Protein AF-A0A522V9U4-F1 (afdb_monomer_lite)

Structure (mmCIF, N/CA/C/O backbone):
data_AF-A0A522V9U4-F1
#
_entry.id   AF-A0A522V9U4-F1
#
loop_
_atom_site.group_PDB
_atom_site.id
_atom_site.type_symbol
_atom_site.label_atom_id
_atom_site.label_alt_id
_atom_site.label_comp_id
_atom_site.label_asym_id
_atom_site.label_entity_id
_atom_site.label_seq_id
_atom_site.pdbx_PDB_ins_code
_atom_site.Cartn_x
_atom_site.Cartn_y
_atom_site.Cartn_z
_atom_site.occupancy
_atom_site.B_iso_or_equiv
_atom_site.auth_seq_id
_atom_site.auth_comp_id
_atom_site.auth_asym_id
_atom_site.auth_atom_id
_atom_site.pdbx_PDB_model_num
ATOM 1 N N . GLY A 1 1 ? -38.206 -31.587 -17.370 1.00 52.16 1 GLY A N 1
ATOM 2 C CA . GLY A 1 1 ? -38.541 -32.525 -16.276 1.00 52.16 1 GLY A CA 1
ATOM 3 C C . GLY A 1 1 ? -38.833 -31.738 -15.015 1.00 52.16 1 GLY A C 1
ATOM 4 O O . GLY A 1 1 ? -38.545 -30.547 -15.002 1.00 52.16 1 GLY A O 1
ATOM 5 N N . LYS A 1 2 ? -39.409 -32.359 -13.978 1.00 51.84 2 LYS A N 1
ATOM 6 C CA . LYS A 1 2 ? -39.538 -31.709 -12.662 1.00 51.84 2 LYS A CA 1
ATOM 7 C C . LYS A 1 2 ? -38.128 -31.451 -12.121 1.00 51.84 2 LYS A C 1
ATOM 9 O O . LYS A 1 2 ? -37.352 -32.393 -12.017 1.00 51.84 2 LYS A O 1
ATOM 14 N N . ALA A 1 3 ? -37.789 -30.189 -11.881 1.00 71.62 3 ALA A N 1
ATOM 15 C CA . ALA A 1 3 ? -36.514 -29.823 -11.280 1.00 71.62 3 ALA A CA 1
ATOM 16 C C . ALA A 1 3 ? -36.549 -30.155 -9.782 1.00 71.62 3 ALA A C 1
ATOM 18 O O . ALA A 1 3 ? -37.557 -29.901 -9.125 1.00 71.62 3 ALA A O 1
ATOM 19 N N . GLU A 1 4 ? -35.458 -30.704 -9.250 1.00 78.12 4 GLU A N 1
ATOM 20 C CA . GLU A 1 4 ? -35.316 -31.017 -7.818 1.00 78.12 4 GLU A CA 1
ATOM 21 C C . GLU A 1 4 ? -35.077 -29.761 -6.952 1.00 78.12 4 GLU A C 1
ATOM 23 O O . GLU A 1 4 ? -35.053 -29.849 -5.728 1.00 78.12 4 GLU A O 1
ATOM 28 N N . GLY A 1 5 ? -34.948 -28.576 -7.564 1.00 85.06 5 GLY A N 1
ATOM 29 C CA . GLY A 1 5 ? -34.760 -27.305 -6.865 1.00 85.06 5 GLY A CA 1
ATOM 30 C C . GLY A 1 5 ? -34.794 -26.082 -7.787 1.00 85.06 5 GLY A C 1
ATOM 31 O O . GLY A 1 5 ? -35.114 -26.182 -8.974 1.00 85.06 5 GLY A O 1
ATOM 32 N N . THR A 1 6 ? -34.454 -24.919 -7.228 1.00 90.00 6 THR A N 1
ATOM 33 C CA . THR A 1 6 ? -34.360 -23.630 -7.934 1.00 90.00 6 THR A CA 1
ATOM 34 C C . THR A 1 6 ? -32.928 -23.106 -7.910 1.00 90.00 6 THR A C 1
ATOM 36 O O . THR A 1 6 ? -32.269 -23.174 -6.875 1.00 90.00 6 THR A O 1
ATOM 39 N N . GLY A 1 7 ? -32.456 -22.525 -9.010 1.00 90.44 7 GLY A N 1
ATOM 40 C CA . GLY A 1 7 ? -31.134 -21.907 -9.083 1.00 90.44 7 GLY A CA 1
ATOM 41 C C . GLY A 1 7 ? -30.825 -21.380 -10.481 1.00 90.44 7 GLY A C 1
ATOM 42 O O . GLY A 1 7 ? -31.565 -21.649 -11.427 1.00 90.44 7 GLY A O 1
ATOM 43 N N . THR A 1 8 ? -29.718 -20.648 -10.601 1.00 92.88 8 THR A N 1
ATOM 44 C CA . THR A 1 8 ? -29.246 -20.077 -11.868 1.00 92.88 8 THR A CA 1
ATOM 45 C C . THR A 1 8 ? -27.776 -20.415 -12.056 1.00 92.88 8 THR A C 1
ATOM 47 O O . THR A 1 8 ? -26.964 -20.181 -11.163 1.00 92.88 8 THR A O 1
ATOM 50 N N . THR A 1 9 ? -27.422 -20.923 -13.233 1.00 92.44 9 THR A N 1
ATOM 51 C CA . THR A 1 9 ? -26.030 -21.157 -13.627 1.00 92.44 9 THR A CA 1
ATOM 52 C C . THR A 1 9 ? -25.664 -20.194 -14.743 1.00 92.44 9 THR A C 1
ATOM 54 O O . THR A 1 9 ? -26.379 -20.093 -15.738 1.00 92.44 9 THR A O 1
ATOM 57 N N . VAL A 1 10 ? -24.543 -19.493 -14.578 1.00 94.88 10 VAL A N 1
ATOM 58 C CA . VAL A 1 10 ? -23.991 -18.592 -15.591 1.00 94.88 10 VAL A CA 1
ATOM 59 C C . VAL A 1 10 ? -22.603 -19.089 -15.966 1.00 94.88 10 VAL A C 1
ATOM 61 O O . VAL A 1 10 ? -21.759 -19.312 -15.102 1.00 94.88 10 VAL A O 1
ATOM 64 N N . THR A 1 11 ? -22.362 -19.253 -17.262 1.00 94.56 11 THR A N 1
ATOM 65 C CA . THR A 1 11 ? -21.055 -19.626 -17.808 1.00 94.56 11 THR A CA 1
ATOM 66 C C . THR A 1 11 ? -20.703 -18.645 -18.909 1.00 94.56 11 THR A C 1
ATOM 68 O O . THR A 1 11 ? -21.513 -18.389 -19.797 1.00 94.56 11 THR A O 1
ATOM 71 N N . PHE A 1 12 ? -19.494 -18.093 -18.858 1.00 95.19 12 PHE A N 1
ATOM 72 C CA . PHE A 1 12 ? -19.000 -17.172 -19.873 1.00 95.19 12 PHE A CA 1
ATOM 73 C C . PHE A 1 12 ? -17.520 -17.425 -20.152 1.00 95.19 12 PHE A C 1
ATOM 75 O O . PHE A 1 12 ? -16.806 -18.013 -19.341 1.00 95.19 12 PHE A O 1
ATOM 82 N N . LYS A 1 13 ? -17.063 -16.969 -21.318 1.00 93.19 13 LYS A N 1
ATOM 83 C CA . LYS A 1 13 ? -15.655 -16.979 -21.707 1.00 93.19 13 LYS A CA 1
ATOM 84 C C . LYS A 1 13 ? -15.263 -15.555 -22.105 1.00 93.19 13 LYS A C 1
ATOM 86 O O . LYS A 1 13 ? -15.919 -15.013 -22.993 1.00 93.19 13 LYS A O 1
ATOM 91 N N . PRO A 1 14 ? -14.240 -14.951 -21.475 1.00 93.75 14 PRO A N 1
ATOM 92 C CA . PRO A 1 14 ? -13.815 -13.603 -21.829 1.00 93.75 14 PRO A CA 1
ATOM 93 C C . PRO A 1 14 ? -13.292 -13.559 -23.271 1.00 93.75 14 PRO A C 1
ATOM 95 O O . PRO A 1 14 ? -12.630 -14.493 -23.740 1.00 93.75 14 PRO A O 1
ATOM 98 N N . ASP A 1 15 ? -13.618 -12.475 -23.973 1.00 91.69 15 ASP A N 1
ATOM 99 C CA . ASP A 1 15 ? -13.228 -12.263 -25.364 1.00 91.69 15 ASP A CA 1
ATOM 100 C C . ASP A 1 15 ? -11.762 -11.813 -25.457 1.00 91.69 15 ASP A C 1
ATOM 102 O O . ASP A 1 15 ? -11.373 -10.790 -24.896 1.00 91.69 15 ASP A O 1
ATOM 106 N N . LYS A 1 16 ? -10.951 -12.568 -26.203 1.00 91.19 16 LYS A N 1
ATOM 107 C CA . LYS A 1 16 ? -9.522 -12.290 -26.425 1.00 91.19 16 LYS A CA 1
ATOM 108 C C . LYS A 1 16 ? -9.264 -11.080 -27.324 1.00 91.19 16 LYS A C 1
ATOM 110 O O . LYS A 1 16 ? -8.119 -10.670 -27.456 1.00 91.19 16 LYS A O 1
ATOM 115 N N . THR A 1 17 ? -10.290 -10.565 -27.996 1.00 87.00 17 THR A N 1
ATOM 116 C CA . THR A 1 17 ? -10.182 -9.339 -28.796 1.00 87.00 17 THR A CA 1
ATOM 117 C C . THR A 1 17 ? -10.324 -8.081 -27.943 1.00 87.00 17 THR A C 1
ATOM 119 O O . THR A 1 17 ? -9.826 -7.031 -28.332 1.00 87.00 17 THR A O 1
ATOM 122 N N . ILE A 1 18 ? -10.973 -8.199 -26.778 1.00 89.56 18 ILE A N 1
ATOM 123 C CA . ILE A 1 18 ? -11.213 -7.097 -25.841 1.00 89.56 18 ILE A CA 1
ATOM 124 C C . ILE A 1 18 ? -10.191 -7.129 -24.701 1.00 89.56 18 ILE A C 1
ATOM 126 O O . ILE A 1 18 ? -9.671 -6.088 -24.314 1.00 89.56 18 ILE A O 1
ATOM 130 N N . PHE A 1 19 ? -9.903 -8.315 -24.155 1.00 87.44 19 PHE A N 1
ATOM 131 C CA . PHE A 1 19 ? -9.005 -8.482 -23.014 1.00 87.44 19 PHE A CA 1
ATOM 132 C C . PHE A 1 19 ? -7.634 -9.004 -23.445 1.00 87.44 19 PHE A C 1
ATOM 134 O O . PHE A 1 19 ? -7.543 -10.046 -24.097 1.00 87.44 19 PHE A O 1
ATOM 141 N N . GLU A 1 20 ? -6.570 -8.340 -22.990 1.00 83.44 20 GLU A N 1
ATOM 142 C CA . GLU A 1 20 ? -5.182 -8.783 -23.188 1.00 83.44 20 GLU A CA 1
ATOM 143 C C . GLU A 1 20 ? -4.918 -10.135 -22.510 1.00 83.44 20 GLU A C 1
ATOM 145 O O . GLU A 1 20 ? -4.327 -11.041 -23.097 1.00 83.44 20 GLU A O 1
ATOM 150 N N . THR A 1 21 ? -5.423 -10.303 -21.284 1.00 84.19 21 THR A N 1
ATOM 151 C CA . THR A 1 21 ? -5.315 -11.547 -20.515 1.00 84.19 21 THR A CA 1
ATOM 152 C C . THR A 1 21 ? -6.693 -12.157 -20.290 1.00 84.19 21 THR A C 1
ATOM 154 O O . THR A 1 21 ? -7.627 -11.499 -19.846 1.00 84.19 21 THR A O 1
ATOM 157 N N . THR A 1 22 ? -6.815 -13.453 -20.583 1.00 87.62 22 THR A N 1
ATOM 158 C CA . THR A 1 22 ? -8.049 -14.242 -20.378 1.00 87.62 22 THR A CA 1
ATOM 159 C C . THR A 1 22 ? -7.879 -15.358 -19.348 1.00 87.62 22 THR A C 1
ATOM 161 O O . THR A 1 22 ? -8.775 -16.182 -19.170 1.00 87.62 22 THR A O 1
ATOM 164 N N . GLN A 1 23 ? -6.720 -15.403 -18.689 1.00 86.12 23 GLN A N 1
ATOM 165 C CA . GLN A 1 23 ? -6.464 -16.289 -17.562 1.00 86.12 23 GLN A CA 1
ATOM 166 C C . GLN A 1 23 ? -6.928 -15.594 -16.285 1.00 86.12 23 GLN A C 1
ATOM 168 O O . GLN A 1 23 ? -6.536 -14.462 -16.018 1.00 86.12 23 GLN A O 1
ATOM 173 N N . PHE A 1 24 ? -7.787 -16.265 -15.525 1.00 88.81 24 PHE A N 1
ATOM 174 C CA . PHE A 1 24 ? -8.228 -15.776 -14.227 1.00 88.81 24 PHE A CA 1
ATOM 175 C C . PHE A 1 24 ? -7.196 -16.131 -13.160 1.00 88.81 24 PHE A C 1
ATOM 177 O O . PHE A 1 24 ? -6.697 -17.256 -13.135 1.00 88.81 24 PHE A O 1
ATOM 184 N N . ASP A 1 25 ? -6.922 -15.189 -12.263 1.00 87.94 25 ASP A N 1
ATOM 185 C CA . ASP A 1 25 ? -6.132 -15.444 -11.064 1.00 87.94 25 ASP A CA 1
ATOM 186 C C . ASP A 1 25 ? -7.036 -16.050 -9.981 1.00 87.94 25 ASP A C 1
ATOM 188 O O . ASP A 1 25 ? -7.951 -15.398 -9.464 1.00 87.94 25 ASP A O 1
ATOM 192 N N . ILE A 1 26 ? -6.806 -17.328 -9.670 1.00 88.12 26 ILE A N 1
ATOM 193 C CA . ILE A 1 26 ? -7.629 -18.075 -8.718 1.00 88.12 26 ILE A CA 1
ATOM 194 C C . ILE A 1 26 ? -7.476 -17.553 -7.290 1.00 88.12 26 ILE A C 1
ATOM 196 O O . ILE A 1 26 ? -8.440 -17.606 -6.530 1.00 88.12 26 ILE A O 1
ATOM 200 N N . ASP A 1 27 ? -6.311 -17.017 -6.925 1.00 86.69 27 ASP A N 1
ATOM 201 C CA . ASP A 1 27 ? -6.035 -16.560 -5.566 1.00 86.69 27 ASP A CA 1
ATOM 202 C C . ASP A 1 27 ? -6.736 -15.220 -5.302 1.00 86.69 27 ASP A C 1
ATOM 204 O O . ASP A 1 27 ? -7.324 -15.026 -4.233 1.00 86.69 27 ASP A O 1
ATOM 208 N N . VAL A 1 28 ? -6.790 -14.337 -6.307 1.00 88.44 28 VAL A N 1
ATOM 209 C CA . VAL A 1 28 ? -7.592 -13.100 -6.256 1.00 88.44 28 VAL A CA 1
ATOM 210 C C . VAL A 1 28 ? -9.084 -13.420 -6.118 1.00 88.44 28 VAL A C 1
ATOM 212 O O . VAL A 1 28 ? -9.774 -12.849 -5.265 1.00 88.44 28 VAL A O 1
ATOM 215 N N . LEU A 1 29 ? -9.593 -14.363 -6.919 1.00 91.56 29 LEU A N 1
ATOM 216 C CA . LEU A 1 29 ? -10.993 -14.792 -6.846 1.00 91.56 29 LEU A CA 1
ATOM 217 C C . LEU A 1 29 ? -11.314 -15.459 -5.505 1.00 91.56 29 LEU A C 1
ATOM 219 O O . LEU A 1 29 ? -12.321 -15.122 -4.880 1.00 91.56 29 LEU A O 1
ATOM 223 N N . ALA A 1 30 ? -10.456 -16.367 -5.038 1.00 91.19 30 ALA A N 1
ATOM 224 C CA . ALA A 1 30 ? -10.604 -17.047 -3.757 1.00 91.19 30 ALA A CA 1
ATOM 225 C C . ALA A 1 30 ? -10.623 -16.046 -2.597 1.00 91.19 30 ALA A C 1
ATOM 227 O O . ALA A 1 30 ? -11.481 -16.152 -1.722 1.00 91.19 30 ALA A O 1
ATOM 228 N N . GLY A 1 31 ? -9.746 -15.036 -2.621 1.00 89.38 31 GLY A N 1
ATOM 229 C CA . GLY A 1 31 ? -9.753 -13.937 -1.657 1.00 89.38 31 GLY A CA 1
ATOM 230 C C . GLY A 1 31 ? -11.109 -13.233 -1.601 1.00 89.38 31 GLY A C 1
ATOM 231 O O . GLY A 1 31 ? -11.728 -13.169 -0.537 1.00 89.38 31 GLY A O 1
ATOM 232 N N . ARG A 1 32 ? -11.630 -12.788 -2.752 1.00 90.00 32 ARG A N 1
ATOM 233 C CA . ARG A 1 32 ? -12.913 -12.069 -2.813 1.00 90.00 32 ARG A CA 1
ATOM 234 C C . ARG A 1 32 ? -14.113 -12.938 -2.419 1.00 90.00 32 ARG A C 1
ATOM 236 O O . ARG A 1 32 ? -15.018 -12.465 -1.734 1.00 90.00 32 ARG A O 1
ATOM 243 N N . LEU A 1 33 ? -14.139 -14.202 -2.837 1.00 92.31 33 LEU A N 1
ATOM 244 C CA . LEU A 1 33 ? -15.205 -15.143 -2.480 1.00 92.31 33 LEU A CA 1
ATOM 245 C C . LEU A 1 33 ? -15.187 -15.494 -0.988 1.00 92.31 33 LEU A C 1
ATOM 247 O O . LEU A 1 33 ? -16.249 -15.617 -0.377 1.00 92.31 33 LEU A O 1
ATOM 251 N N . ARG A 1 34 ? -13.999 -15.591 -0.383 1.00 92.31 34 ARG A N 1
ATOM 252 C CA . ARG A 1 34 ? -13.837 -15.795 1.059 1.00 92.31 34 ARG A CA 1
ATOM 253 C C . ARG A 1 34 ? -14.384 -14.613 1.859 1.00 92.31 34 ARG A C 1
ATOM 255 O O . ARG A 1 34 ? -15.119 -14.832 2.817 1.00 92.31 34 ARG A O 1
ATOM 262 N N . GLU A 1 35 ? -14.101 -13.375 1.443 1.00 90.50 35 GLU A N 1
ATOM 263 C CA . GLU A 1 35 ? -14.702 -12.171 2.046 1.00 90.50 35 GLU A CA 1
ATOM 264 C C . GLU A 1 35 ? -16.235 -12.216 2.003 1.00 90.50 35 GLU A C 1
ATOM 266 O O . GLU A 1 35 ? -16.898 -11.953 3.005 1.00 90.50 35 GLU A O 1
ATOM 271 N N . LEU A 1 36 ? -16.818 -12.591 0.858 1.00 90.38 36 LEU A N 1
ATOM 272 C CA . LEU A 1 36 ? -18.272 -12.708 0.717 1.00 90.38 36 LEU A CA 1
ATOM 273 C C . LEU A 1 36 ? -18.862 -13.794 1.622 1.00 90.38 36 LEU A C 1
ATOM 275 O O . LEU A 1 36 ? -19.937 -13.585 2.186 1.00 90.38 36 LEU A O 1
ATOM 279 N N . ALA A 1 37 ? -18.167 -14.920 1.794 1.00 93.25 37 ALA A N 1
ATOM 280 C CA . ALA A 1 37 ? -18.581 -15.971 2.720 1.00 93.25 37 ALA A CA 1
ATOM 281 C C . ALA A 1 37 ? -18.546 -15.493 4.184 1.00 93.25 37 ALA A C 1
ATOM 283 O O . ALA A 1 37 ? -19.429 -15.842 4.960 1.00 93.25 37 ALA A O 1
ATOM 284 N N . PHE A 1 38 ? -17.582 -14.648 4.569 1.00 92.75 38 PHE A N 1
ATOM 285 C CA . PHE A 1 38 ? -17.563 -14.037 5.903 1.00 92.75 38 PHE A CA 1
ATOM 286 C C . PHE A 1 38 ? -18.709 -13.040 6.123 1.00 92.75 38 PHE A C 1
ATOM 288 O O . PHE A 1 38 ? -19.298 -12.997 7.201 1.00 92.75 38 PHE A O 1
ATOM 295 N N . LEU A 1 39 ? -19.036 -12.226 5.117 1.00 91.12 39 LEU A N 1
ATOM 296 C CA . LEU A 1 39 ? -20.092 -11.210 5.223 1.00 91.12 39 LEU A CA 1
ATOM 297 C C . LEU A 1 39 ? -21.507 -11.813 5.290 1.00 91.12 39 LEU A C 1
ATOM 299 O O . LEU A 1 39 ? -22.439 -11.150 5.748 1.00 91.12 39 LEU A O 1
ATOM 303 N N . ASN A 1 40 ? -21.675 -13.064 4.849 1.00 90.06 40 ASN A N 1
ATOM 304 C CA . ASN A 1 40 ? -22.960 -13.753 4.782 1.00 90.06 40 ASN A CA 1
ATOM 305 C C . ASN A 1 40 ? -22.904 -15.058 5.590 1.00 90.06 40 ASN A C 1
ATOM 307 O O . ASN A 1 40 ? -22.510 -16.102 5.074 1.00 90.06 40 ASN A O 1
ATOM 311 N N . LYS A 1 41 ? -23.323 -14.994 6.860 1.00 89.19 41 LYS A N 1
ATOM 312 C CA . LYS A 1 41 ? -23.343 -16.146 7.779 1.00 89.19 41 LYS A CA 1
ATOM 313 C C . LYS A 1 41 ? -24.044 -17.355 7.150 1.00 89.19 41 LYS A C 1
ATOM 315 O O . LYS A 1 41 ? -25.156 -17.227 6.642 1.00 89.19 41 LYS A O 1
ATOM 320 N N . GLY A 1 42 ? -23.376 -18.508 7.180 1.00 87.50 42 GLY A N 1
ATOM 321 C CA . GLY A 1 42 ? -23.892 -19.774 6.646 1.00 87.50 42 GLY A CA 1
ATOM 322 C C . GLY A 1 42 ? -23.867 -19.905 5.116 1.00 87.50 42 GLY A C 1
ATOM 323 O O . GLY A 1 42 ? -24.208 -20.966 4.592 1.00 87.50 42 GLY A O 1
ATOM 324 N N . LEU A 1 43 ? -23.438 -18.878 4.367 1.00 92.69 43 LEU A N 1
ATOM 325 C CA . LEU A 1 43 ? -23.276 -18.989 2.917 1.00 92.69 43 LEU A CA 1
ATOM 326 C C . LEU A 1 43 ? -22.079 -19.891 2.598 1.00 92.69 43 LEU A C 1
ATOM 328 O O . LEU A 1 43 ? -20.932 -19.551 2.888 1.00 92.69 43 LEU A O 1
ATOM 332 N N . LYS A 1 44 ? -22.351 -21.025 1.949 1.00 93.88 44 LYS A N 1
ATOM 333 C CA . LYS A 1 44 ? -21.319 -21.907 1.409 1.00 93.88 44 LYS A CA 1
ATOM 334 C C . LYS A 1 44 ? -20.930 -21.459 0.004 1.00 93.88 44 LYS A C 1
ATOM 336 O O . LYS A 1 44 ? -21.748 -21.496 -0.914 1.00 93.88 44 LYS A O 1
ATOM 341 N N . VAL A 1 45 ? -19.669 -21.085 -0.169 1.00 94.31 45 VAL A N 1
ATOM 342 C CA . VAL A 1 45 ? -19.079 -20.725 -1.459 1.00 94.31 45 VAL A CA 1
ATOM 343 C C . VAL A 1 45 ? -17.992 -21.734 -1.798 1.00 94.31 45 VAL A C 1
ATOM 345 O O . VAL A 1 45 ? -17.086 -21.964 -1.003 1.00 94.31 45 VAL A O 1
ATOM 348 N N . THR A 1 46 ? -18.067 -22.334 -2.982 1.00 93.88 46 THR A N 1
ATOM 349 C CA . THR A 1 46 ? -17.051 -23.268 -3.478 1.00 93.88 46 THR A CA 1
ATOM 350 C C . THR A 1 46 ? -16.391 -22.668 -4.707 1.00 93.88 46 THR A C 1
ATOM 352 O O . THR A 1 46 ? -17.079 -22.283 -5.651 1.00 93.88 46 THR A O 1
ATOM 355 N N . ILE A 1 47 ? -15.062 -22.600 -4.694 1.00 93.69 47 ILE A N 1
ATOM 356 C CA . ILE A 1 47 ? -14.256 -22.258 -5.863 1.00 93.69 47 ILE A CA 1
ATOM 357 C C . ILE A 1 47 ? -13.468 -23.495 -6.286 1.00 93.69 47 ILE A C 1
ATOM 359 O O . ILE A 1 47 ? -12.851 -24.168 -5.461 1.00 93.69 47 ILE A O 1
ATOM 363 N N . ARG A 1 48 ? -13.517 -23.808 -7.580 1.00 92.00 48 ARG A N 1
ATOM 364 C CA . ARG A 1 48 ? -12.831 -24.956 -8.168 1.00 92.00 48 ARG A CA 1
ATOM 365 C C . ARG A 1 48 ? -12.042 -24.506 -9.388 1.00 92.00 48 ARG A C 1
ATOM 367 O O . ARG A 1 48 ? -12.598 -23.875 -10.283 1.00 92.00 48 ARG A O 1
ATOM 374 N N . ASP A 1 49 ? -10.763 -24.858 -9.409 1.00 89.38 49 ASP A N 1
ATOM 375 C CA . ASP A 1 49 ? -9.911 -24.786 -10.588 1.00 89.38 49 ASP A CA 1
ATOM 376 C C . ASP A 1 49 ? -9.725 -26.197 -11.153 1.00 89.38 49 ASP A C 1
ATOM 378 O O . ASP A 1 49 ? -8.963 -27.011 -10.621 1.00 89.38 49 ASP A O 1
ATOM 382 N N . ASP A 1 50 ? -10.419 -26.478 -12.255 1.00 85.00 50 ASP A N 1
ATOM 383 C CA . ASP A 1 50 ? -10.355 -27.769 -12.940 1.00 85.00 50 ASP A CA 1
ATOM 384 C C . ASP A 1 50 ? -8.982 -28.030 -13.593 1.00 85.00 50 ASP A C 1
ATOM 386 O O . ASP A 1 50 ? -8.611 -29.185 -13.806 1.00 85.00 50 ASP A O 1
ATOM 390 N N . PHE A 1 51 ? -8.192 -26.988 -13.897 1.00 81.19 51 PHE A N 1
ATOM 391 C CA . PHE A 1 51 ? -6.860 -27.139 -14.494 1.00 81.19 51 PHE A CA 1
ATOM 392 C C . PHE A 1 51 ? -5.801 -27.516 -13.459 1.00 81.19 51 PHE A C 1
ATOM 394 O O . PHE A 1 51 ? -4.904 -28.314 -13.757 1.00 81.19 51 PHE A O 1
ATOM 401 N N . ALA A 1 52 ? -5.887 -26.924 -12.267 1.00 80.25 52 ALA A N 1
ATOM 402 C CA . ALA A 1 52 ? -4.997 -27.216 -11.146 1.00 80.25 52 ALA A CA 1
ATOM 403 C C . ALA A 1 52 ? -5.502 -28.362 -10.254 1.00 80.25 52 ALA A C 1
ATOM 405 O O . ALA A 1 52 ? -4.765 -28.803 -9.376 1.00 80.25 52 ALA A O 1
ATOM 406 N N . GLN A 1 53 ? -6.736 -28.838 -10.471 1.00 83.06 53 GLN A N 1
ATOM 407 C CA . GLN A 1 53 ? -7.442 -29.770 -9.582 1.00 83.06 53 GLN A CA 1
ATOM 408 C C . GLN A 1 53 ? -7.465 -29.286 -8.126 1.00 83.06 53 GLN A C 1
ATOM 410 O O . GLN A 1 53 ? -7.327 -30.065 -7.183 1.00 83.06 53 GLN A O 1
ATOM 415 N N . LYS A 1 54 ? -7.627 -27.973 -7.949 1.00 84.12 54 LYS A N 1
ATOM 416 C CA . LYS A 1 54 ? -7.679 -27.319 -6.643 1.00 84.12 54 LYS A CA 1
ATOM 417 C C . LYS A 1 54 ? -9.123 -26.937 -6.347 1.00 84.12 54 LYS A C 1
ATOM 419 O O . LYS A 1 54 ? -9.780 -26.303 -7.169 1.00 84.12 54 LYS A O 1
ATOM 424 N N . GLU A 1 55 ? -9.610 -27.306 -5.170 1.00 91.56 55 GLU A N 1
ATOM 425 C CA . GLU A 1 55 ? -10.931 -26.918 -4.679 1.00 91.56 55 GLU A CA 1
ATOM 426 C C . GLU A 1 55 ? -10.789 -26.287 -3.296 1.00 91.56 55 GLU A C 1
ATOM 428 O O . GLU A 1 55 ? -10.144 -26.849 -2.411 1.00 91.56 55 GLU A O 1
ATOM 433 N N . GLU A 1 56 ? -11.397 -25.118 -3.113 1.00 92.50 56 GLU A N 1
ATOM 434 C CA . GLU A 1 56 ? -11.527 -24.469 -1.813 1.00 92.50 56 GLU A CA 1
ATOM 435 C C . GLU A 1 56 ? -13.010 -24.241 -1.508 1.00 92.50 56 GLU A C 1
ATOM 437 O O . GLU A 1 56 ? -13.798 -23.820 -2.361 1.00 92.50 56 GLU A O 1
ATOM 442 N N . VAL A 1 57 ? -13.394 -24.526 -0.265 1.00 94.19 57 VAL A N 1
ATOM 443 C CA . VAL A 1 57 ? -14.759 -24.358 0.234 1.00 94.19 57 VAL A CA 1
ATOM 444 C C . VAL A 1 57 ? -14.727 -23.376 1.396 1.00 94.19 57 VAL A C 1
ATOM 446 O O . VAL A 1 57 ? -14.005 -23.580 2.371 1.00 94.19 57 VAL A O 1
ATOM 449 N N . PHE A 1 58 ? -15.531 -22.324 1.300 1.00 94.00 58 PHE A N 1
ATOM 450 C CA . PHE A 1 58 ? -15.676 -21.288 2.313 1.00 94.00 58 PHE A CA 1
ATOM 451 C C . PHE A 1 58 ? -17.086 -21.349 2.895 1.00 94.00 58 PHE A C 1
ATOM 453 O O . PHE A 1 58 ? -18.066 -21.210 2.166 1.00 94.00 58 PHE A O 1
ATOM 460 N N . GLN A 1 59 ? -17.192 -21.557 4.203 1.00 93.94 59 GLN A N 1
ATOM 461 C CA . GLN A 1 59 ? -18.446 -21.474 4.947 1.00 93.94 59 GLN A CA 1
ATOM 462 C C . GLN A 1 59 ? -18.120 -21.042 6.374 1.00 93.94 59 GLN A C 1
ATOM 464 O O . GLN A 1 59 ? -17.330 -21.697 7.054 1.00 93.94 59 GLN A O 1
ATOM 469 N N . TYR A 1 60 ? -18.714 -19.934 6.815 1.00 91.94 60 TYR A N 1
ATOM 470 C CA . TYR A 1 60 ? -18.414 -19.338 8.113 1.00 91.94 60 TYR A CA 1
ATOM 471 C C . TYR A 1 60 ? -19.703 -19.031 8.875 1.00 91.94 60 TYR A C 1
ATOM 473 O O . TYR A 1 60 ? -20.481 -18.159 8.489 1.00 91.94 60 TYR A O 1
ATOM 481 N N . GLU A 1 61 ? -19.913 -19.731 9.988 1.00 89.75 61 GLU A N 1
ATOM 482 C CA . GLU A 1 61 ? -21.071 -19.512 10.869 1.00 89.75 61 GLU A CA 1
ATOM 483 C C . GLU A 1 61 ? -20.883 -18.271 11.761 1.00 89.75 61 GLU A C 1
ATOM 485 O O . GLU A 1 61 ? -21.836 -17.546 12.048 1.00 89.75 61 GLU A O 1
ATOM 490 N N . GLY A 1 62 ? -19.636 -17.956 12.139 1.00 87.94 62 GLY A N 1
ATOM 491 C CA . GLY A 1 62 ? -19.299 -16.765 12.932 1.00 87.94 62 GLY A CA 1
ATOM 492 C C . GLY A 1 62 ? -19.355 -15.443 12.154 1.00 87.94 62 GLY A C 1
ATOM 493 O O . GLY A 1 62 ? -19.268 -14.368 12.749 1.00 87.94 62 GLY A O 1
ATOM 494 N N . GLY A 1 63 ? -19.528 -15.491 10.829 1.00 92.44 63 GLY A N 1
ATOM 495 C CA . GLY A 1 63 ? -19.620 -14.311 9.969 1.00 92.44 63 GLY A CA 1
ATOM 496 C C . GLY A 1 63 ? -18.409 -13.382 10.088 1.00 92.44 63 GLY A C 1
ATOM 497 O O . GLY A 1 63 ? -17.259 -13.823 10.023 1.00 92.44 63 GLY A O 1
ATOM 498 N N . ILE A 1 64 ? -18.661 -12.088 10.310 1.00 93.75 64 ILE A N 1
ATOM 499 C CA . ILE A 1 64 ? -17.603 -11.074 10.414 1.00 93.75 64 ILE A CA 1
ATOM 500 C C . ILE A 1 64 ? -16.691 -11.244 11.643 1.00 93.75 64 ILE A C 1
ATOM 502 O O . ILE A 1 64 ? -15.572 -10.737 11.628 1.00 93.75 64 ILE A O 1
ATOM 506 N N . VAL A 1 65 ? -17.108 -11.992 12.673 1.00 95.56 65 VAL A N 1
ATOM 507 C CA . VAL A 1 65 ? -16.233 -12.348 13.809 1.00 95.56 65 VAL A CA 1
ATOM 508 C C . VAL A 1 65 ? -15.104 -13.255 13.330 1.00 95.56 65 VAL A C 1
ATOM 510 O O . VAL A 1 65 ? -13.932 -12.940 13.528 1.00 95.56 65 VAL A O 1
ATOM 513 N N . SER A 1 66 ? -15.450 -14.312 12.590 1.00 94.12 66 SER A N 1
ATOM 514 C CA . SER A 1 66 ? -14.471 -15.212 11.972 1.00 94.12 66 SER A CA 1
ATOM 515 C C . SER A 1 66 ? -13.574 -14.486 10.968 1.00 94.12 66 SER A C 1
ATOM 517 O O . SER A 1 66 ? -12.435 -14.896 10.751 1.00 94.12 66 SER A O 1
ATOM 519 N N . PHE A 1 67 ? -14.054 -13.389 10.375 1.00 94.75 67 PHE A N 1
ATOM 520 C CA . PHE A 1 67 ? -13.233 -12.557 9.501 1.00 94.75 67 PHE A CA 1
ATOM 521 C C . PHE A 1 67 ? -12.142 -11.814 10.283 1.00 94.75 67 PHE A C 1
ATOM 523 O O . PHE A 1 67 ? -10.976 -11.841 9.890 1.00 94.75 67 PHE A O 1
ATOM 530 N N . VAL A 1 68 ? -12.485 -11.192 11.415 1.00 95.75 68 VAL A N 1
ATOM 531 C CA . VAL A 1 68 ? -11.499 -10.532 12.289 1.00 95.75 68 VAL A CA 1
ATOM 532 C C . VAL A 1 68 ? -10.468 -11.538 12.801 1.00 95.75 68 VAL A C 1
ATOM 534 O O . VAL A 1 68 ? -9.269 -11.275 12.723 1.00 95.75 68 VAL A O 1
ATOM 537 N N . GLU A 1 69 ? -10.914 -12.712 13.248 1.00 93.62 69 GLU A N 1
ATOM 538 C CA . GLU A 1 69 ? -10.036 -13.798 13.702 1.00 93.62 69 GLU A CA 1
ATOM 539 C C . GLU A 1 69 ? -9.095 -14.270 12.587 1.00 93.62 69 GLU A C 1
ATOM 541 O O . GLU A 1 69 ? -7.894 -14.435 12.804 1.00 93.62 69 GLU A O 1
ATOM 546 N N . PHE A 1 70 ? -9.609 -14.416 11.361 1.00 92.75 70 PHE A N 1
ATOM 547 C CA . PHE A 1 70 ? -8.800 -14.752 10.192 1.00 92.75 70 PHE A CA 1
ATOM 548 C C . PHE A 1 70 ? -7.720 -13.693 9.916 1.00 92.75 70 PHE A C 1
ATOM 550 O O . PHE A 1 70 ? -6.560 -14.042 9.691 1.00 92.75 70 PHE A O 1
ATOM 557 N N . LEU A 1 71 ? -8.071 -12.404 9.983 1.00 91.94 71 LEU A N 1
ATOM 558 C CA . LEU A 1 71 ? -7.136 -11.290 9.781 1.00 91.94 71 LEU A CA 1
ATOM 559 C C . LEU A 1 71 ? -6.097 -11.154 10.907 1.00 91.94 71 LEU A C 1
ATOM 561 O O . LEU A 1 71 ? -5.008 -10.615 10.683 1.00 91.94 71 LEU A O 1
ATOM 565 N N . ASN A 1 72 ? -6.415 -11.644 12.105 1.00 93.88 72 ASN A N 1
ATOM 566 C CA . ASN A 1 72 ? -5.524 -11.655 13.264 1.00 93.88 72 ASN A CA 1
ATOM 567 C C . ASN A 1 72 ? -4.764 -12.977 13.450 1.00 93.88 72 ASN A C 1
ATOM 569 O O . ASN A 1 72 ? -3.928 -13.051 14.343 1.00 93.88 72 ASN A O 1
ATOM 573 N N . LYS A 1 73 ? -4.956 -13.990 12.591 1.00 90.25 73 LYS A N 1
ATOM 574 C CA . LYS A 1 73 ? -4.346 -15.329 12.736 1.00 90.25 73 LYS A CA 1
ATOM 575 C C . LYS A 1 73 ? -2.822 -15.319 12.942 1.00 90.25 73 LYS A C 1
ATOM 577 O O . LYS A 1 73 ? -2.293 -16.189 13.623 1.00 90.25 73 LYS A O 1
ATOM 582 N N . ASN A 1 74 ? -2.124 -14.347 12.351 1.00 88.12 74 ASN A N 1
ATOM 583 C CA . ASN A 1 74 ? -0.664 -14.201 12.431 1.00 88.12 74 ASN A CA 1
ATOM 584 C C . ASN A 1 74 ? -0.220 -13.026 13.328 1.00 88.12 74 ASN A C 1
ATOM 586 O O . ASN A 1 74 ? 0.883 -12.507 13.152 1.00 88.12 74 ASN A O 1
ATOM 590 N N . LYS A 1 75 ? -1.085 -12.551 14.231 1.00 89.62 75 LYS A N 1
ATOM 591 C CA . LYS A 1 75 ? -0.837 -11.410 15.124 1.00 89.62 75 LYS A CA 1
ATOM 592 C C . LYS A 1 75 ? -1.114 -11.815 16.571 1.00 89.62 75 LYS A C 1
ATOM 594 O O . LYS A 1 75 ? -1.959 -12.675 16.810 1.00 89.62 75 LYS A O 1
ATOM 599 N N . ASN A 1 76 ? -0.458 -11.173 17.538 1.00 90.94 76 ASN A N 1
ATOM 600 C CA . ASN A 1 76 ? -0.765 -11.429 18.944 1.00 90.94 76 ASN A CA 1
ATOM 601 C C . ASN A 1 76 ? -1.923 -10.528 19.372 1.00 90.94 76 ASN A C 1
ATOM 603 O O . ASN A 1 76 ? -1.811 -9.301 19.351 1.00 90.94 76 ASN A O 1
ATOM 607 N N . VAL A 1 77 ? -3.052 -11.132 19.730 1.00 94.81 77 VAL A N 1
ATOM 608 C CA . VAL A 1 77 ? -4.250 -10.407 20.173 1.00 94.81 77 VAL A CA 1
ATOM 609 C C . VAL A 1 77 ? -4.091 -9.926 21.617 1.00 94.81 77 VAL A C 1
ATOM 611 O O . VAL A 1 77 ? -3.490 -10.607 22.443 1.00 94.81 77 VAL A O 1
ATOM 614 N N . LEU A 1 78 ? -4.638 -8.751 21.939 1.00 92.69 78 LEU A N 1
ATOM 615 C CA . LEU A 1 78 ? -4.551 -8.165 23.290 1.00 92.69 78 LEU A CA 1
ATOM 616 C C . LEU A 1 78 ? -5.659 -8.645 24.233 1.00 92.69 78 LEU A C 1
ATOM 618 O O . LEU A 1 78 ? -5.594 -8.432 25.445 1.00 92.69 78 LEU A O 1
ATOM 622 N N . HIS A 1 79 ? -6.710 -9.228 23.665 1.00 92.06 79 HIS A N 1
ATOM 623 C CA . HIS A 1 79 ? -7.845 -9.789 24.380 1.00 92.06 79 HIS A CA 1
ATOM 624 C C . HIS A 1 79 ? -8.453 -10.928 23.553 1.00 92.06 79 HIS A C 1
ATOM 626 O O . HIS A 1 79 ? -8.556 -10.835 22.328 1.00 92.06 79 HIS A O 1
ATOM 632 N N . GLU A 1 80 ? -8.864 -12.003 24.227 1.00 86.88 80 GLU A N 1
ATOM 633 C CA . GLU A 1 80 ? -9.381 -13.208 23.564 1.00 86.88 80 GLU A CA 1
ATOM 634 C C . GLU A 1 80 ? -10.744 -12.963 22.909 1.00 86.88 80 GLU A C 1
ATOM 636 O O . GLU A 1 80 ? -10.977 -13.362 21.773 1.00 86.88 80 GLU A O 1
ATOM 641 N N . LYS A 1 81 ? -11.643 -12.264 23.610 1.00 89.38 81 LYS A N 1
ATOM 642 C CA . LYS A 1 81 ? -13.014 -12.036 23.146 1.00 89.38 81 LYS A CA 1
ATOM 643 C C . LYS A 1 81 ? -13.053 -10.950 22.073 1.00 89.38 81 LYS A C 1
ATOM 645 O O . LYS A 1 81 ? -12.823 -9.780 22.380 1.00 89.38 81 LYS A O 1
ATOM 650 N N . THR A 1 82 ? -13.385 -11.325 20.841 1.00 93.75 82 THR A N 1
ATOM 651 C CA . THR A 1 82 ? -13.693 -10.383 19.756 1.00 93.75 82 THR A CA 1
ATOM 652 C C . THR A 1 82 ? -14.896 -9.520 20.142 1.00 93.75 82 THR A C 1
ATOM 654 O O . THR A 1 82 ? -15.924 -10.033 20.590 1.00 93.75 82 THR A O 1
ATOM 657 N N . ILE A 1 83 ? -14.774 -8.203 19.974 1.00 96.38 83 ILE A N 1
ATOM 658 C CA . ILE A 1 83 ? -15.875 -7.265 20.197 1.00 96.38 83 ILE A CA 1
ATOM 659 C C . ILE A 1 83 ? -16.838 -7.440 19.035 1.00 96.38 83 ILE A C 1
ATOM 661 O O . ILE A 1 83 ? -16.451 -7.227 17.888 1.00 96.38 83 ILE A O 1
ATOM 665 N N . TYR A 1 84 ? -18.075 -7.822 19.327 1.00 96.94 84 TYR A N 1
ATOM 666 C CA . TYR A 1 84 ? -19.108 -8.012 18.322 1.00 96.94 84 TYR A CA 1
ATOM 667 C C . TYR A 1 84 ? -20.434 -7.455 18.810 1.00 96.94 84 TYR A C 1
ATOM 669 O O . TYR A 1 84 ? -20.861 -7.748 19.925 1.00 96.94 84 TYR A O 1
ATOM 677 N N . PHE A 1 85 ? -21.100 -6.697 17.948 1.00 96.56 85 PHE A N 1
ATOM 678 C CA . PHE A 1 85 ? -22.485 -6.306 18.152 1.00 96.56 85 PHE A CA 1
ATOM 679 C C . PHE A 1 85 ? -23.174 -6.058 16.810 1.00 96.56 85 PHE A C 1
ATOM 681 O O . PHE A 1 85 ? -22.573 -5.590 15.839 1.00 96.56 85 PHE A O 1
ATOM 688 N N . GLN A 1 86 ? -24.469 -6.358 16.780 1.00 96.56 86 GLN A N 1
ATOM 689 C CA . GLN A 1 86 ? -25.362 -6.050 15.675 1.00 96.56 86 GLN A CA 1
ATOM 690 C C . GLN A 1 86 ? -26.523 -5.239 16.237 1.00 96.56 86 GLN A C 1
ATOM 692 O O . GLN A 1 86 ? -27.294 -5.743 17.052 1.00 96.56 86 GLN A O 1
ATOM 697 N N . LYS A 1 87 ? -26.643 -3.984 15.810 1.00 96.38 87 LYS A N 1
ATOM 698 C CA . LYS A 1 87 ? -27.747 -3.109 16.208 1.00 96.38 87 LYS A CA 1
ATOM 699 C C . LYS A 1 87 ? -28.452 -2.564 14.972 1.00 96.38 87 LYS A C 1
ATOM 701 O O . LYS A 1 87 ? -27.891 -2.529 13.875 1.00 96.38 87 LYS A O 1
ATOM 706 N N . GLN A 1 88 ? -29.699 -2.154 15.147 1.00 95.44 88 GLN A N 1
ATOM 707 C CA . GLN A 1 88 ? -30.521 -1.600 14.081 1.00 95.44 88 GLN A CA 1
ATOM 708 C C . GLN A 1 88 ? -31.145 -0.294 14.551 1.00 95.44 88 GLN A C 1
ATOM 710 O O . GLN A 1 88 ? -31.616 -0.195 15.682 1.00 95.44 88 GLN A O 1
ATOM 715 N N . LYS A 1 89 ? -31.175 0.688 13.654 1.00 93.31 89 LYS A N 1
ATOM 716 C CA . LYS A 1 89 ? -31.955 1.911 13.812 1.00 93.31 89 LYS A CA 1
ATOM 717 C C . LYS A 1 89 ? -32.699 2.162 12.511 1.00 93.31 89 LYS A C 1
ATOM 719 O O . LYS A 1 89 ? -32.096 2.148 11.438 1.00 93.31 89 LYS A O 1
ATOM 724 N N . ASP A 1 90 ? -34.008 2.350 12.612 1.00 88.88 90 ASP A N 1
ATOM 725 C CA . ASP A 1 90 ? -34.908 2.452 11.465 1.00 88.88 90 ASP A CA 1
ATOM 726 C C . ASP A 1 90 ? -34.760 1.233 10.529 1.00 88.88 90 ASP A C 1
ATOM 728 O O . ASP A 1 90 ? -34.936 0.087 10.950 1.00 88.88 90 ASP A O 1
ATOM 732 N N . THR A 1 91 ? -34.405 1.456 9.263 1.00 91.56 91 THR A N 1
ATOM 733 C CA . THR A 1 91 ? -34.149 0.387 8.278 1.00 91.56 91 THR A CA 1
ATOM 734 C C . THR A 1 91 ? -32.670 0.018 8.149 1.00 91.56 91 THR A C 1
ATOM 736 O O . THR A 1 91 ? -32.329 -0.904 7.409 1.00 91.56 91 THR A O 1
ATOM 739 N N . THR A 1 92 ? -31.787 0.712 8.870 1.00 94.38 92 THR A N 1
ATOM 740 C CA . THR A 1 92 ? -30.338 0.546 8.763 1.00 94.38 92 THR A CA 1
ATOM 741 C C . THR A 1 92 ? -29.839 -0.413 9.834 1.00 94.38 92 THR A C 1
ATOM 743 O O . THR A 1 92 ? -29.986 -0.167 11.033 1.00 94.38 92 THR A O 1
ATOM 746 N N . VAL A 1 93 ? -29.199 -1.497 9.401 1.00 96.25 93 VAL A N 1
ATOM 747 C CA . VAL A 1 93 ? -28.538 -2.461 10.289 1.00 96.25 93 VAL A CA 1
ATOM 748 C C . VAL A 1 93 ? -27.038 -2.200 10.265 1.00 96.25 93 VAL A C 1
ATOM 750 O O . VAL A 1 93 ? -26.437 -2.123 9.193 1.00 96.25 93 VAL A O 1
ATOM 753 N N . VAL A 1 94 ? -26.433 -2.092 11.445 1.00 96.88 94 VAL A N 1
ATOM 754 C CA . VAL A 1 94 ? -24.991 -1.919 11.629 1.00 96.88 94 VAL A CA 1
ATOM 755 C C . VAL A 1 94 ? -24.459 -3.135 12.374 1.00 96.88 94 VAL A C 1
ATOM 757 O O . VAL A 1 94 ? -24.865 -3.418 13.501 1.00 96.88 94 VAL A O 1
ATOM 760 N N . GLU A 1 95 ? -23.560 -3.865 11.728 1.00 97.00 95 GLU A N 1
ATOM 761 C CA . GLU A 1 95 ? -22.904 -5.050 12.267 1.00 97.00 95 GLU A CA 1
ATOM 762 C C . GLU A 1 95 ? -21.395 -4.788 12.344 1.00 97.00 95 GLU A C 1
ATOM 764 O O . GLU A 1 95 ? -20.756 -4.509 11.327 1.00 97.00 95 GLU A O 1
ATOM 769 N N . ILE A 1 96 ? -20.831 -4.844 13.552 1.00 97.62 96 ILE A N 1
ATOM 770 C CA . ILE A 1 96 ? -19.417 -4.554 13.814 1.00 97.62 96 ILE A CA 1
ATOM 771 C C . ILE A 1 96 ? -18.758 -5.768 14.450 1.00 97.62 96 ILE A C 1
ATOM 773 O O . ILE A 1 96 ? -19.289 -6.339 15.402 1.00 97.62 96 ILE A O 1
ATOM 777 N N . ALA A 1 97 ? -17.569 -6.109 13.963 1.00 97.81 97 ALA A N 1
ATOM 778 C CA . ALA A 1 97 ? -16.637 -6.987 14.655 1.00 97.81 97 ALA A CA 1
ATOM 779 C C . ALA A 1 97 ? -15.272 -6.309 14.729 1.00 97.81 97 ALA A C 1
ATOM 781 O O . ALA A 1 97 ? -14.798 -5.783 13.722 1.00 97.81 97 ALA A O 1
ATOM 782 N N . MET A 1 98 ? -14.622 -6.324 15.890 1.00 97.44 98 MET A N 1
ATOM 783 C CA . MET A 1 98 ? -13.277 -5.775 16.024 1.00 97.44 98 MET A CA 1
ATOM 784 C C . MET A 1 98 ? -12.465 -6.405 17.153 1.00 97.44 98 MET A C 1
ATOM 786 O O . MET A 1 98 ? -13.004 -6.897 18.144 1.00 97.44 98 MET A O 1
ATOM 790 N N . GLN A 1 99 ? -11.146 -6.380 16.998 1.00 97.25 99 GLN A N 1
ATOM 791 C CA . GLN A 1 99 ? -10.203 -6.905 17.976 1.00 97.25 99 GLN A CA 1
ATOM 792 C C . GLN A 1 99 ? -8.858 -6.189 17.857 1.00 97.25 99 GLN A C 1
ATOM 794 O O . GLN A 1 99 ? -8.368 -5.936 16.751 1.00 97.25 99 GLN A O 1
ATOM 799 N N . TYR A 1 100 ? -8.256 -5.892 19.006 1.00 96.69 100 TYR A N 1
ATOM 800 C CA . TYR A 1 100 ? -6.939 -5.275 19.086 1.00 96.69 100 TYR A CA 1
ATOM 801 C C . TYR A 1 100 ? -5.822 -6.316 19.115 1.00 96.69 100 TYR A C 1
ATOM 803 O O . TYR A 1 100 ? -5.946 -7.382 19.723 1.00 96.69 100 TYR A O 1
ATOM 811 N N . ASN A 1 101 ? -4.704 -5.972 18.489 1.00 94.62 101 ASN A N 1
ATOM 812 C CA . ASN A 1 101 ? -3.475 -6.755 18.483 1.00 94.62 101 ASN A CA 1
ATOM 813 C C . ASN A 1 101 ? -2.259 -5.879 18.834 1.00 94.62 101 ASN A C 1
ATOM 815 O O . ASN A 1 101 ? -2.359 -4.661 18.981 1.00 94.62 101 ASN A O 1
ATOM 819 N N . ASP A 1 102 ? -1.100 -6.508 18.984 1.00 90.06 102 ASP A N 1
ATOM 820 C CA . ASP A 1 102 ? 0.166 -5.863 19.338 1.00 90.06 102 ASP A CA 1
ATOM 821 C C . ASP A 1 102 ? 0.817 -5.056 18.199 1.00 90.06 102 ASP A C 1
ATOM 823 O O . ASP A 1 102 ? 1.805 -4.353 18.428 1.00 90.06 102 ASP A O 1
ATOM 827 N N . SER A 1 103 ? 0.262 -5.102 16.985 1.00 89.38 103 SER A N 1
ATOM 828 C CA . SER A 1 103 ? 0.794 -4.365 15.838 1.00 89.38 103 SER A CA 1
ATOM 829 C C . SER A 1 103 ? 0.536 -2.859 15.935 1.00 89.38 103 SER A C 1
ATOM 831 O O . SER A 1 103 ? -0.208 -2.373 16.787 1.00 89.38 103 SER A O 1
ATOM 833 N N . TYR A 1 104 ? 1.161 -2.104 15.036 1.00 84.12 104 TYR A N 1
ATOM 834 C CA . TYR A 1 104 ? 1.093 -0.637 15.003 1.00 84.12 104 TYR A CA 1
ATOM 835 C C . TYR A 1 104 ? 0.172 -0.103 13.913 1.00 84.12 104 TYR A C 1
ATOM 837 O O . TYR A 1 104 ? 0.087 1.101 13.707 1.00 84.12 104 TYR A O 1
ATOM 845 N N . VAL A 1 105 ? -0.471 -1.000 13.168 1.00 83.44 105 VAL A N 1
ATOM 846 C CA . VAL A 1 105 ? -1.207 -0.650 11.957 1.00 83.44 105 VAL A CA 1
ATOM 847 C C . VAL A 1 105 ? -2.685 -0.934 12.167 1.00 83.44 105 VAL A C 1
ATOM 849 O O . VAL A 1 105 ? -3.061 -2.044 12.556 1.00 83.44 105 VAL A O 1
ATOM 852 N N . GLU A 1 106 ? -3.524 0.060 11.878 1.00 89.69 106 GLU A N 1
ATOM 853 C CA . GLU A 1 106 ? -4.969 -0.139 11.818 1.00 89.69 106 GLU A CA 1
ATOM 854 C C . GLU A 1 106 ? -5.350 -0.928 10.555 1.00 89.69 106 GLU A C 1
ATOM 856 O O . GLU A 1 106 ? -4.809 -0.725 9.468 1.00 89.69 106 GLU A O 1
ATOM 861 N N . ASN A 1 107 ? -6.275 -1.873 10.692 1.00 92.00 107 ASN A N 1
ATOM 862 C CA . ASN A 1 107 ? -6.818 -2.665 9.594 1.00 92.00 107 ASN A CA 1
ATOM 863 C C . ASN A 1 107 ? -8.345 -2.616 9.672 1.00 92.00 107 ASN A C 1
ATOM 865 O O . ASN A 1 107 ? -8.978 -3.505 10.242 1.00 92.00 107 ASN A O 1
ATOM 869 N N . ILE A 1 108 ? -8.926 -1.546 9.131 1.00 94.88 108 ILE A N 1
ATOM 870 C CA . ILE A 1 108 ? -10.370 -1.308 9.152 1.00 94.88 108 ILE A CA 1
ATOM 871 C C . ILE A 1 108 ? -10.931 -1.535 7.751 1.00 94.88 108 ILE A C 1
ATOM 873 O O . ILE A 1 108 ? -10.541 -0.858 6.802 1.00 94.88 108 ILE A O 1
ATOM 877 N N . TYR A 1 109 ? -11.867 -2.471 7.632 1.00 94.56 109 TYR A N 1
ATOM 878 C CA . TYR A 1 109 ? -12.564 -2.771 6.387 1.00 94.56 109 TYR A CA 1
ATOM 879 C C . TYR A 1 109 ? -14.025 -2.365 6.523 1.00 94.56 109 TYR A C 1
ATOM 881 O O . TYR A 1 109 ? -14.723 -2.819 7.430 1.00 94.56 109 TYR A O 1
ATOM 889 N N . ALA A 1 110 ? -14.481 -1.503 5.620 1.00 94.88 110 ALA A N 1
ATOM 890 C CA . ALA A 1 110 ? -15.835 -0.980 5.627 1.00 94.88 110 ALA A CA 1
ATOM 891 C C . ALA A 1 110 ? -16.625 -1.525 4.435 1.00 94.88 110 ALA A C 1
ATOM 893 O O . ALA A 1 110 ? -16.149 -1.529 3.301 1.00 94.88 110 ALA A O 1
ATOM 894 N N . PHE A 1 111 ? -17.845 -1.974 4.706 1.00 95.38 111 PHE A N 1
ATOM 895 C CA . PHE A 1 111 ? -18.739 -2.573 3.732 1.00 95.38 111 PHE A CA 1
ATOM 896 C C . PHE A 1 111 ? -20.122 -1.946 3.821 1.00 95.38 111 PHE A C 1
ATOM 898 O O . PHE A 1 111 ? -20.659 -1.762 4.912 1.00 95.38 111 PHE A O 1
ATOM 905 N N . ALA A 1 112 ? -20.710 -1.675 2.661 1.00 94.62 112 ALA A N 1
ATOM 906 C CA . ALA A 1 112 ? -22.097 -1.263 2.515 1.00 94.62 112 ALA A CA 1
ATOM 907 C C . ALA A 1 112 ? -22.802 -2.250 1.579 1.00 94.62 112 ALA A C 1
ATOM 909 O O . ALA A 1 112 ? -22.431 -2.362 0.412 1.00 94.62 112 ALA A O 1
ATOM 910 N N . ASN A 1 113 ? -23.791 -2.998 2.080 1.00 92.81 113 ASN A N 1
ATOM 911 C CA . ASN A 1 113 ? -24.506 -4.030 1.315 1.00 92.81 113 ASN A CA 1
ATOM 912 C C . ASN A 1 113 ? -23.557 -5.017 0.591 1.00 92.81 113 ASN A C 1
ATOM 914 O O . ASN A 1 113 ? -23.699 -5.263 -0.606 1.00 92.81 113 ASN A O 1
ATOM 918 N N . ASN A 1 114 ? -22.566 -5.566 1.307 1.00 89.75 114 ASN A N 1
ATOM 919 C CA . ASN A 1 114 ? -21.517 -6.472 0.796 1.00 89.75 114 ASN A CA 1
ATOM 920 C C . ASN A 1 114 ? -20.513 -5.857 -0.212 1.00 89.75 114 ASN A C 1
ATOM 922 O O . ASN A 1 114 ? -19.615 -6.550 -0.710 1.00 89.75 114 ASN A O 1
ATOM 926 N N . ILE A 1 115 ? -20.611 -4.556 -0.500 1.00 90.69 115 ILE A N 1
ATOM 927 C CA . ILE A 1 115 ? -19.653 -3.823 -1.337 1.00 90.69 115 ILE A CA 1
ATOM 928 C C . ILE A 1 115 ? -18.566 -3.237 -0.440 1.00 90.69 115 ILE A C 1
ATOM 930 O O . ILE A 1 115 ? -18.879 -2.567 0.540 1.00 90.69 115 ILE A O 1
ATOM 934 N N . ASN A 1 116 ? -17.297 -3.494 -0.770 1.00 90.88 116 ASN A N 1
ATOM 935 C CA . ASN A 1 116 ? -16.158 -2.931 -0.048 1.00 90.88 116 ASN A CA 1
ATOM 936 C C . ASN A 1 116 ? -15.999 -1.450 -0.409 1.00 90.88 116 ASN A C 1
ATOM 938 O O . ASN A 1 116 ? -15.645 -1.117 -1.542 1.00 90.88 116 ASN A O 1
ATOM 942 N N . THR A 1 117 ? -16.246 -0.577 0.562 1.00 91.81 117 THR A N 1
ATOM 943 C CA . THR A 1 117 ? -16.089 0.868 0.416 1.00 91.81 117 THR A CA 1
ATOM 944 C C . THR A 1 117 ? -14.676 1.270 0.827 1.00 91.81 117 THR A C 1
ATOM 946 O O . THR A 1 117 ? -14.451 1.761 1.936 1.00 91.81 117 THR A O 1
ATOM 949 N N . HIS A 1 118 ? -13.702 0.989 -0.034 1.00 85.00 118 HIS A N 1
ATOM 950 C CA . HIS A 1 118 ? -12.283 1.150 0.284 1.00 85.00 118 HIS A CA 1
ATOM 951 C C . HIS A 1 118 ? -11.821 2.612 0.374 1.00 85.00 118 HIS A C 1
ATOM 953 O O . HIS A 1 118 ? -10.867 2.885 1.097 1.00 85.00 118 HIS A O 1
ATOM 959 N N . GLU A 1 119 ? -12.523 3.541 -0.280 1.00 84.06 119 GLU A N 1
ATOM 960 C CA . GLU A 1 119 ? -12.354 4.993 -0.095 1.00 84.06 119 GLU A CA 1
ATOM 961 C C . GLU A 1 119 ? -13.088 5.509 1.164 1.00 84.06 119 GLU A C 1
ATOM 963 O O . GLU A 1 119 ? -13.088 6.702 1.475 1.00 84.06 119 GLU A O 1
ATOM 968 N N . GLY A 1 120 ? -13.735 4.612 1.915 1.00 88.69 120 GLY A N 1
ATOM 969 C CA . GLY A 1 120 ? -14.447 4.924 3.147 1.00 88.69 120 GLY A CA 1
ATOM 970 C C . GLY A 1 120 ? -15.869 5.422 2.905 1.00 88.69 120 GLY A C 1
ATOM 971 O O . GLY A 1 120 ? -16.640 4.841 2.144 1.00 88.69 120 GLY A O 1
ATOM 972 N N . GLY A 1 121 ? -16.264 6.471 3.620 1.00 92.44 121 GLY A N 1
ATOM 973 C CA . GLY A 1 121 ? -17.616 7.023 3.556 1.00 92.44 121 GLY A CA 1
ATOM 974 C C . GLY A 1 121 ? -18.176 7.388 4.922 1.00 92.44 121 GLY A C 1
ATOM 975 O O . GLY A 1 121 ? -17.491 7.331 5.947 1.00 92.44 121 GLY A O 1
ATOM 976 N N . THR A 1 122 ? -19.445 7.781 4.932 1.00 95.50 122 THR A N 1
ATOM 977 C CA . THR A 1 122 ? -20.128 8.317 6.116 1.00 95.50 122 THR A CA 1
ATOM 978 C C . THR A 1 122 ? -20.209 7.327 7.280 1.00 95.50 122 THR A C 1
ATOM 980 O O . THR A 1 122 ? -20.031 7.726 8.432 1.00 95.50 122 THR A O 1
ATOM 983 N N . HIS A 1 123 ? -20.383 6.035 7.002 1.00 95.75 123 HIS A N 1
ATOM 984 C CA . HIS A 1 123 ? -20.335 4.944 7.983 1.00 95.75 123 HIS A CA 1
ATOM 985 C C . HIS A 1 123 ? -18.962 4.803 8.646 1.00 95.75 123 HIS A C 1
ATOM 987 O O . HIS A 1 123 ? -18.886 4.704 9.869 1.00 95.75 123 HIS A O 1
ATOM 993 N N . LEU A 1 124 ? -17.872 4.847 7.872 1.00 95.69 124 LEU A N 1
ATOM 994 C CA . LEU A 1 124 ? -16.513 4.774 8.417 1.00 95.69 124 LEU A CA 1
ATOM 995 C C . LEU A 1 124 ? -16.197 5.997 9.292 1.00 95.69 124 LEU A C 1
ATOM 997 O O . LEU A 1 124 ? -15.621 5.852 10.369 1.00 95.69 124 LEU A O 1
ATOM 1001 N N . ILE A 1 125 ? -16.610 7.192 8.859 1.00 95.25 125 ILE A N 1
ATOM 1002 C CA . ILE A 1 125 ? -16.443 8.432 9.631 1.00 95.25 125 ILE A CA 1
ATOM 1003 C C . ILE A 1 125 ? -17.206 8.343 10.961 1.00 95.25 125 ILE A C 1
ATOM 1005 O O . ILE A 1 125 ? -16.642 8.663 12.007 1.00 95.25 125 ILE A O 1
ATOM 1009 N N . GLY A 1 126 ? -18.463 7.882 10.932 1.00 96.25 126 GLY A N 1
ATOM 1010 C CA . GLY A 1 126 ? -19.279 7.688 12.135 1.00 96.25 126 GLY A CA 1
ATOM 1011 C C . GLY A 1 126 ? -18.654 6.688 13.110 1.00 96.25 126 GLY A C 1
ATOM 1012 O O . GLY A 1 126 ? -18.578 6.955 14.308 1.00 96.25 126 GLY A O 1
ATOM 1013 N N . PHE A 1 127 ? -18.116 5.577 12.598 1.00 97.75 127 PHE A N 1
ATOM 1014 C CA . PHE A 1 127 ? -17.383 4.597 13.401 1.00 97.75 127 PHE A CA 1
ATOM 1015 C C . PHE A 1 127 ? -16.123 5.196 14.048 1.00 97.75 127 PHE A C 1
ATOM 1017 O O . PHE A 1 127 ? -15.950 5.080 15.261 1.00 97.75 127 PHE A O 1
ATOM 1024 N N . LYS A 1 128 ? -15.260 5.874 13.268 1.00 96.50 128 LYS A N 1
ATOM 1025 C CA . LYS A 1 128 ? -14.022 6.498 13.779 1.00 96.50 128 LYS A CA 1
ATOM 1026 C C . LYS A 1 128 ? -14.336 7.539 14.872 1.00 96.50 128 LYS A C 1
ATOM 1028 O O . LYS A 1 128 ? -13.636 7.588 15.889 1.00 96.50 128 LYS A O 1
ATOM 1033 N N . ALA A 1 129 ? -15.399 8.329 14.698 1.00 96.19 129 ALA A N 1
ATOM 1034 C CA . ALA A 1 129 ? -15.856 9.308 15.687 1.00 96.19 129 ALA A CA 1
ATOM 1035 C C . ALA A 1 129 ? -16.348 8.642 16.984 1.00 96.19 129 ALA A C 1
ATOM 1037 O O . ALA A 1 129 ? -15.870 8.984 18.068 1.00 96.19 129 ALA A O 1
ATOM 1038 N N . ALA A 1 130 ? -17.233 7.644 16.874 1.00 97.44 130 ALA A N 1
ATOM 1039 C CA . ALA A 1 130 ? -17.765 6.914 18.024 1.00 97.44 130 ALA A CA 1
ATOM 1040 C C . ALA A 1 130 ? -16.672 6.220 18.837 1.00 97.44 130 ALA A C 1
ATOM 1042 O O . ALA A 1 130 ? -16.658 6.338 20.061 1.00 97.44 130 ALA A O 1
ATOM 1043 N N . LEU A 1 131 ? -15.746 5.538 18.160 1.00 97.12 131 LEU A N 1
ATOM 1044 C CA . LEU A 1 131 ? -14.634 4.837 18.792 1.00 97.12 131 LEU A CA 1
ATOM 1045 C C . LEU A 1 131 ? -13.764 5.795 19.619 1.00 97.12 131 LEU A C 1
ATOM 1047 O O . LEU A 1 131 ? -13.475 5.529 20.784 1.00 97.12 131 LEU A O 1
ATOM 1051 N N . THR A 1 132 ? -13.398 6.940 19.034 1.00 95.94 132 THR A N 1
ATOM 1052 C CA . THR A 1 132 ? -12.565 7.953 19.703 1.00 95.94 132 THR A CA 1
ATOM 1053 C C . THR A 1 132 ? -13.276 8.547 20.918 1.00 95.94 132 THR A C 1
ATOM 1055 O O . THR A 1 132 ? -12.668 8.698 21.979 1.00 95.94 132 THR A O 1
ATOM 1058 N N . ARG A 1 133 ? -14.569 8.868 20.779 1.00 96.38 133 ARG A N 1
ATOM 1059 C CA . ARG A 1 133 ? -15.385 9.432 21.860 1.00 96.38 133 ARG A CA 1
ATOM 1060 C C . ARG A 1 133 ? -15.509 8.459 23.031 1.00 96.38 133 ARG A C 1
ATOM 1062 O O . ARG A 1 133 ? -15.133 8.810 24.143 1.00 96.38 133 ARG A O 1
ATOM 1069 N N . VAL A 1 134 ? -15.948 7.227 22.768 1.00 96.69 134 VAL A N 1
ATOM 1070 C CA . VAL A 1 134 ? -16.168 6.215 23.814 1.00 96.69 134 VAL A CA 1
ATOM 1071 C C . VAL A 1 134 ? -14.874 5.863 24.542 1.00 96.69 134 VAL A C 1
ATOM 1073 O O . VAL A 1 134 ? -14.877 5.763 25.765 1.00 96.69 134 VAL A O 1
ATOM 1076 N N . ALA A 1 135 ? -13.755 5.728 23.824 1.00 95.50 135 ALA A N 1
ATOM 1077 C CA . ALA A 1 135 ? -12.466 5.458 24.456 1.00 95.50 135 ALA A CA 1
ATOM 1078 C C . ALA A 1 135 ? -12.050 6.581 25.422 1.00 95.50 135 ALA A C 1
ATOM 1080 O O . ALA A 1 135 ? -11.620 6.299 26.539 1.00 95.50 135 ALA A O 1
ATOM 1081 N N . ASN A 1 136 ? -12.218 7.849 25.027 1.00 95.19 136 ASN A N 1
ATOM 1082 C CA . ASN A 1 136 ? -11.918 8.992 25.892 1.00 95.19 136 ASN A CA 1
ATOM 1083 C C . ASN A 1 136 ? -12.872 9.077 27.094 1.00 95.19 136 ASN A C 1
ATOM 1085 O O . ASN A 1 136 ? -12.414 9.306 28.213 1.00 95.19 136 ASN A O 1
ATOM 1089 N N . ASP A 1 137 ? -14.176 8.885 26.884 1.00 94.38 137 ASP A N 1
ATOM 1090 C CA . ASP A 1 137 ? -15.182 8.958 27.949 1.00 94.38 137 ASP A CA 1
ATOM 1091 C C . ASP A 1 137 ? -14.966 7.850 28.991 1.00 94.38 137 ASP A C 1
ATOM 1093 O O . ASP A 1 137 ? -14.951 8.120 30.195 1.00 94.38 137 ASP A O 1
ATOM 1097 N N . TYR A 1 138 ? -14.696 6.621 28.538 1.00 94.19 138 TYR A N 1
ATOM 1098 C CA . TYR A 1 138 ? -14.385 5.490 29.412 1.00 94.19 138 TYR A CA 1
ATOM 1099 C C . TYR A 1 138 ? -13.041 5.675 30.140 1.00 94.19 138 TYR A C 1
ATOM 1101 O O . TYR A 1 138 ? -12.931 5.415 31.338 1.00 94.19 138 TYR A O 1
ATOM 1109 N N . ALA A 1 139 ? -12.008 6.191 29.465 1.00 93.50 139 ALA A N 1
ATOM 1110 C CA . ALA A 1 139 ? -10.723 6.463 30.111 1.00 93.50 139 ALA A CA 1
ATOM 1111 C C . ALA A 1 139 ? -10.826 7.554 31.195 1.00 93.50 139 ALA A C 1
ATOM 1113 O O . ALA A 1 139 ? -10.187 7.443 32.244 1.00 93.50 139 ALA A O 1
ATOM 1114 N N . LYS A 1 140 ? -11.660 8.581 30.985 1.00 92.44 140 LYS A N 1
ATOM 1115 C CA . LYS A 1 140 ? -11.947 9.612 31.994 1.00 92.44 140 LYS A CA 1
ATOM 1116 C C . LYS A 1 140 ? -12.751 9.062 33.166 1.00 92.44 140 LYS A C 1
ATOM 1118 O O . LYS A 1 140 ? -12.403 9.340 34.311 1.00 92.44 140 LYS A O 1
ATOM 1123 N N . SER A 1 141 ? -13.789 8.263 32.907 1.00 91.56 141 SER A N 1
ATOM 1124 C CA . SER A 1 141 ? -14.637 7.705 33.969 1.00 91.56 141 SER A CA 1
ATOM 1125 C C . SER A 1 141 ? -13.865 6.774 34.911 1.00 91.56 141 SER A C 1
ATOM 1127 O O . SER A 1 141 ? -14.133 6.753 36.111 1.00 91.56 141 SER A O 1
ATOM 1129 N N . LYS A 1 142 ? -12.859 6.052 34.397 1.00 90.75 142 LYS A N 1
ATOM 1130 C CA . LYS A 1 142 ? -11.961 5.200 35.196 1.00 90.75 142 LYS A CA 1
ATOM 1131 C C . LYS A 1 142 ? -10.737 5.942 35.761 1.00 90.75 142 LYS A C 1
ATOM 1133 O O . LYS A 1 142 ? -9.885 5.306 36.377 1.00 90.75 142 LYS A O 1
ATOM 1138 N N . GLY A 1 143 ? -10.628 7.261 35.564 1.00 87.69 143 GLY A N 1
ATOM 1139 C CA . GLY A 1 143 ? -9.531 8.090 36.086 1.00 87.69 143 GLY A CA 1
ATOM 1140 C C . GLY A 1 143 ? -8.156 7.800 35.471 1.00 87.69 143 GLY A C 1
ATOM 1141 O O . GLY A 1 143 ? -7.134 8.083 36.096 1.00 87.69 143 GLY A O 1
ATOM 1142 N N . ILE A 1 144 ? -8.131 7.203 34.276 1.00 88.06 144 ILE A N 1
ATOM 1143 C CA . ILE A 1 144 ? -6.911 6.848 33.543 1.00 88.06 144 ILE A CA 1
ATOM 1144 C C . ILE A 1 144 ? -6.304 8.093 32.882 1.00 88.06 144 ILE A C 1
ATOM 1146 O O . ILE A 1 144 ? -5.101 8.308 32.992 1.00 88.06 144 ILE A O 1
ATOM 1150 N N . LEU A 1 145 ? -7.137 8.919 32.239 1.00 88.19 145 LEU A N 1
ATOM 1151 C CA . LEU A 1 145 ? -6.744 10.240 31.733 1.00 88.19 145 LEU A CA 1
ATOM 1152 C C . LEU A 1 145 ? -6.958 11.294 32.821 1.00 88.19 145 LEU A C 1
ATOM 1154 O O . LEU A 1 145 ? -8.009 11.304 33.471 1.00 88.19 145 LEU A O 1
ATOM 1158 N N . LYS A 1 146 ? -5.989 12.195 33.008 1.00 82.75 146 LYS A N 1
ATOM 1159 C CA . LYS A 1 146 ? -6.061 13.266 34.013 1.00 82.75 146 LYS A CA 1
ATOM 1160 C C . LYS A 1 146 ? -6.154 14.643 33.358 1.00 82.75 146 LYS A C 1
ATOM 1162 O O . LYS A 1 146 ? -5.495 14.927 32.365 1.00 82.75 146 LYS A O 1
ATOM 1167 N N . GLY A 1 147 ? -6.950 15.531 33.956 1.00 78.94 147 GLY A N 1
ATOM 1168 C CA . GLY A 1 147 ? -7.095 16.912 33.484 1.00 78.94 147 GLY A CA 1
ATOM 1169 C C . GLY A 1 147 ? -7.586 16.991 32.034 1.00 78.94 147 GLY A C 1
ATOM 1170 O O . GLY A 1 147 ? -8.624 16.421 31.699 1.00 78.94 147 GLY A O 1
ATOM 1171 N N . ASP A 1 148 ? -6.829 17.696 31.191 1.00 78.94 148 ASP A N 1
ATOM 1172 C CA . ASP A 1 148 ? -7.145 17.933 29.775 1.00 78.94 148 ASP A CA 1
ATOM 1173 C C . ASP A 1 148 ? -6.519 16.910 28.811 1.00 78.94 148 ASP A C 1
ATOM 1175 O O . ASP A 1 148 ? -6.581 17.094 27.591 1.00 78.94 148 ASP A O 1
ATOM 1179 N N . GLU A 1 149 ? -5.928 15.826 29.324 1.00 84.31 149 GLU A N 1
ATOM 1180 C CA . GLU A 1 149 ? -5.393 14.748 28.492 1.00 84.31 149 GLU A CA 1
ATOM 1181 C C . GLU A 1 149 ? -6.496 14.125 27.623 1.00 84.31 149 GLU A C 1
ATOM 1183 O O . GLU A 1 149 ? -7.598 13.802 28.084 1.00 84.31 149 GLU A O 1
ATOM 1188 N N . LYS A 1 150 ? -6.197 13.962 26.331 1.00 89.69 150 LYS A N 1
ATOM 1189 C CA . LYS A 1 150 ? -7.102 13.368 25.345 1.00 89.69 150 LYS A CA 1
ATOM 1190 C C . LYS A 1 150 ? -6.325 12.447 24.425 1.00 89.69 150 LYS A C 1
ATOM 1192 O O . LYS A 1 150 ? -5.271 12.821 23.913 1.00 89.69 150 LYS A O 1
ATOM 1197 N N . LEU A 1 151 ? -6.897 11.279 24.170 1.00 91.62 151 LEU A N 1
ATOM 1198 C CA . LEU A 1 151 ? -6.420 10.372 23.136 1.00 91.62 151 LEU A CA 1
ATOM 1199 C C . LEU A 1 151 ? -6.941 10.857 21.786 1.00 91.62 151 LEU A C 1
ATOM 1201 O O . LEU A 1 151 ? -8.139 11.128 21.636 1.00 91.62 151 LEU A O 1
ATOM 1205 N N . SER A 1 152 ? -6.053 10.966 20.803 1.00 91.19 152 SER A N 1
ATOM 1206 C CA . SER A 1 152 ? -6.458 11.233 19.426 1.00 91.19 152 SER A CA 1
ATOM 1207 C C . SER A 1 152 ? -7.099 9.990 18.804 1.00 91.19 152 SER A C 1
ATOM 1209 O O . SER A 1 152 ? -6.951 8.871 19.298 1.00 91.19 152 SER A O 1
ATOM 1211 N N . GLY A 1 153 ? -7.812 10.170 17.691 1.00 90.56 153 GLY A N 1
ATOM 1212 C CA . GLY A 1 153 ? -8.426 9.037 17.003 1.00 90.56 153 GLY A CA 1
ATOM 1213 C C . GLY A 1 153 ? -7.406 8.024 16.473 1.00 90.56 153 GLY A C 1
ATOM 1214 O O . GLY A 1 153 ? -7.732 6.846 16.397 1.00 90.56 153 GLY A O 1
ATOM 1215 N N . GLU A 1 154 ? -6.198 8.461 16.116 1.00 87.50 154 GLU A N 1
ATOM 1216 C CA . GLU A 1 154 ? -5.116 7.572 15.669 1.00 87.50 154 GLU A CA 1
ATOM 1217 C C . GLU A 1 154 ? -4.589 6.718 16.823 1.00 87.50 154 GLU A C 1
ATOM 1219 O O . GLU A 1 154 ? -4.437 5.509 16.665 1.00 87.50 154 GLU A O 1
ATOM 1224 N N . ASP A 1 155 ? -4.417 7.322 18.004 1.00 91.62 155 ASP A N 1
ATOM 1225 C CA . ASP A 1 155 ? -3.953 6.621 19.207 1.00 91.62 155 ASP A CA 1
ATOM 1226 C C . ASP A 1 155 ? -4.897 5.458 19.558 1.00 91.62 155 ASP A C 1
ATOM 1228 O O . ASP A 1 155 ? -4.463 4.349 19.856 1.00 91.62 155 ASP A O 1
ATOM 1232 N N . VAL A 1 156 ? -6.211 5.692 19.463 1.00 94.62 156 VAL A N 1
ATOM 1233 C CA . VAL A 1 156 ? -7.238 4.686 19.777 1.00 94.62 156 VAL A CA 1
ATOM 1234 C C . VAL A 1 156 ? -7.319 3.580 18.719 1.00 94.62 156 VAL A C 1
ATOM 1236 O O . VAL A 1 156 ? -7.760 2.474 19.029 1.00 94.62 156 VAL A O 1
ATOM 1239 N N . ARG A 1 157 ? -6.928 3.844 17.468 1.00 95.00 157 ARG A N 1
ATOM 1240 C CA . ARG A 1 157 ? -7.015 2.866 16.369 1.00 95.00 157 ARG A CA 1
ATOM 1241 C C . ARG A 1 157 ? -5.727 2.079 16.145 1.00 95.00 157 ARG A C 1
ATOM 1243 O O . ARG A 1 157 ? -5.745 1.115 15.378 1.00 95.00 157 ARG A O 1
ATOM 1250 N N . GLU A 1 158 ? -4.629 2.426 16.814 1.00 91.62 158 GLU A N 1
ATOM 1251 C CA . GLU A 1 158 ? -3.375 1.689 16.677 1.00 91.62 158 GLU A CA 1
ATOM 1252 C C . GLU A 1 158 ? -3.579 0.193 16.990 1.00 91.62 158 GLU A C 1
ATOM 1254 O O . GLU A 1 158 ? -4.086 -0.185 18.047 1.00 91.62 158 GLU A O 1
ATOM 1259 N N . GLY A 1 159 ? -3.200 -0.678 16.048 1.00 92.38 159 GLY A N 1
ATOM 1260 C CA . GLY A 1 159 ? -3.337 -2.134 16.176 1.00 92.38 159 GLY A CA 1
ATOM 1261 C C . GLY A 1 159 ? -4.778 -2.658 16.178 1.00 92.38 159 GLY A C 1
ATOM 1262 O O . GLY A 1 159 ? -5.005 -3.832 16.477 1.00 92.38 159 GLY A O 1
ATOM 1263 N N . LEU A 1 160 ? -5.763 -1.827 15.829 1.00 96.56 160 LEU A N 1
ATOM 1264 C CA . LEU A 1 160 ? -7.151 -2.246 15.675 1.00 96.56 160 LEU A CA 1
ATOM 1265 C C . LEU A 1 160 ? -7.340 -3.017 14.367 1.00 96.56 160 LEU A C 1
ATOM 1267 O O . LEU A 1 160 ? -6.970 -2.540 13.296 1.00 96.56 160 LEU A O 1
ATOM 1271 N N . THR A 1 161 ? -7.978 -4.183 14.426 1.00 97.38 161 THR A N 1
ATOM 1272 C CA . THR A 1 161 ? -8.560 -4.839 13.246 1.00 97.38 161 THR A CA 1
ATOM 1273 C C . THR A 1 161 ? -10.073 -4.821 13.377 1.00 97.38 161 THR A C 1
ATOM 1275 O O . THR A 1 161 ? -10.595 -5.335 14.363 1.00 97.38 161 THR A O 1
ATOM 1278 N N . ALA A 1 162 ? -10.773 -4.215 12.418 1.00 97.31 162 ALA A N 1
ATOM 1279 C CA . ALA A 1 162 ? -12.219 -4.027 12.483 1.00 97.31 162 ALA A CA 1
ATOM 1280 C C . ALA A 1 162 ? -12.898 -4.267 11.130 1.00 97.31 162 ALA A C 1
ATOM 1282 O O . ALA A 1 162 ? -12.399 -3.847 10.087 1.00 97.31 162 ALA A O 1
ATOM 1283 N N . ILE A 1 163 ? -14.067 -4.900 11.171 1.00 97.50 163 ILE A N 1
ATOM 1284 C CA . ILE A 1 163 ? -14.990 -5.057 10.052 1.00 97.50 163 ILE A CA 1
ATOM 1285 C C . ILE A 1 163 ? -16.259 -4.273 10.378 1.00 97.50 163 ILE A C 1
ATOM 1287 O O . ILE A 1 163 ? -16.922 -4.539 11.382 1.00 97.50 163 ILE A O 1
ATOM 1291 N N . ILE A 1 164 ? -16.592 -3.314 9.518 1.00 97.19 164 ILE A N 1
ATOM 1292 C CA . ILE A 1 164 ? -17.793 -2.482 9.606 1.00 97.19 164 ILE A CA 1
ATOM 1293 C C . ILE A 1 164 ? -18.715 -2.907 8.470 1.00 97.19 164 ILE A C 1
ATOM 1295 O O . ILE A 1 164 ? -18.405 -2.642 7.313 1.00 97.19 164 ILE A O 1
ATOM 1299 N N . ASN A 1 165 ? -19.840 -3.547 8.772 1.00 96.00 165 ASN A N 1
ATOM 1300 C CA . ASN A 1 165 ? -20.812 -3.961 7.766 1.00 96.00 165 ASN A CA 1
ATOM 1301 C C . ASN A 1 165 ? -22.137 -3.228 7.986 1.00 96.00 165 ASN A C 1
ATOM 1303 O O . ASN A 1 165 ? -22.829 -3.462 8.977 1.00 96.00 165 ASN A O 1
ATOM 1307 N N . VAL A 1 166 ? -22.494 -2.334 7.062 1.00 96.06 166 VAL A N 1
ATOM 1308 C CA . VAL A 1 166 ? -23.777 -1.624 7.083 1.00 96.06 166 VAL A CA 1
ATOM 1309 C C . VAL A 1 166 ? -24.712 -2.167 6.009 1.00 96.06 166 VAL A C 1
ATOM 1311 O O . VAL A 1 166 ? -24.323 -2.351 4.854 1.00 96.06 166 VAL A O 1
ATOM 1314 N N . LYS A 1 167 ? -25.966 -2.418 6.391 1.00 95.06 167 LYS A N 1
ATOM 1315 C CA . LYS A 1 167 ? -27.039 -2.821 5.479 1.00 95.06 167 LYS A CA 1
ATOM 1316 C C . LYS A 1 167 ? -28.083 -1.718 5.433 1.00 95.06 167 LYS A C 1
ATOM 1318 O O . LYS A 1 167 ? -28.601 -1.322 6.476 1.00 95.06 167 LYS A O 1
ATOM 1323 N N . LEU A 1 168 ? -28.359 -1.223 4.233 1.00 93.81 168 LEU A N 1
ATOM 1324 C CA . LEU A 1 168 ? -29.220 -0.070 4.004 1.00 93.81 168 LEU A CA 1
ATOM 1325 C C . LEU A 1 168 ? -30.079 -0.255 2.755 1.00 93.81 168 LEU A C 1
ATOM 1327 O O . LEU A 1 168 ? -29.625 -0.795 1.747 1.00 93.81 168 LEU A O 1
ATOM 1331 N N . THR A 1 169 ? -31.312 0.243 2.817 1.00 90.56 169 THR A N 1
ATOM 1332 C CA . THR A 1 169 ? -32.304 0.115 1.740 1.00 90.56 169 THR A CA 1
ATOM 1333 C C . THR A 1 169 ? -31.909 0.913 0.493 1.00 90.56 169 THR A C 1
ATOM 1335 O O . THR A 1 169 ? -31.994 0.397 -0.616 1.00 90.56 169 THR A O 1
ATOM 1338 N N . ASN A 1 170 ? -31.431 2.152 0.673 1.00 89.38 170 ASN A N 1
ATOM 1339 C CA . ASN A 1 170 ? -31.136 3.092 -0.417 1.00 89.38 170 ASN A CA 1
ATOM 1340 C C . ASN A 1 170 ? -29.687 3.616 -0.338 1.00 89.38 170 ASN A C 1
ATOM 1342 O O . ASN A 1 170 ? -29.464 4.741 0.123 1.00 89.38 170 ASN A O 1
ATOM 1346 N N . PRO A 1 171 ? -28.685 2.817 -0.751 1.00 90.75 171 PRO A N 1
ATOM 1347 C CA . PRO A 1 171 ? -27.297 3.256 -0.750 1.00 90.75 171 PRO A CA 1
ATOM 1348 C C . PRO A 1 171 ? -27.020 4.293 -1.842 1.00 90.75 171 PRO A C 1
ATOM 1350 O O . PRO A 1 171 ? -27.338 4.088 -3.012 1.00 90.75 171 PRO A O 1
ATOM 1353 N N . GLN A 1 172 ? -26.374 5.386 -1.450 1.00 91.25 172 GLN A N 1
ATOM 1354 C CA . GLN A 1 172 ? -25.852 6.425 -2.327 1.00 91.25 172 GLN A CA 1
ATOM 1355 C C . GLN A 1 172 ? -24.328 6.368 -2.281 1.00 91.25 172 GLN A C 1
ATOM 1357 O O . GLN A 1 172 ? -23.730 6.507 -1.213 1.00 91.25 172 GLN A O 1
ATOM 1362 N N . PHE A 1 173 ? -23.701 6.155 -3.434 1.00 91.31 173 PHE A N 1
ATOM 1363 C CA . PHE A 1 173 ? -22.248 6.128 -3.551 1.00 91.31 173 PHE A CA 1
ATOM 1364 C C . PHE A 1 173 ? -21.745 7.349 -4.314 1.00 91.31 173 PHE A C 1
ATOM 1366 O O . PHE A 1 173 ? -22.412 7.830 -5.231 1.00 91.31 173 PHE A O 1
ATOM 1373 N N . GLU A 1 174 ? -20.556 7.820 -3.950 1.00 86.00 174 GLU A N 1
ATOM 1374 C CA . GLU A 1 174 ? -19.822 8.782 -4.766 1.00 86.00 174 GLU A CA 1
ATOM 1375 C C . GLU A 1 174 ? -19.211 8.036 -5.967 1.00 86.00 174 GLU A C 1
ATOM 1377 O O . GLU A 1 174 ? -18.494 7.049 -5.803 1.00 86.00 174 GLU A O 1
ATOM 1382 N N . GLY A 1 175 ? -19.529 8.480 -7.186 1.00 74.12 175 GLY A N 1
ATOM 1383 C CA . GLY A 1 175 ? -18.993 7.904 -8.422 1.00 74.12 175 GLY A CA 1
ATOM 1384 C C . GLY A 1 175 ? -19.564 6.535 -8.830 1.00 74.12 175 GLY A C 1
ATOM 1385 O O . GLY A 1 175 ? -20.375 5.908 -8.149 1.00 74.12 175 GLY A O 1
ATOM 1386 N N . GLN A 1 176 ? -19.137 6.065 -10.005 1.00 71.38 176 GLN A N 1
ATOM 1387 C CA . GLN A 1 176 ? -19.638 4.833 -10.630 1.00 71.38 176 GLN A CA 1
ATOM 1388 C C . GLN A 1 176 ? -19.082 3.554 -9.984 1.00 71.38 176 GLN A C 1
ATOM 1390 O O . GLN A 1 176 ? -19.729 2.507 -9.999 1.00 71.38 176 GLN A O 1
ATOM 1395 N N . THR A 1 177 ? -17.879 3.622 -9.420 1.00 75.56 177 THR A N 1
ATOM 1396 C CA . THR A 1 177 ? -17.132 2.479 -8.877 1.00 75.56 177 THR A CA 1
ATOM 1397 C C . THR A 1 177 ? -17.652 2.010 -7.511 1.00 75.56 177 THR A C 1
ATOM 1399 O O . THR A 1 177 ? -17.222 0.963 -7.029 1.00 75.56 177 THR A O 1
ATOM 1402 N N . LYS A 1 178 ? -18.623 2.725 -6.914 1.00 85.56 178 LYS A N 1
ATOM 1403 C CA . LYS A 1 178 ? -19.275 2.405 -5.626 1.00 85.56 178 LYS A CA 1
ATOM 1404 C C . LYS A 1 178 ? -18.284 2.220 -4.469 1.00 85.56 178 LYS A C 1
ATOM 1406 O O . LYS A 1 178 ? -18.440 1.329 -3.635 1.00 85.56 178 LYS A O 1
ATOM 1411 N N . THR A 1 179 ? -17.258 3.061 -4.429 1.00 85.44 179 THR A N 1
ATOM 1412 C CA . THR A 1 179 ? -16.098 2.929 -3.533 1.00 85.44 179 THR A CA 1
ATOM 1413 C C . THR A 1 179 ? -16.238 3.714 -2.237 1.00 85.44 179 THR A C 1
ATOM 1415 O O . THR A 1 179 ? -15.591 3.365 -1.248 1.00 85.44 179 THR A O 1
ATOM 1418 N N . LYS A 1 180 ? -17.125 4.715 -2.209 1.00 90.38 180 LYS A N 1
ATOM 1419 C CA . LYS A 1 180 ? -17.351 5.587 -1.056 1.00 90.38 180 LYS A CA 1
ATOM 1420 C C . LYS A 1 180 ? -18.834 5.820 -0.793 1.00 90.38 180 LYS A C 1
ATOM 1422 O O . LYS A 1 180 ? -19.584 6.160 -1.706 1.00 90.38 180 LYS A O 1
ATOM 1427 N N . LEU A 1 181 ? -19.260 5.629 0.457 1.00 93.00 181 LEU A N 1
ATOM 1428 C CA . LEU A 1 181 ? -20.655 5.831 0.872 1.00 93.00 181 LEU A CA 1
ATOM 1429 C C . LEU A 1 181 ? -20.942 7.312 1.159 1.00 93.00 181 LEU A C 1
ATOM 1431 O O . LEU A 1 181 ? -20.276 7.908 2.009 1.00 93.00 181 LEU A O 1
ATOM 1435 N N . GLY A 1 182 ? -21.957 7.872 0.497 1.00 91.94 182 GLY A N 1
ATOM 1436 C CA . GLY A 1 182 ? -22.319 9.293 0.550 1.00 91.94 182 GLY A CA 1
ATOM 1437 C C . GLY A 1 182 ? -23.570 9.633 1.372 1.00 91.94 182 GLY A C 1
ATOM 1438 O O . GLY A 1 182 ? -23.881 10.809 1.537 1.00 91.94 182 GLY A O 1
ATOM 1439 N N . ASN A 1 183 ? -24.299 8.647 1.909 1.00 92.69 183 ASN A N 1
ATOM 1440 C CA . ASN A 1 183 ? -25.505 8.893 2.713 1.00 92.69 183 ASN A CA 1
ATOM 1441 C C . ASN A 1 183 ? -25.173 9.663 4.012 1.00 92.69 183 ASN A C 1
ATOM 1443 O O . ASN A 1 183 ? -24.573 9.097 4.930 1.00 92.69 183 ASN A O 1
ATOM 1447 N N . SER A 1 184 ? -25.557 10.939 4.115 1.00 90.94 184 SER A N 1
ATOM 1448 C CA . SER A 1 184 ? -25.175 11.825 5.232 1.00 90.94 184 SER A CA 1
ATOM 1449 C C . SER A 1 184 ? -25.750 11.413 6.593 1.00 90.94 184 SER A C 1
ATOM 1451 O O . SER A 1 184 ? -25.105 11.595 7.625 1.00 90.94 184 SER A O 1
ATOM 1453 N N . ASP A 1 185 ? -26.949 10.839 6.598 1.00 92.12 185 ASP A N 1
ATOM 1454 C CA . ASP A 1 185 ? -27.670 10.340 7.773 1.00 92.12 185 ASP A CA 1
ATOM 1455 C C . ASP A 1 185 ? -26.986 9.124 8.419 1.00 92.12 185 ASP A C 1
ATOM 1457 O O . ASP A 1 185 ? -26.975 8.984 9.646 1.00 92.12 185 ASP A O 1
ATOM 1461 N N . ILE A 1 186 ? -26.325 8.289 7.608 1.00 94.50 186 ILE A N 1
ATOM 1462 C CA . ILE A 1 186 ? -25.656 7.066 8.071 1.00 94.50 186 ILE A CA 1
ATOM 1463 C C . ILE A 1 186 ? -24.537 7.370 9.071 1.00 94.50 186 ILE A C 1
ATOM 1465 O O . ILE A 1 186 ? -24.337 6.584 9.997 1.00 94.50 186 ILE A O 1
ATOM 1469 N N . LYS A 1 187 ? -23.855 8.521 8.959 1.00 95.44 187 LYS A N 1
ATOM 1470 C CA . LYS A 1 187 ? -22.820 8.922 9.927 1.00 95.44 187 LYS A CA 1
ATOM 1471 C C . LYS A 1 187 ? -23.372 8.926 11.356 1.00 95.44 187 LYS A C 1
ATOM 1473 O O . LYS A 1 187 ? -22.809 8.268 12.226 1.00 95.44 187 LYS A O 1
ATOM 1478 N N . GLY A 1 188 ? -24.474 9.643 11.587 1.00 95.75 188 GLY A N 1
ATOM 1479 C CA . GLY A 1 188 ? -25.069 9.789 12.919 1.00 95.75 188 GLY A CA 1
ATOM 1480 C C . GLY A 1 188 ? -25.680 8.489 13.444 1.00 95.75 188 GLY A C 1
ATOM 1481 O O . GLY A 1 188 ? -25.591 8.197 14.639 1.00 95.75 188 GLY A O 1
ATOM 1482 N N . ILE A 1 189 ? -26.261 7.678 12.552 1.00 95.81 189 ILE A N 1
ATOM 1483 C CA . ILE A 1 189 ? -26.800 6.357 12.897 1.00 95.81 189 ILE A CA 1
ATOM 1484 C C . ILE A 1 189 ? -25.680 5.431 13.380 1.00 95.81 189 ILE A C 1
ATOM 1486 O O . ILE A 1 189 ? -25.777 4.886 14.479 1.00 95.81 189 ILE A O 1
ATOM 1490 N N . VAL A 1 190 ? -24.607 5.287 12.594 1.00 96.88 190 VAL A N 1
ATOM 1491 C CA . VAL A 1 190 ? -23.462 4.441 12.958 1.00 96.88 190 VAL A CA 1
ATOM 1492 C C . VAL A 1 190 ? -22.809 4.954 14.235 1.00 96.88 190 VAL A C 1
ATOM 1494 O O . VAL A 1 190 ? -22.546 4.159 15.129 1.00 96.88 190 VAL A O 1
ATOM 1497 N N . GLU A 1 191 ? -22.607 6.267 14.364 1.00 97.06 191 GLU A N 1
ATOM 1498 C CA . GLU A 1 191 ? -21.997 6.855 15.557 1.00 97.06 191 GLU A CA 1
ATOM 1499 C C . GLU A 1 191 ? -22.787 6.525 16.836 1.00 97.06 191 GLU A C 1
ATOM 1501 O O . GLU A 1 191 ? -22.202 6.130 17.843 1.00 97.06 191 GLU A O 1
ATOM 1506 N N . THR A 1 192 ? -24.120 6.612 16.787 1.00 96.88 192 THR A N 1
ATOM 1507 C CA . THR A 1 192 ? -24.991 6.278 17.927 1.00 96.88 192 THR A CA 1
ATOM 1508 C C . THR A 1 192 ? -24.892 4.792 18.281 1.00 96.88 192 THR A C 1
ATOM 1510 O O . THR A 1 192 ? -24.560 4.445 19.414 1.00 96.88 192 THR A O 1
ATOM 1513 N N . LEU A 1 193 ? -25.118 3.909 17.302 1.00 97.44 193 LEU A N 1
ATOM 1514 C CA . LEU A 1 193 ? -25.182 2.462 17.528 1.00 97.44 193 LEU A CA 1
ATOM 1515 C C . LEU A 1 193 ? -23.834 1.874 17.966 1.00 97.44 193 LEU A C 1
ATOM 1517 O O . LEU A 1 193 ? -23.790 0.999 18.832 1.00 97.44 193 LEU A O 1
ATOM 1521 N N . VAL A 1 194 ? -22.733 2.369 17.391 1.00 97.56 194 VAL A N 1
ATOM 1522 C CA . VAL A 1 194 ? -21.373 1.978 17.783 1.00 97.56 194 VAL A CA 1
ATOM 1523 C C . VAL A 1 194 ? -21.066 2.465 19.190 1.00 97.56 194 VAL A C 1
ATOM 1525 O O . VAL A 1 194 ? -20.481 1.713 19.963 1.00 97.56 194 VAL A O 1
ATOM 1528 N N . SER A 1 195 ? -21.466 3.689 19.554 1.00 97.25 195 SER A N 1
ATOM 1529 C CA . SER A 1 195 ? -21.204 4.192 20.901 1.00 97.25 195 SER A CA 1
ATOM 1530 C C . SER A 1 195 ? -21.926 3.404 21.986 1.00 97.25 195 SER A C 1
ATOM 1532 O O . SER A 1 195 ? -21.316 3.113 23.012 1.00 97.25 195 SER A O 1
ATOM 1534 N N . GLU A 1 196 ? -23.177 3.012 21.753 1.00 96.56 196 GLU A N 1
ATOM 1535 C CA . GLU A 1 196 ? -23.921 2.161 22.683 1.00 96.56 196 GLU A CA 1
ATOM 1536 C C . GLU A 1 196 ? -23.260 0.783 22.823 1.00 96.56 196 GLU A C 1
ATOM 1538 O O . GLU A 1 196 ? -22.893 0.387 23.926 1.00 96.56 196 GLU A O 1
ATOM 1543 N N . GLY A 1 197 ? -23.047 0.075 21.704 1.00 96.50 197 GLY A N 1
ATOM 1544 C CA . GLY A 1 197 ? -22.508 -1.290 21.726 1.00 96.50 197 GLY A CA 1
ATOM 1545 C C . GLY A 1 197 ? -21.076 -1.376 22.259 1.00 96.50 197 GLY A C 1
ATOM 1546 O O . GLY A 1 197 ? -20.727 -2.316 22.971 1.00 96.50 197 GLY A O 1
ATOM 1547 N N . LEU A 1 198 ? -20.240 -0.377 21.962 1.00 96.12 198 LEU A N 1
ATOM 1548 C CA . LEU A 1 198 ? -18.881 -0.326 22.493 1.00 96.12 198 LEU A CA 1
ATOM 1549 C C . LEU A 1 198 ? -18.855 0.006 23.989 1.00 96.12 198 LEU A C 1
ATOM 1551 O O . LEU A 1 198 ? -18.072 -0.597 24.717 1.00 96.12 198 LEU A O 1
ATOM 1555 N N . SER A 1 199 ? -19.700 0.928 24.458 1.00 96.12 199 SER A N 1
ATOM 1556 C CA . SER A 1 199 ? -19.760 1.264 25.888 1.00 96.12 199 SER A CA 1
ATOM 1557 C C . SER A 1 199 ? -20.243 0.074 26.721 1.00 96.12 199 SER A C 1
ATOM 1559 O O . SER A 1 199 ? -19.633 -0.228 27.744 1.00 96.12 199 SER A O 1
ATOM 1561 N N . GLU A 1 200 ? -21.271 -0.642 26.245 1.00 96.00 200 GLU A N 1
ATOM 1562 C CA . GLU A 1 200 ? -21.746 -1.899 26.845 1.00 96.00 200 GLU A CA 1
ATOM 1563 C C . GLU A 1 200 ? -20.592 -2.907 26.976 1.00 96.00 200 GLU A C 1
ATOM 1565 O O . GLU A 1 200 ? -20.306 -3.393 28.071 1.00 96.00 200 GLU A O 1
ATOM 1570 N N . PHE A 1 201 ? -19.846 -3.147 25.890 1.00 95.75 201 PHE A N 1
ATOM 1571 C CA . PHE A 1 201 ? -18.712 -4.072 25.916 1.00 95.75 201 PHE A CA 1
ATOM 1572 C C . PHE A 1 201 ? -17.618 -3.649 26.906 1.00 95.75 201 PHE A C 1
ATOM 1574 O O . PHE A 1 201 ? -17.079 -4.502 27.619 1.00 95.75 201 PHE A O 1
ATOM 1581 N N . LEU A 1 202 ? -17.252 -2.361 26.934 1.00 94.12 202 LEU A N 1
ATOM 1582 C CA . LEU A 1 202 ? -16.146 -1.888 27.766 1.00 94.12 202 LEU A CA 1
ATOM 1583 C C . LEU A 1 202 ? -16.452 -2.007 29.264 1.00 94.12 202 LEU A C 1
ATOM 1585 O O . LEU A 1 202 ? -15.545 -2.346 30.029 1.00 94.12 202 LEU A O 1
ATOM 1589 N N . GLU A 1 203 ? -17.699 -1.769 29.675 1.00 94.06 203 GLU A N 1
ATOM 1590 C CA . GLU A 1 203 ? -18.129 -1.960 31.066 1.00 94.06 203 GLU A CA 1
ATOM 1591 C C . GLU A 1 203 ? -18.236 -3.448 31.435 1.00 94.06 203 GLU A C 1
ATOM 1593 O O . GLU A 1 203 ? -17.822 -3.842 32.525 1.00 94.06 203 GLU A O 1
ATOM 1598 N N . GLU A 1 204 ? -18.716 -4.299 30.523 1.00 95.62 204 GLU A N 1
ATOM 1599 C CA . GLU A 1 204 ? -18.828 -5.745 30.760 1.00 95.62 204 GLU A CA 1
ATOM 1600 C C . GLU A 1 204 ? -17.476 -6.474 30.801 1.00 95.62 204 GLU A C 1
ATOM 1602 O O . GLU A 1 204 ? -17.364 -7.534 31.418 1.00 95.62 204 GLU A O 1
ATOM 1607 N N . ASN A 1 205 ? -16.436 -5.939 30.146 1.00 95.00 205 ASN A N 1
ATOM 1608 C CA . ASN A 1 205 ? -15.149 -6.625 29.982 1.00 95.00 205 ASN A CA 1
ATOM 1609 C C . ASN A 1 205 ? -13.953 -5.772 30.472 1.00 95.00 205 ASN A C 1
ATOM 1611 O O . ASN A 1 205 ? -13.053 -5.474 29.680 1.00 95.00 205 ASN A O 1
ATOM 1615 N N . PRO A 1 206 ? -13.851 -5.428 31.778 1.00 92.62 206 PRO A N 1
ATOM 1616 C CA . PRO A 1 206 ? -12.857 -4.471 32.281 1.00 92.62 206 PRO A CA 1
ATOM 1617 C C . PRO A 1 206 ? -11.395 -4.828 31.979 1.00 92.62 206 PRO A C 1
ATOM 1619 O O . PRO A 1 206 ? -10.577 -3.937 31.748 1.00 92.62 206 PRO A O 1
ATOM 1622 N N . ALA A 1 207 ? -11.055 -6.123 31.967 1.00 91.75 207 ALA A N 1
ATOM 1623 C CA . ALA A 1 207 ? -9.705 -6.592 31.652 1.00 91.75 207 ALA A CA 1
ATOM 1624 C C . ALA A 1 207 ? -9.315 -6.288 30.194 1.00 91.75 207 ALA A C 1
ATOM 1626 O O . ALA A 1 207 ? -8.230 -5.762 29.944 1.00 91.75 207 ALA A O 1
ATOM 1627 N N . ALA A 1 208 ? -10.220 -6.546 29.243 1.00 93.25 208 ALA A N 1
ATOM 1628 C CA . ALA A 1 208 ? -10.010 -6.209 27.838 1.00 93.25 208 ALA A CA 1
ATOM 1629 C C . ALA A 1 208 ? -9.928 -4.687 27.653 1.00 93.25 208 ALA A C 1
ATOM 1631 O O . ALA A 1 208 ? -8.998 -4.193 27.020 1.00 93.25 208 ALA A O 1
ATOM 1632 N N . SER A 1 209 ? -10.837 -3.939 28.285 1.00 93.12 209 SER A N 1
ATOM 1633 C CA . SER A 1 209 ? -10.870 -2.473 28.242 1.00 93.12 209 SER A CA 1
ATOM 1634 C C . SER A 1 209 ? -9.569 -1.845 28.741 1.00 93.12 209 SER A C 1
ATOM 1636 O O . SER A 1 209 ? -9.060 -0.905 28.131 1.00 93.12 209 SER A O 1
ATOM 1638 N N . LYS A 1 210 ? -8.988 -2.388 29.819 1.00 92.94 210 LYS A N 1
ATOM 1639 C CA . LYS A 1 210 ? -7.694 -1.941 30.348 1.00 92.94 210 LYS A CA 1
ATOM 1640 C C . LYS A 1 210 ? -6.562 -2.160 29.341 1.00 92.94 210 LYS A C 1
ATOM 1642 O O . LYS A 1 210 ? -5.770 -1.245 29.135 1.00 92.94 210 LYS A O 1
ATOM 1647 N N . ASN A 1 211 ? -6.496 -3.329 28.700 1.00 92.81 211 ASN A N 1
ATOM 1648 C CA . ASN A 1 211 ? -5.462 -3.631 27.704 1.00 92.81 211 ASN A CA 1
ATOM 1649 C C . ASN A 1 211 ? -5.575 -2.719 26.472 1.00 92.81 211 ASN A C 1
ATOM 1651 O O . ASN A 1 211 ? -4.567 -2.198 25.998 1.00 92.81 211 ASN A O 1
ATOM 1655 N N . ILE A 1 212 ? -6.801 -2.485 25.990 1.00 93.88 212 ILE A N 1
ATOM 1656 C CA . ILE A 1 212 ? -7.077 -1.591 24.856 1.00 93.88 212 ILE A CA 1
ATOM 1657 C C . ILE A 1 212 ? -6.628 -0.160 25.179 1.00 93.88 212 ILE A C 1
ATOM 1659 O O . ILE A 1 212 ? -5.882 0.444 24.409 1.00 93.88 212 ILE A O 1
ATOM 1663 N N . LEU A 1 213 ? -7.034 0.375 26.336 1.00 93.62 213 LEU A N 1
ATOM 1664 C CA . LEU A 1 213 ? -6.658 1.731 26.737 1.00 93.62 213 LEU A CA 1
ATOM 1665 C C . LEU A 1 213 ? -5.161 1.878 27.017 1.00 93.62 213 LEU A C 1
ATOM 1667 O O . LEU A 1 213 ? -4.590 2.903 26.656 1.00 93.62 213 LEU A O 1
ATOM 1671 N N . SER A 1 214 ? -4.516 0.872 27.617 1.00 92.31 214 SER A N 1
ATOM 1672 C CA . SER A 1 214 ? -3.062 0.879 27.833 1.00 92.31 214 SER A CA 1
ATOM 1673 C C . SER A 1 214 ? -2.316 1.032 26.511 1.00 92.31 214 SER A C 1
ATOM 1675 O O . SER A 1 214 ? -1.428 1.872 26.400 1.00 92.31 214 SER A O 1
ATOM 1677 N N . LYS A 1 215 ? -2.728 0.291 25.475 1.00 92.50 215 LYS A N 1
ATOM 1678 C CA .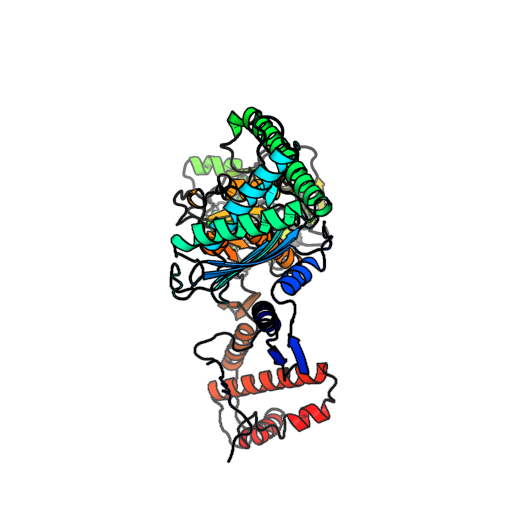 LYS A 1 215 ? -2.136 0.424 24.142 1.00 92.50 215 LYS A CA 1
ATOM 1679 C C . LYS A 1 215 ? -2.356 1.814 23.543 1.00 92.50 215 LYS A C 1
ATOM 1681 O O . LYS A 1 215 ? -1.422 2.384 22.986 1.00 92.50 215 LYS A O 1
ATOM 1686 N N . ALA A 1 216 ? -3.560 2.372 23.670 1.00 93.31 216 ALA A N 1
ATOM 1687 C CA . ALA A 1 216 ? -3.844 3.714 23.163 1.00 93.31 216 ALA A CA 1
ATOM 1688 C C . ALA A 1 216 ? -3.012 4.797 23.879 1.00 93.31 216 ALA A C 1
ATOM 1690 O O . ALA A 1 216 ? -2.546 5.744 23.247 1.00 93.31 216 ALA A O 1
ATOM 1691 N N . LEU A 1 217 ? -2.772 4.646 25.186 1.00 91.81 217 LEU A N 1
ATOM 1692 C CA . LEU A 1 217 ? -1.877 5.527 25.943 1.00 91.81 217 LEU A CA 1
ATOM 1693 C C . LEU A 1 217 ? -0.428 5.420 25.465 1.00 91.81 217 LEU A C 1
ATOM 1695 O O . LEU A 1 217 ? 0.192 6.444 25.191 1.00 91.81 217 LEU A O 1
ATOM 1699 N N . GLU A 1 218 ? 0.092 4.201 25.301 1.00 89.38 218 GLU A N 1
ATOM 1700 C CA . GLU A 1 218 ? 1.442 3.976 24.769 1.00 89.38 218 GLU A CA 1
ATOM 1701 C C . GLU A 1 218 ? 1.619 4.594 23.373 1.00 89.38 218 GLU A C 1
ATOM 1703 O O . GLU A 1 218 ? 2.668 5.175 23.074 1.00 89.38 218 GLU A O 1
ATOM 1708 N N . ALA A 1 219 ? 0.593 4.497 22.520 1.00 88.12 219 ALA A N 1
ATOM 1709 C CA . ALA A 1 219 ? 0.572 5.132 21.205 1.00 88.12 219 ALA A CA 1
ATOM 1710 C C . ALA A 1 219 ? 0.614 6.667 21.321 1.00 88.12 219 ALA A C 1
ATOM 1712 O O . ALA A 1 219 ? 1.447 7.312 20.676 1.00 88.12 219 ALA A O 1
ATOM 1713 N N . SER A 1 220 ? -0.201 7.245 22.211 1.00 89.12 220 SER A N 1
ATOM 1714 C CA . SER A 1 220 ? -0.227 8.688 22.478 1.00 89.12 220 SER A CA 1
ATOM 1715 C C . SER A 1 220 ? 1.122 9.211 22.985 1.00 89.12 220 SER A C 1
ATOM 1717 O O . SER A 1 220 ? 1.650 10.189 22.451 1.00 89.12 220 SER A O 1
ATOM 1719 N N . GLU A 1 221 ? 1.737 8.541 23.962 1.00 86.19 221 GLU A N 1
ATOM 1720 C CA . GLU A 1 221 ? 3.063 8.902 24.481 1.00 86.19 221 GLU A CA 1
ATOM 1721 C C . GLU A 1 221 ? 4.141 8.826 23.390 1.00 86.19 221 GLU A C 1
ATOM 1723 O O . GLU A 1 221 ? 4.963 9.739 23.243 1.00 86.19 221 GLU A O 1
ATOM 1728 N N . ALA A 1 222 ? 4.121 7.765 22.575 1.00 81.94 222 ALA A N 1
ATOM 1729 C CA . ALA A 1 222 ? 5.050 7.600 21.463 1.00 81.94 222 ALA A CA 1
ATOM 1730 C C . ALA A 1 222 ? 4.881 8.698 20.400 1.00 81.94 222 ALA A C 1
ATOM 1732 O O . ALA A 1 222 ? 5.881 9.214 19.883 1.00 81.94 222 ALA A O 1
ATOM 1733 N N . ARG A 1 223 ? 3.637 9.087 20.095 1.00 83.69 223 ARG A N 1
ATOM 1734 C CA . ARG A 1 223 ? 3.308 10.184 19.177 1.00 83.69 223 ARG A CA 1
ATOM 1735 C C . ARG A 1 223 ? 3.777 11.527 19.725 1.00 83.69 223 ARG A C 1
ATOM 1737 O O . ARG A 1 223 ? 4.413 12.290 18.997 1.00 83.69 223 ARG A O 1
ATOM 1744 N N . GLU A 1 224 ? 3.543 11.819 21.002 1.00 82.50 224 GLU A N 1
ATOM 1745 C CA . GLU A 1 224 ? 4.044 13.045 21.626 1.00 82.50 224 GLU A CA 1
ATOM 1746 C C . GLU A 1 224 ? 5.571 13.121 21.633 1.00 82.50 224 GLU A C 1
ATOM 1748 O O . GLU A 1 224 ? 6.140 14.174 21.328 1.00 82.50 224 GLU A O 1
ATOM 1753 N N . ALA A 1 225 ? 6.246 12.014 21.949 1.00 75.56 225 ALA A N 1
ATOM 1754 C CA . ALA A 1 225 ? 7.699 11.926 21.896 1.00 75.56 225 ALA A CA 1
ATOM 1755 C C . ALA A 1 225 ? 8.219 12.164 20.468 1.00 75.56 225 ALA A C 1
ATOM 1757 O O . ALA A 1 225 ? 9.182 12.912 20.274 1.00 75.56 225 ALA A O 1
ATOM 1758 N N . ALA A 1 226 ? 7.552 11.593 19.459 1.00 71.19 226 ALA A N 1
ATOM 1759 C CA . ALA A 1 226 ? 7.869 11.832 18.056 1.00 71.19 226 ALA A CA 1
ATOM 1760 C C . ALA A 1 226 ? 7.653 13.303 17.664 1.00 71.19 226 ALA A C 1
ATOM 1762 O O . ALA A 1 226 ? 8.535 13.897 17.044 1.00 71.19 226 ALA A O 1
ATOM 1763 N N . ARG A 1 227 ? 6.538 13.923 18.074 1.00 75.38 227 ARG A N 1
ATOM 1764 C CA . ARG A 1 227 ? 6.255 15.348 17.838 1.00 75.38 227 ARG A CA 1
ATOM 1765 C C . ARG A 1 227 ? 7.327 16.243 18.456 1.00 75.38 227 ARG A C 1
ATOM 1767 O O . ARG A 1 227 ? 7.882 17.087 17.757 1.00 75.38 227 ARG A O 1
ATOM 1774 N N . LYS A 1 228 ? 7.685 16.016 19.725 1.00 74.69 228 LYS A N 1
ATOM 1775 C CA . LYS A 1 228 ? 8.749 16.757 20.428 1.00 74.69 228 LYS A CA 1
ATOM 1776 C C . LYS A 1 228 ? 10.095 16.616 19.711 1.00 74.69 228 LYS A C 1
ATOM 1778 O O . LYS A 1 228 ? 10.774 17.616 19.497 1.00 74.69 228 LYS A O 1
ATOM 1783 N N . ALA A 1 229 ? 10.457 15.406 19.275 1.00 65.44 229 ALA A N 1
ATOM 1784 C CA . ALA A 1 229 ? 11.684 15.164 18.512 1.00 65.44 229 ALA A CA 1
ATOM 1785 C C . ALA A 1 229 ? 11.683 15.882 17.147 1.00 65.44 229 ALA A C 1
ATOM 1787 O O . ALA A 1 229 ? 12.689 16.488 16.763 1.00 65.44 229 ALA A O 1
ATOM 1788 N N . ARG A 1 230 ? 10.550 15.868 16.430 1.00 63.12 230 ARG A N 1
ATOM 1789 C CA . ARG A 1 230 ? 10.376 16.600 15.165 1.00 63.12 230 ARG A CA 1
ATOM 1790 C C . ARG A 1 230 ? 10.474 18.114 15.375 1.00 63.12 230 ARG A C 1
ATOM 1792 O O . ARG A 1 230 ? 11.200 18.763 14.631 1.00 63.12 230 ARG A O 1
ATOM 1799 N N . GLU A 1 231 ? 9.812 18.681 16.384 1.00 66.88 231 GLU A N 1
ATOM 1800 C CA . GLU A 1 231 ? 9.859 20.123 16.685 1.00 66.88 231 GLU A CA 1
ATOM 1801 C C . GLU A 1 231 ? 11.274 20.597 17.055 1.00 66.88 231 GLU A C 1
ATOM 1803 O O . GLU A 1 231 ? 11.720 21.635 16.566 1.00 66.88 231 GLU A O 1
ATOM 1808 N N . LEU A 1 232 ? 12.015 19.820 17.853 1.00 57.25 232 LEU A N 1
ATOM 1809 C CA . LEU A 1 232 ? 13.416 20.104 18.194 1.00 57.25 232 LEU A CA 1
ATOM 1810 C C . LEU A 1 232 ? 14.321 20.121 16.953 1.00 57.25 232 LEU A C 1
ATOM 1812 O O . LEU A 1 232 ? 15.197 20.976 16.832 1.00 57.25 232 LEU A O 1
ATOM 1816 N N . THR A 1 233 ? 14.070 19.210 16.012 1.00 53.81 233 THR A N 1
ATOM 1817 C CA . THR A 1 233 ? 14.795 19.131 14.734 1.00 53.81 233 THR A CA 1
ATOM 1818 C C . THR A 1 233 ? 14.391 20.274 13.797 1.00 53.81 233 THR A C 1
ATOM 1820 O O . THR A 1 233 ? 15.246 20.906 13.186 1.00 53.81 233 THR A O 1
ATOM 1823 N N . ARG A 1 234 ? 13.098 20.621 13.745 1.00 52.03 234 ARG A N 1
ATOM 1824 C CA . ARG A 1 234 ? 12.555 21.720 12.931 1.00 52.03 234 ARG A CA 1
ATOM 1825 C C . ARG A 1 234 ? 13.039 23.091 13.405 1.00 52.03 234 ARG A C 1
ATOM 1827 O O . ARG A 1 234 ? 13.256 23.960 12.572 1.00 52.03 234 ARG A O 1
ATOM 1834 N N . ARG A 1 235 ? 13.242 23.285 14.715 1.00 51.12 235 ARG A N 1
ATOM 1835 C CA . ARG A 1 235 ? 13.824 24.519 15.278 1.00 51.12 235 ARG A CA 1
ATOM 1836 C C . ARG A 1 235 ? 15.321 24.652 14.989 1.00 51.12 235 ARG A C 1
ATOM 1838 O O . ARG A 1 235 ? 15.763 25.757 14.705 1.00 51.12 235 ARG A O 1
ATOM 1845 N N . LYS A 1 236 ? 16.088 23.554 15.019 1.00 49.50 236 LYS A N 1
ATOM 1846 C CA . LYS A 1 236 ? 17.513 23.563 14.630 1.00 49.50 236 LYS A CA 1
ATOM 1847 C C . LYS A 1 236 ? 17.709 23.764 13.123 1.00 49.50 236 LYS A C 1
ATOM 1849 O O . LYS A 1 236 ? 18.618 24.480 12.729 1.00 49.50 236 LYS A O 1
ATOM 1854 N N . ASN A 1 237 ? 16.807 23.219 12.308 1.00 43.25 237 ASN A N 1
ATOM 1855 C CA . ASN A 1 237 ? 16.888 23.255 10.846 1.00 43.25 237 ASN A CA 1
ATOM 1856 C C . ASN A 1 237 ? 15.948 24.299 10.218 1.00 43.25 237 ASN A C 1
ATOM 1858 O O . ASN A 1 237 ? 15.663 24.219 9.029 1.00 43.25 237 ASN A O 1
ATOM 1862 N N . ALA A 1 238 ? 15.439 25.281 10.972 1.00 38.72 238 ALA A N 1
ATOM 1863 C CA . ALA A 1 238 ? 14.518 26.293 10.438 1.00 38.72 238 ALA A CA 1
ATOM 1864 C C . ALA A 1 238 ? 15.140 27.138 9.306 1.00 38.72 238 ALA A C 1
ATOM 1866 O O . ALA A 1 238 ? 14.406 27.644 8.462 1.00 38.72 238 ALA A O 1
ATOM 1867 N N . LEU A 1 239 ? 16.476 27.232 9.243 1.00 40.88 239 LEU A N 1
ATOM 1868 C CA . LEU A 1 239 ? 17.200 27.795 8.094 1.00 40.88 239 LEU A CA 1
ATOM 1869 C C . LEU A 1 239 ? 17.400 26.801 6.926 1.00 40.88 239 LEU A C 1
ATOM 1871 O O . LEU A 1 239 ? 17.674 27.234 5.814 1.00 40.88 239 LEU A O 1
ATOM 1875 N N . GLU A 1 240 ? 17.237 25.492 7.141 1.00 42.06 240 GLU A N 1
ATOM 1876 C CA . GLU A 1 240 ? 17.534 24.422 6.170 1.00 42.06 240 GLU A CA 1
ATOM 1877 C C . GLU A 1 240 ? 16.294 23.677 5.634 1.00 42.06 240 GLU A C 1
ATOM 1879 O O . GLU A 1 240 ? 16.425 22.870 4.720 1.00 42.06 240 GLU A O 1
ATOM 1884 N N . VAL A 1 241 ? 15.077 23.925 6.138 1.00 39.75 241 VAL A N 1
ATOM 1885 C CA . VAL A 1 241 ? 13.835 23.214 5.721 1.00 39.75 241 VAL A CA 1
ATOM 1886 C C . VAL A 1 241 ? 13.460 23.450 4.245 1.00 39.75 241 VAL A C 1
ATOM 1888 O O . VAL A 1 241 ? 12.666 22.704 3.681 1.00 39.75 241 VAL A O 1
ATOM 1891 N N . SER A 1 242 ? 14.076 24.430 3.581 1.00 46.09 242 SER A N 1
ATOM 1892 C CA . SER A 1 242 ? 13.975 24.606 2.126 1.00 46.09 242 SER A CA 1
ATOM 1893 C C . SER A 1 242 ? 14.906 23.682 1.325 1.00 46.09 242 SER A C 1
ATOM 1895 O O . SER A 1 242 ? 14.841 23.685 0.094 1.00 46.09 242 SER A O 1
ATOM 1897 N N . SER A 1 243 ? 15.805 22.933 1.968 1.00 53.97 243 SER A N 1
ATOM 1898 C CA . SER A 1 243 ? 16.740 22.069 1.252 1.00 53.97 243 SER A CA 1
ATOM 1899 C C . SER A 1 243 ? 16.050 20.763 0.868 1.00 53.97 243 SER A C 1
ATOM 1901 O O . SER A 1 243 ? 15.724 19.905 1.690 1.00 53.97 243 SER A O 1
ATOM 1903 N N . LEU A 1 244 ? 15.795 20.634 -0.432 1.00 61.28 244 LEU A N 1
ATOM 1904 C CA . LEU A 1 244 ? 15.486 19.356 -1.053 1.00 61.28 244 LEU A CA 1
ATOM 1905 C C . LEU A 1 244 ? 16.553 18.331 -0.648 1.00 61.28 244 LEU A C 1
ATOM 1907 O O . LEU A 1 244 ? 17.711 18.715 -0.449 1.00 61.28 244 LEU A O 1
ATOM 1911 N N . PRO A 1 245 ? 16.206 17.036 -0.532 1.00 62.59 245 PRO A N 1
ATOM 1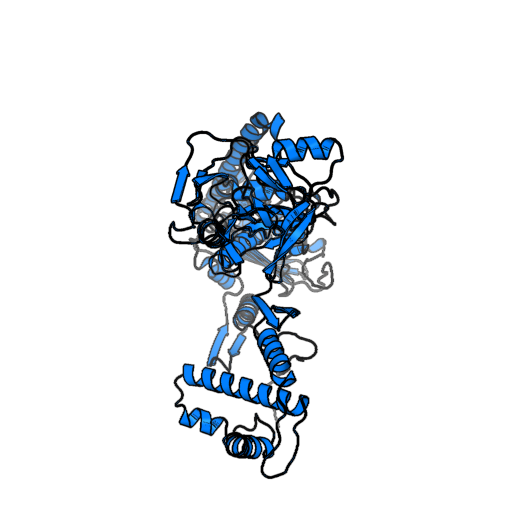912 C CA . PRO A 1 245 ? 17.197 16.015 -0.225 1.00 62.59 245 PRO A CA 1
ATOM 1913 C C . PRO A 1 245 ? 18.388 16.171 -1.174 1.00 62.59 245 PRO A C 1
ATOM 1915 O O . PRO A 1 245 ? 18.178 16.210 -2.381 1.00 62.59 245 PRO A O 1
ATOM 1918 N N . GLY A 1 246 ? 19.625 16.229 -0.669 1.00 61.38 246 GLY A N 1
ATOM 1919 C CA . GLY A 1 246 ? 20.809 16.458 -1.521 1.00 61.38 246 GLY A CA 1
ATOM 1920 C C . GLY A 1 246 ? 21.004 15.409 -2.629 1.00 61.38 246 GLY A C 1
ATOM 1921 O O . GLY A 1 246 ? 21.746 15.628 -3.582 1.00 61.38 246 GLY A O 1
ATOM 1922 N N . LYS A 1 247 ? 20.306 14.273 -2.520 1.00 72.94 247 LYS A N 1
ATOM 1923 C CA . LYS A 1 247 ? 20.243 13.214 -3.530 1.00 72.94 247 LYS A CA 1
ATOM 1924 C C . LYS A 1 247 ? 19.166 13.410 -4.604 1.00 72.94 247 LYS A C 1
ATOM 1926 O O . LYS A 1 247 ? 19.270 12.800 -5.664 1.00 72.94 247 LYS A O 1
ATOM 1931 N N . LEU A 1 248 ? 18.143 14.228 -4.347 1.00 81.00 248 LEU A N 1
ATOM 1932 C CA . LEU A 1 248 ? 17.093 14.533 -5.314 1.00 81.00 248 LEU A CA 1
ATOM 1933 C C . LEU A 1 248 ? 17.684 15.407 -6.419 1.00 81.00 248 LEU A C 1
ATOM 1935 O O . LEU A 1 248 ? 18.114 16.533 -6.184 1.00 81.00 248 LEU A O 1
ATOM 1939 N N . ALA A 1 249 ? 17.653 14.900 -7.641 1.00 78.69 249 ALA A N 1
ATOM 1940 C CA . ALA A 1 249 ? 17.832 15.730 -8.814 1.00 78.69 249 ALA A CA 1
ATOM 1941 C C . ALA A 1 249 ? 16.440 16.218 -9.233 1.00 78.69 249 ALA A C 1
ATOM 1943 O O . ALA A 1 249 ? 15.642 15.431 -9.733 1.00 78.69 249 ALA A O 1
ATOM 1944 N N . ASP A 1 250 ? 16.132 17.491 -9.022 1.00 81.81 250 ASP A N 1
ATOM 1945 C CA . ASP A 1 250 ? 14.791 18.046 -9.265 1.00 81.81 250 ASP A CA 1
ATOM 1946 C C . ASP A 1 250 ? 14.548 18.399 -10.746 1.00 81.81 250 ASP A C 1
ATOM 1948 O O . ASP A 1 250 ? 15.506 18.454 -11.526 1.00 81.81 250 ASP A O 1
ATOM 1952 N N . CYS A 1 251 ? 13.293 18.622 -11.134 1.00 81.38 251 CYS A N 1
ATOM 1953 C CA . CYS A 1 251 ? 12.906 19.191 -12.427 1.00 81.38 251 CYS A CA 1
ATOM 1954 C C . CYS A 1 251 ? 12.682 20.709 -12.332 1.00 81.38 251 CYS A C 1
ATOM 1956 O O . CYS A 1 251 ? 12.574 21.266 -11.240 1.00 81.38 251 CYS A O 1
ATOM 1958 N N . SER A 1 252 ? 12.643 21.408 -13.471 1.00 80.56 252 SER A N 1
ATOM 1959 C CA . SER A 1 252 ? 12.364 22.853 -13.490 1.00 80.56 252 SER A CA 1
ATOM 1960 C C . SER A 1 252 ? 10.871 23.199 -13.526 1.00 80.56 252 SER A C 1
ATOM 1962 O O . SER A 1 252 ? 10.504 24.314 -13.148 1.00 80.56 252 SER A O 1
ATOM 1964 N N . GLU A 1 253 ? 10.021 22.264 -13.953 1.00 86.25 253 GLU A N 1
ATOM 1965 C CA . GLU A 1 253 ? 8.565 22.384 -13.959 1.00 86.25 253 GLU A CA 1
ATOM 1966 C C . GLU A 1 253 ? 8.026 22.413 -12.528 1.00 86.25 253 GLU A C 1
ATOM 1968 O O . GLU A 1 253 ? 8.408 21.608 -11.674 1.00 86.25 253 GLU A O 1
ATOM 1973 N N . LYS A 1 254 ? 7.145 23.382 -12.271 1.00 82.56 254 LYS A N 1
ATOM 1974 C CA . LYS A 1 254 ? 6.579 23.641 -10.945 1.00 82.56 254 LYS A CA 1
ATOM 1975 C C . LYS A 1 254 ? 5.142 23.173 -10.822 1.00 82.56 254 LYS A C 1
ATOM 1977 O O . LYS A 1 254 ? 4.681 23.037 -9.692 1.00 82.56 254 LYS A O 1
ATOM 1982 N N . ASP A 1 255 ? 4.446 22.973 -11.938 1.00 87.12 255 ASP A N 1
ATOM 1983 C CA . ASP A 1 255 ? 3.097 22.421 -11.929 1.00 87.12 255 ASP A CA 1
ATOM 1984 C C . ASP A 1 255 ? 3.140 20.911 -11.629 1.00 87.12 255 ASP A C 1
ATOM 1986 O O . ASP A 1 255 ? 3.606 20.135 -12.471 1.00 87.12 255 ASP A O 1
ATOM 1990 N N . PRO A 1 256 ? 2.617 20.458 -10.472 1.00 89.00 256 PRO A N 1
ATOM 1991 C CA . PRO A 1 256 ? 2.625 19.046 -10.110 1.00 89.00 256 PRO A CA 1
ATOM 1992 C C . PRO A 1 256 ? 1.946 18.135 -11.133 1.00 89.00 256 PRO A C 1
ATOM 1994 O O . PRO A 1 256 ? 2.330 16.972 -11.246 1.00 89.00 256 PRO A O 1
ATOM 1997 N N . ALA A 1 257 ? 0.971 18.647 -11.898 1.00 89.56 257 ALA A N 1
ATOM 1998 C CA . ALA A 1 257 ? 0.262 17.875 -12.917 1.00 89.56 257 ALA A CA 1
ATOM 1999 C C . ALA A 1 257 ? 1.145 17.476 -14.105 1.00 89.56 257 ALA A C 1
ATOM 2001 O O . ALA A 1 257 ? 0.882 16.460 -14.751 1.00 89.56 257 ALA A O 1
ATOM 2002 N N . HIS A 1 258 ? 2.189 18.259 -14.373 1.00 89.12 258 HIS A N 1
ATOM 2003 C CA . HIS A 1 258 ? 3.125 18.035 -15.469 1.00 89.12 258 HIS A CA 1
ATOM 2004 C C . HIS A 1 258 ? 4.463 17.461 -14.997 1.00 89.12 258 HIS A C 1
ATOM 2006 O O . HIS A 1 258 ? 5.221 16.962 -15.824 1.00 89.12 258 HIS A O 1
ATOM 2012 N N . SER A 1 259 ? 4.739 17.493 -13.692 1.00 90.06 259 SER A N 1
ATOM 2013 C CA . SER A 1 259 ? 5.986 17.003 -13.113 1.00 90.06 259 SER A CA 1
ATOM 2014 C C . SER A 1 259 ? 5.932 15.517 -12.748 1.00 90.06 259 SER A C 1
ATOM 2016 O O . SER A 1 259 ? 4.965 15.005 -12.173 1.00 90.06 259 SER A O 1
ATOM 2018 N N . GLU A 1 260 ? 7.035 14.828 -13.023 1.00 92.38 260 GLU A N 1
ATOM 2019 C CA . GLU A 1 260 ? 7.244 13.409 -12.753 1.00 92.38 260 GLU A CA 1
ATOM 2020 C C . GLU A 1 260 ? 8.443 13.217 -11.827 1.00 92.38 260 GLU A C 1
ATOM 2022 O O . GLU A 1 260 ? 9.436 13.936 -11.928 1.00 92.38 260 GLU A O 1
ATOM 2027 N N . ILE A 1 261 ? 8.394 12.212 -10.957 1.00 92.12 261 ILE A N 1
ATOM 2028 C CA . ILE A 1 261 ? 9.543 11.785 -10.158 1.00 92.12 261 ILE A CA 1
ATOM 2029 C C . ILE A 1 261 ? 9.810 10.300 -10.366 1.00 92.12 261 ILE A C 1
ATOM 2031 O O . ILE A 1 261 ? 8.932 9.463 -10.182 1.00 92.12 261 ILE A O 1
ATOM 2035 N N . TYR A 1 262 ? 11.052 9.978 -10.708 1.00 89.00 262 TYR A N 1
ATOM 2036 C CA . TYR A 1 262 ? 11.541 8.615 -10.854 1.00 89.00 262 TYR A CA 1
ATOM 2037 C C . TYR A 1 262 ? 12.262 8.185 -9.583 1.00 89.00 262 TYR A C 1
ATOM 2039 O O . TYR A 1 262 ? 13.250 8.800 -9.179 1.00 89.00 262 TYR A O 1
ATOM 2047 N N . ILE A 1 263 ? 11.781 7.115 -8.962 1.00 90.44 263 ILE A N 1
ATOM 2048 C CA . ILE A 1 263 ? 12.430 6.461 -7.830 1.00 90.44 263 ILE A CA 1
ATOM 2049 C C . ILE A 1 263 ? 13.284 5.330 -8.396 1.00 90.44 263 ILE A C 1
ATOM 2051 O O . ILE A 1 263 ? 12.729 4.382 -8.952 1.00 90.44 263 ILE A O 1
ATOM 2055 N N . VAL A 1 264 ? 14.608 5.447 -8.270 1.00 85.00 264 VAL A N 1
ATOM 2056 C CA . VAL A 1 264 ? 15.574 4.526 -8.895 1.00 85.00 264 VAL A CA 1
ATOM 2057 C C . VAL A 1 264 ? 16.404 3.776 -7.862 1.00 85.00 264 VAL A C 1
ATOM 2059 O O . VAL A 1 264 ? 16.683 4.303 -6.785 1.00 85.00 264 VAL A O 1
ATOM 2062 N N . GLU A 1 265 ? 16.804 2.550 -8.188 1.00 76.12 265 GLU A N 1
ATOM 2063 C CA . GLU A 1 265 ? 17.698 1.744 -7.357 1.00 76.12 265 GLU A CA 1
ATOM 2064 C C . GLU A 1 265 ? 19.170 2.146 -7.561 1.00 76.12 265 GLU A C 1
ATOM 2066 O O . GLU A 1 265 ? 19.694 2.152 -8.673 1.00 76.12 265 GLU A O 1
ATOM 2071 N N . GLY A 1 266 ? 19.848 2.489 -6.463 1.00 65.00 266 GLY A N 1
ATOM 2072 C CA . GLY A 1 266 ? 21.265 2.844 -6.433 1.00 65.00 266 GLY A CA 1
ATOM 2073 C C . GLY A 1 266 ? 21.591 4.261 -6.918 1.00 65.00 266 GLY A C 1
ATOM 2074 O O . GLY A 1 266 ? 20.785 4.967 -7.520 1.00 65.00 266 GLY A O 1
ATOM 2075 N N . ASP A 1 267 ? 22.840 4.677 -6.686 1.00 55.22 267 ASP A N 1
ATOM 2076 C CA . ASP A 1 267 ? 23.422 5.894 -7.280 1.00 55.22 267 ASP A CA 1
ATOM 2077 C C . ASP A 1 267 ? 23.852 5.670 -8.746 1.00 55.22 267 ASP A C 1
ATOM 2079 O O . ASP A 1 267 ? 24.637 6.463 -9.268 1.00 55.22 267 ASP A O 1
ATOM 2083 N N . SER A 1 268 ? 23.376 4.584 -9.382 1.00 39.84 268 SER A N 1
ATOM 2084 C CA . SER A 1 268 ? 24.000 3.842 -10.497 1.00 39.84 268 SER A CA 1
ATOM 2085 C C . SER A 1 268 ? 23.964 4.548 -11.859 1.00 39.84 268 SER A C 1
ATOM 2087 O O . SER A 1 268 ? 23.595 4.014 -12.898 1.00 39.84 268 SER A O 1
ATOM 2089 N N . ALA A 1 269 ? 24.344 5.813 -11.845 1.00 45.09 269 ALA A N 1
ATOM 2090 C CA . ALA A 1 269 ? 24.298 6.720 -12.960 1.00 45.09 269 ALA A CA 1
ATOM 2091 C C . ALA A 1 269 ? 25.235 7.918 -12.757 1.00 45.09 269 ALA A C 1
ATOM 2093 O O . ALA A 1 269 ? 25.047 8.928 -13.421 1.00 45.09 269 ALA A O 1
ATOM 2094 N N . GLY A 1 270 ? 26.172 7.895 -11.804 1.00 49.59 270 GLY A N 1
ATOM 2095 C CA . GLY A 1 270 ? 26.781 9.104 -11.236 1.00 49.59 270 GLY A CA 1
ATOM 2096 C C . GLY A 1 270 ? 28.291 9.274 -11.407 1.00 49.59 270 GLY A C 1
ATOM 2097 O O . GLY A 1 270 ? 28.862 10.060 -10.644 1.00 49.59 270 GLY A O 1
ATOM 2098 N N . GLY A 1 271 ? 28.922 8.560 -12.343 1.00 55.38 271 GLY A N 1
ATOM 2099 C CA . GLY A 1 271 ? 30.365 8.626 -12.573 1.00 55.38 271 GLY A CA 1
ATOM 2100 C C . GLY A 1 271 ? 30.835 10.019 -13.005 1.00 55.38 271 GLY A C 1
ATOM 2101 O O . GLY A 1 271 ? 30.243 10.595 -13.908 1.00 55.38 271 GLY A O 1
ATOM 2102 N N . CYS A 1 272 ? 31.902 10.556 -12.402 1.00 77.06 272 CYS A N 1
ATOM 2103 C CA . CYS A 1 272 ? 32.463 11.886 -12.726 1.00 77.06 272 CYS A CA 1
ATOM 2104 C C . CYS A 1 272 ? 34.010 11.881 -12.679 1.00 77.06 272 CYS A C 1
ATOM 2106 O O . CYS A 1 272 ? 34.602 10.981 -12.080 1.00 77.06 272 CYS A O 1
ATOM 2108 N N . PHE A 1 273 ? 34.668 12.882 -13.273 1.00 84.75 273 PHE A N 1
ATOM 2109 C CA . PHE A 1 273 ? 36.136 12.997 -13.368 1.00 84.75 273 PHE A CA 1
ATOM 2110 C C . PHE A 1 273 ? 36.702 14.169 -12.569 1.00 84.75 273 PHE A C 1
ATOM 2112 O O . PHE A 1 273 ? 36.007 15.150 -12.340 1.00 84.75 273 PHE A O 1
ATOM 2119 N N . SER A 1 274 ? 37.982 14.121 -12.194 1.00 89.75 274 SER A N 1
ATOM 2120 C CA . SER A 1 274 ? 38.681 15.324 -11.720 1.00 89.75 274 SER A CA 1
ATOM 2121 C C . SER A 1 274 ? 38.695 16.393 -12.814 1.00 89.75 274 SER A C 1
ATOM 2123 O O . SER A 1 274 ? 38.858 16.071 -13.994 1.00 89.75 274 SER A O 1
ATOM 2125 N N . GLY A 1 275 ? 38.582 17.662 -12.418 1.00 85.25 275 GLY A N 1
ATOM 2126 C CA . GLY A 1 275 ? 38.530 18.796 -13.342 1.00 85.25 275 GLY A CA 1
ATOM 2127 C C . GLY A 1 275 ? 39.752 18.940 -14.252 1.00 85.25 275 GLY A C 1
ATOM 2128 O O . GLY A 1 275 ? 39.630 19.552 -15.307 1.00 85.25 275 GLY A O 1
ATOM 2129 N N . ASP A 1 276 ? 40.887 18.345 -13.873 1.00 88.62 276 ASP A N 1
ATOM 2130 C CA . ASP A 1 276 ? 42.144 18.372 -14.637 1.00 88.62 276 ASP A CA 1
ATOM 2131 C C . ASP A 1 276 ? 42.248 17.220 -15.658 1.00 88.62 276 ASP A C 1
ATOM 2133 O O . ASP A 1 276 ? 43.219 17.117 -16.405 1.00 88.62 276 ASP A O 1
ATOM 2137 N N . THR A 1 277 ? 41.247 16.335 -15.708 1.00 88.94 277 THR A N 1
ATOM 2138 C CA . THR A 1 277 ? 41.203 15.226 -16.669 1.00 88.94 277 THR A CA 1
ATOM 2139 C C . THR A 1 277 ? 40.969 15.760 -18.080 1.00 88.94 277 THR A C 1
ATOM 2141 O O . THR A 1 277 ? 40.042 16.536 -18.306 1.00 88.94 277 THR A O 1
ATOM 2144 N N . LEU A 1 278 ? 41.791 15.324 -19.035 1.00 90.56 278 LEU A N 1
ATOM 2145 C CA . LEU A 1 278 ? 41.784 15.830 -20.406 1.00 90.56 278 LEU A CA 1
ATOM 2146 C C . LEU A 1 278 ? 40.826 15.045 -21.317 1.00 90.56 278 LEU A C 1
ATOM 2148 O O . LEU A 1 278 ? 40.875 13.813 -21.379 1.00 90.56 278 LEU A O 1
ATOM 2152 N N . VAL A 1 279 ? 40.015 15.764 -22.093 1.00 88.62 279 VAL A N 1
ATOM 2153 C CA . VAL A 1 279 ? 39.112 15.229 -23.125 1.00 88.62 279 VAL A CA 1
ATOM 2154 C C . VAL A 1 279 ? 39.758 15.374 -24.503 1.00 88.62 279 VAL A C 1
ATOM 2156 O O . VAL A 1 279 ? 40.330 16.414 -24.828 1.00 88.62 279 VAL A O 1
ATOM 2159 N N . ALA A 1 280 ? 39.663 14.336 -25.336 1.00 88.19 280 ALA A N 1
ATOM 2160 C CA . ALA A 1 280 ? 40.185 14.359 -26.699 1.00 88.19 280 ALA A CA 1
ATOM 2161 C C . ALA A 1 280 ? 39.240 15.116 -27.650 1.00 88.19 280 ALA A C 1
ATOM 2163 O O . ALA A 1 280 ? 38.113 14.670 -27.884 1.00 88.19 280 ALA A O 1
ATOM 2164 N N . LEU A 1 281 ? 39.715 16.215 -28.249 1.00 87.31 281 LEU A N 1
ATOM 2165 C CA . LEU A 1 281 ? 38.919 17.052 -29.151 1.00 87.31 281 LEU A CA 1
ATOM 2166 C C . LEU A 1 281 ? 39.252 16.839 -30.635 1.00 87.31 281 LEU A C 1
ATOM 2168 O O . LEU A 1 281 ? 40.365 16.468 -31.021 1.00 87.31 281 LEU A O 1
ATOM 2172 N N . ALA A 1 282 ? 38.256 17.093 -31.483 1.00 84.00 282 ALA A N 1
ATOM 2173 C CA . ALA A 1 282 ? 38.326 16.947 -32.936 1.00 84.00 282 ALA A CA 1
ATOM 2174 C C . ALA A 1 282 ? 39.324 17.907 -33.602 1.00 84.00 282 ALA A C 1
ATOM 2176 O O . ALA A 1 282 ? 39.874 17.592 -34.653 1.00 84.00 282 ALA A O 1
ATOM 2177 N N . ASP A 1 283 ? 39.566 19.065 -32.986 1.00 78.88 283 ASP A N 1
ATOM 2178 C CA . ASP A 1 283 ? 40.513 20.088 -33.449 1.00 78.88 283 ASP A CA 1
ATOM 2179 C C . ASP A 1 283 ? 41.982 19.736 -33.138 1.00 78.88 283 ASP A C 1
ATOM 2181 O O . ASP A 1 283 ? 42.889 20.507 -33.443 1.00 78.88 283 ASP A O 1
ATOM 2185 N N . GLY A 1 284 ? 42.225 18.563 -32.543 1.00 75.94 284 GLY A N 1
ATOM 2186 C CA . GLY A 1 284 ? 43.551 18.077 -32.174 1.00 75.94 284 GLY A CA 1
ATOM 2187 C C . GLY A 1 284 ? 44.016 18.527 -30.790 1.00 75.94 284 GLY A C 1
ATOM 2188 O O . GLY A 1 284 ? 45.046 18.032 -30.329 1.00 75.94 284 GLY A O 1
ATOM 2189 N N . ARG A 1 285 ? 43.267 19.403 -30.104 1.00 85.56 285 ARG A N 1
ATOM 2190 C CA . ARG A 1 285 ? 43.562 19.805 -28.725 1.00 85.56 285 ARG A CA 1
ATOM 2191 C C . ARG A 1 285 ? 43.118 18.728 -27.731 1.00 85.56 285 ARG A C 1
ATOM 2193 O O . ARG A 1 285 ? 42.269 17.878 -28.013 1.00 85.56 285 ARG A O 1
ATOM 2200 N N . ALA A 1 286 ? 43.710 18.774 -26.546 1.00 88.62 286 ALA A N 1
ATOM 2201 C CA . ALA A 1 286 ? 43.262 18.036 -25.377 1.00 88.62 286 ALA A CA 1
ATOM 2202 C C . ALA A 1 286 ? 43.049 19.059 -24.265 1.00 88.62 286 ALA A C 1
ATOM 2204 O O . ALA A 1 286 ? 44.015 19.677 -23.826 1.00 88.62 286 ALA A O 1
ATOM 2205 N N . LEU A 1 287 ? 41.793 19.279 -23.880 1.00 90.62 287 LEU A N 1
ATOM 2206 C CA . LEU A 1 287 ? 41.423 20.273 -22.874 1.00 90.62 287 LEU A CA 1
ATOM 2207 C C . LEU A 1 287 ? 40.871 19.581 -21.636 1.00 90.62 287 LEU A C 1
ATOM 2209 O O . LEU A 1 287 ? 40.176 18.568 -21.734 1.00 90.62 287 LEU A O 1
ATOM 2213 N N . SER A 1 288 ? 41.172 20.143 -20.475 1.00 93.06 288 SER A N 1
ATOM 2214 C CA . SER A 1 288 ? 40.598 19.733 -19.200 1.00 93.06 288 SER A CA 1
ATOM 2215 C C . SER A 1 288 ? 39.122 20.126 -19.101 1.00 93.06 288 SER A C 1
ATOM 2217 O O . SER A 1 288 ? 38.655 21.032 -19.796 1.00 93.06 288 SER A O 1
ATOM 2219 N N . PHE A 1 289 ? 38.367 19.489 -18.202 1.00 88.44 289 PHE A N 1
ATOM 2220 C CA . PHE A 1 289 ? 36.974 19.878 -17.949 1.00 88.44 289 PHE A CA 1
ATOM 2221 C C . PHE A 1 289 ? 36.857 21.356 -17.549 1.00 88.44 289 PHE A C 1
ATOM 2223 O O . PHE A 1 289 ? 35.930 22.031 -17.987 1.00 88.44 289 PHE A O 1
ATOM 2230 N N . LYS A 1 290 ? 37.809 21.882 -16.765 1.00 89.56 290 LYS A N 1
ATOM 2231 C CA . LYS A 1 290 ? 37.838 23.301 -16.367 1.00 89.56 290 LYS A CA 1
ATOM 2232 C C . LYS A 1 290 ? 38.043 24.238 -17.561 1.00 89.56 290 LYS A C 1
ATOM 2234 O O . LYS A 1 290 ? 37.360 25.253 -17.658 1.00 89.56 290 LYS A O 1
ATOM 2239 N N . GLU A 1 291 ? 38.945 23.889 -18.476 1.00 90.62 291 GLU A N 1
ATOM 2240 C CA . GLU A 1 291 ? 39.201 24.678 -19.689 1.00 90.62 291 GLU A CA 1
ATOM 2241 C C . GLU A 1 291 ? 38.012 24.637 -20.651 1.00 90.62 291 GLU A C 1
ATOM 2243 O O . GLU A 1 291 ? 37.639 25.669 -21.197 1.00 90.62 291 GLU A O 1
ATOM 2248 N N . ILE A 1 292 ? 37.363 23.478 -20.800 1.00 88.38 292 ILE A N 1
ATOM 2249 C CA . ILE A 1 292 ? 36.145 23.334 -21.611 1.00 88.38 292 ILE A CA 1
ATOM 2250 C C . ILE A 1 292 ? 35.018 24.218 -21.062 1.00 88.38 292 ILE A C 1
ATOM 2252 O O . ILE A 1 292 ? 34.310 24.847 -21.842 1.00 88.38 292 ILE A O 1
ATOM 2256 N N . ILE A 1 293 ? 34.848 24.301 -19.737 1.00 87.94 293 ILE A N 1
ATOM 2257 C CA . ILE A 1 293 ? 33.860 25.202 -19.116 1.00 87.94 293 ILE A CA 1
ATOM 2258 C C . ILE A 1 293 ? 34.184 26.660 -19.454 1.00 87.94 293 ILE A C 1
ATOM 2260 O O . ILE A 1 293 ? 33.316 27.376 -19.949 1.00 87.94 293 ILE A O 1
ATOM 2264 N N . ALA A 1 294 ? 35.436 27.078 -19.250 1.00 89.56 294 ALA A N 1
ATOM 2265 C CA . ALA A 1 294 ? 35.864 28.452 -19.502 1.00 89.56 294 ALA A CA 1
ATOM 2266 C C . ALA A 1 294 ? 35.731 28.854 -20.986 1.00 89.56 294 ALA A C 1
ATOM 2268 O O . ALA A 1 294 ? 35.241 29.940 -21.292 1.00 89.56 294 ALA A O 1
ATOM 2269 N N . GLU A 1 295 ? 36.121 27.981 -21.922 1.00 89.44 295 GLU A N 1
ATOM 2270 C CA . GLU A 1 295 ? 35.994 28.247 -23.361 1.00 89.44 295 GLU A CA 1
ATOM 2271 C C . GLU A 1 295 ? 34.518 28.254 -23.817 1.00 89.44 295 GLU A C 1
ATOM 2273 O O . GLU A 1 295 ? 34.139 29.075 -24.659 1.00 89.44 295 GLU A O 1
ATOM 2278 N N . GLN A 1 296 ? 33.646 27.423 -23.229 1.00 85.62 296 GLN A N 1
ATOM 2279 C CA . GLN A 1 296 ? 32.210 27.451 -23.541 1.00 85.62 296 GLN A CA 1
ATOM 2280 C C . GLN A 1 296 ? 31.488 28.690 -23.003 1.00 85.62 296 GLN A C 1
ATOM 2282 O O . GLN A 1 296 ? 30.578 29.184 -23.672 1.00 85.62 296 GLN A O 1
ATOM 2287 N N . GLU A 1 297 ? 31.899 29.241 -21.856 1.00 83.12 297 GLU A N 1
ATOM 2288 C CA . GLU A 1 297 ? 31.390 30.531 -21.359 1.00 83.12 297 GLU A CA 1
ATOM 2289 C C . GLU A 1 297 ? 31.697 31.684 -22.330 1.00 83.12 297 GLU A C 1
ATOM 2291 O O . GLU A 1 297 ? 30.926 32.638 -22.437 1.00 83.12 297 GLU A O 1
ATOM 2296 N N . MET A 1 298 ? 32.774 31.560 -23.112 1.00 86.94 298 MET A N 1
ATOM 2297 C CA . MET A 1 298 ? 33.130 32.479 -24.198 1.00 86.94 298 MET A CA 1
ATOM 2298 C C . MET A 1 298 ? 32.401 32.184 -25.524 1.00 86.94 298 MET A C 1
ATOM 2300 O O . MET A 1 298 ? 32.656 32.842 -26.533 1.00 86.94 298 MET A O 1
ATOM 2304 N N . GLY A 1 299 ? 31.489 31.208 -25.549 1.00 84.19 299 GLY A N 1
ATOM 2305 C CA . GLY A 1 299 ? 30.702 30.830 -26.726 1.00 84.19 299 GLY A CA 1
ATOM 2306 C C . GLY A 1 299 ? 31.422 29.906 -27.715 1.00 84.19 299 GLY A C 1
ATOM 2307 O O . GLY A 1 299 ? 30.924 29.701 -28.827 1.00 84.19 299 GLY A O 1
ATOM 2308 N N . ILE A 1 300 ? 32.574 29.338 -27.344 1.00 86.88 300 ILE A N 1
ATOM 2309 C CA . ILE A 1 300 ? 33.331 28.409 -28.191 1.00 86.88 300 ILE A CA 1
ATOM 2310 C C . ILE A 1 300 ? 32.685 27.020 -28.118 1.00 86.88 300 ILE A C 1
ATOM 2312 O O . ILE A 1 300 ? 32.327 26.535 -27.051 1.00 86.88 300 ILE A O 1
ATOM 2316 N N . LYS A 1 301 ? 32.518 26.356 -29.267 1.00 89.25 301 LYS A N 1
ATOM 2317 C CA . LYS A 1 301 ? 31.988 24.985 -29.334 1.00 89.25 301 LYS A CA 1
ATOM 2318 C C . LYS A 1 301 ? 33.123 23.976 -29.444 1.00 89.25 301 LYS A C 1
ATOM 2320 O O . LYS A 1 301 ? 34.053 24.172 -30.223 1.00 89.25 301 LYS A O 1
ATOM 2325 N N . HIS A 1 302 ? 32.988 22.860 -28.736 1.00 89.44 302 HIS A N 1
ATOM 2326 C CA . HIS A 1 302 ? 33.949 21.760 -28.764 1.00 89.44 302 HIS A CA 1
ATOM 2327 C C . HIS A 1 302 ? 33.289 20.493 -29.287 1.00 89.44 302 HIS A C 1
ATOM 2329 O O . HIS A 1 302 ? 32.141 20.203 -28.955 1.00 89.44 302 HIS A O 1
ATOM 2335 N N . PHE A 1 303 ? 34.036 19.724 -30.072 1.00 89.12 303 PHE A N 1
ATOM 2336 C CA . PHE A 1 303 ? 33.609 18.426 -30.579 1.00 89.12 303 PHE A CA 1
ATOM 2337 C C . PHE A 1 303 ? 34.556 17.356 -30.050 1.00 89.12 303 PHE A C 1
ATOM 2339 O O . PHE A 1 303 ? 35.770 17.495 -30.190 1.00 89.12 303 PHE A O 1
ATOM 2346 N N . CYS A 1 304 ? 34.008 16.305 -29.447 1.00 88.81 304 CYS A N 1
ATOM 2347 C CA . CYS A 1 304 ? 34.763 15.172 -28.916 1.00 88.81 304 CYS A CA 1
ATOM 2348 C C . CYS A 1 304 ? 34.559 13.924 -29.775 1.00 88.81 304 CYS A C 1
ATOM 2350 O O . CYS A 1 304 ? 33.592 13.829 -30.535 1.00 88.81 304 CYS A O 1
ATOM 2352 N N . TYR A 1 305 ? 35.479 12.969 -29.649 1.00 88.06 305 TYR A N 1
ATOM 2353 C CA . TYR A 1 305 ? 35.337 11.659 -30.281 1.00 88.06 305 TYR A CA 1
ATOM 2354 C C . TYR A 1 305 ? 34.379 10.782 -29.488 1.00 88.06 305 TYR A C 1
ATOM 2356 O O . TYR A 1 305 ? 34.470 10.715 -28.264 1.00 88.06 305 TYR A O 1
ATOM 2364 N N . THR A 1 306 ? 33.518 10.061 -30.196 1.00 88.62 306 THR A N 1
ATOM 2365 C CA . THR A 1 306 ? 32.510 9.165 -29.620 1.00 88.62 306 THR A CA 1
ATOM 2366 C C . THR A 1 306 ? 32.466 7.846 -30.384 1.00 88.62 306 THR A C 1
ATOM 2368 O O . THR A 1 306 ? 32.889 7.785 -31.534 1.00 88.62 306 THR A O 1
ATOM 2371 N N . ILE A 1 307 ? 31.955 6.778 -29.781 1.00 83.56 307 ILE A N 1
ATOM 2372 C CA . ILE A 1 307 ? 31.585 5.543 -30.476 1.00 83.56 307 ILE A CA 1
ATOM 2373 C C . ILE A 1 307 ? 30.094 5.605 -30.796 1.00 83.56 307 ILE A C 1
ATOM 2375 O O . ILE A 1 307 ? 29.257 5.738 -29.901 1.00 83.56 307 ILE A O 1
ATOM 2379 N N . ARG A 1 308 ? 29.761 5.525 -32.085 1.00 83.88 308 ARG A N 1
ATOM 2380 C CA . ARG A 1 308 ? 28.383 5.455 -32.580 1.00 83.88 308 ARG A CA 1
ATOM 2381 C C . ARG A 1 308 ? 27.809 4.049 -32.398 1.00 83.88 308 ARG A C 1
ATOM 2383 O O . ARG A 1 308 ? 28.536 3.073 -32.243 1.00 83.88 308 ARG A O 1
ATOM 2390 N N . ASN A 1 309 ? 26.488 3.929 -32.521 1.00 74.56 309 ASN A N 1
ATOM 2391 C CA . ASN A 1 309 ? 25.759 2.656 -32.385 1.00 74.56 309 ASN A CA 1
ATOM 2392 C C . ASN A 1 309 ? 26.159 1.577 -33.416 1.00 74.56 309 ASN A C 1
ATOM 2394 O O . ASN A 1 309 ? 25.831 0.399 -33.254 1.00 74.56 309 ASN A O 1
ATOM 2398 N N . ASP A 1 310 ? 26.843 1.965 -34.493 1.00 74.12 310 ASP A N 1
ATOM 2399 C CA . ASP A 1 310 ? 27.401 1.057 -35.499 1.00 74.12 310 ASP A CA 1
ATOM 2400 C C . ASP A 1 310 ? 28.847 0.614 -35.194 1.00 74.12 310 ASP A C 1
ATOM 2402 O O . ASP A 1 310 ? 29.444 -0.102 -35.996 1.00 74.12 310 ASP A O 1
ATOM 2406 N N . GLY A 1 311 ? 29.398 1.009 -34.040 1.00 72.88 311 GLY A N 1
ATOM 2407 C CA . GLY A 1 311 ? 30.759 0.696 -33.605 1.00 72.88 311 GLY A CA 1
ATOM 2408 C C . GLY A 1 311 ? 31.838 1.575 -34.242 1.00 72.88 311 GLY A C 1
ATOM 2409 O O . GLY A 1 311 ? 33.022 1.351 -33.997 1.00 72.88 311 GLY A O 1
ATOM 2410 N N . THR A 1 312 ? 31.464 2.566 -35.058 1.00 80.00 312 THR A N 1
ATOM 2411 C CA . THR A 1 312 ? 32.421 3.491 -35.678 1.00 80.00 312 THR A CA 1
ATOM 2412 C C . THR A 1 312 ? 32.705 4.697 -34.786 1.00 80.00 312 THR A C 1
ATOM 2414 O O . THR A 1 312 ? 31.844 5.147 -34.027 1.00 80.00 312 THR A O 1
ATOM 2417 N N . ILE A 1 313 ? 33.919 5.246 -34.893 1.00 83.12 313 ILE A N 1
ATOM 2418 C CA . ILE A 1 313 ? 34.272 6.500 -34.222 1.00 83.12 313 ILE A CA 1
ATOM 2419 C C . ILE A 1 313 ? 33.573 7.658 -34.950 1.00 83.12 313 ILE A C 1
ATOM 2421 O O . ILE A 1 313 ? 33.760 7.856 -36.152 1.00 83.12 313 ILE A O 1
ATOM 2425 N N . GLY A 1 314 ? 32.766 8.417 -34.216 1.00 84.75 314 GLY A N 1
ATOM 2426 C CA . GLY A 1 314 ? 32.108 9.646 -34.639 1.00 84.75 314 GLY A CA 1
ATOM 2427 C C . GLY A 1 314 ? 32.637 10.876 -33.902 1.00 84.75 314 GLY A C 1
ATOM 2428 O O . GLY A 1 314 ? 33.513 10.786 -33.042 1.00 84.75 314 GLY A O 1
ATOM 2429 N N . LEU A 1 315 ? 32.084 12.035 -34.260 1.00 87.75 315 LEU A N 1
ATOM 2430 C CA . LEU A 1 315 ? 32.292 13.302 -33.567 1.00 87.75 315 LEU A CA 1
ATOM 2431 C C . LEU A 1 315 ? 30.950 13.832 -33.082 1.00 87.75 315 LEU A C 1
ATOM 2433 O O . LEU A 1 315 ? 29.990 13.825 -33.853 1.00 87.75 315 LEU A O 1
ATOM 2437 N N . GLU A 1 316 ? 30.912 14.325 -31.848 1.00 88.31 316 GLU A N 1
ATOM 2438 C CA . GLU A 1 316 ? 29.727 14.948 -31.258 1.00 88.31 316 GLU A CA 1
ATOM 2439 C C . GLU A 1 316 ? 30.084 16.221 -30.497 1.00 88.31 316 GLU A C 1
ATOM 2441 O O . GLU A 1 316 ? 31.174 16.346 -29.931 1.00 88.31 316 GLU A O 1
ATOM 2446 N N . CYS A 1 317 ? 29.154 17.177 -30.487 1.00 88.88 317 CYS A N 1
ATOM 2447 C CA . CYS A 1 317 ? 29.323 18.428 -29.757 1.00 88.88 317 CYS A CA 1
ATOM 2448 C C . CYS A 1 317 ? 29.225 18.175 -28.249 1.00 88.88 317 CYS A C 1
ATOM 2450 O O . CYS A 1 317 ? 28.262 17.568 -27.779 1.00 88.88 317 CYS A O 1
ATOM 2452 N N . ILE A 1 318 ? 30.190 18.698 -27.496 1.00 87.38 318 ILE A N 1
ATOM 2453 C CA . ILE A 1 318 ? 30.132 18.740 -26.037 1.00 87.38 318 ILE A CA 1
ATOM 2454 C C . ILE A 1 318 ? 29.099 19.789 -25.625 1.00 87.38 318 ILE A C 1
ATOM 2456 O O . ILE A 1 318 ? 29.167 20.933 -26.082 1.00 87.38 318 ILE A O 1
ATOM 2460 N N . ILE A 1 319 ? 28.179 19.425 -24.736 1.00 81.62 319 ILE A N 1
ATOM 2461 C CA . ILE A 1 319 ? 27.226 20.353 -24.121 1.00 81.62 319 ILE A CA 1
ATOM 2462 C C . ILE A 1 319 ? 27.291 20.264 -22.591 1.00 81.62 319 ILE A C 1
ATOM 2464 O O . ILE A 1 319 ? 27.746 19.272 -22.026 1.00 81.62 319 ILE A O 1
ATOM 2468 N N . ASN A 1 320 ? 26.829 21.318 -21.917 1.00 80.19 320 ASN A N 1
ATOM 2469 C CA . ASN A 1 320 ? 26.640 21.384 -20.463 1.00 80.19 320 ASN A CA 1
ATOM 2470 C C . ASN A 1 320 ? 27.826 20.912 -19.581 1.00 80.19 320 ASN A C 1
ATOM 2472 O O . ASN A 1 320 ? 27.571 20.201 -18.597 1.00 80.19 320 ASN A O 1
ATOM 2476 N N . PRO A 1 321 ? 29.087 21.285 -19.872 1.00 82.19 321 PRO A N 1
ATOM 2477 C CA . PRO A 1 321 ? 30.216 20.958 -19.015 1.00 82.19 321 PRO A CA 1
ATOM 2478 C C . PRO A 1 321 ? 30.028 21.645 -17.658 1.00 82.19 321 PRO A C 1
ATOM 2480 O O . PRO A 1 321 ? 29.686 22.826 -17.589 1.00 82.19 321 PRO A O 1
ATOM 2483 N N . ARG A 1 322 ? 30.175 20.898 -16.561 1.00 80.00 322 ARG A N 1
ATOM 2484 C CA . ARG A 1 322 ? 29.959 21.444 -15.212 1.00 80.00 322 ARG A CA 1
ATOM 2485 C C . ARG A 1 322 ? 30.628 20.620 -14.125 1.00 80.00 322 ARG A C 1
ATOM 2487 O O . ARG A 1 322 ? 30.886 19.431 -14.294 1.00 80.00 322 ARG A O 1
ATOM 2494 N N . MET A 1 323 ? 30.808 21.245 -12.967 1.00 80.81 323 MET A N 1
ATOM 2495 C CA . MET A 1 323 ? 31.072 20.537 -11.718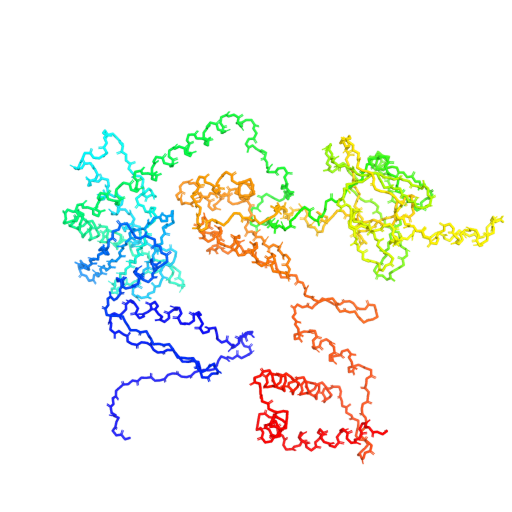 1.00 80.81 323 MET A CA 1
ATOM 2496 C C . MET A 1 323 ? 29.803 19.801 -11.262 1.00 80.81 323 MET A C 1
ATOM 2498 O O . MET A 1 323 ? 28.704 20.360 -11.285 1.00 80.81 323 MET A O 1
ATOM 2502 N N . THR A 1 324 ? 29.937 18.539 -10.865 1.00 70.50 324 THR A N 1
ATOM 2503 C CA . THR A 1 324 ? 28.814 17.653 -10.520 1.00 70.50 324 THR A CA 1
ATOM 2504 C C . THR A 1 324 ? 28.739 17.310 -9.039 1.00 70.50 324 THR A C 1
ATOM 2506 O O . THR A 1 324 ? 27.631 17.166 -8.518 1.00 70.50 324 THR A O 1
ATOM 2509 N N . LYS A 1 325 ? 29.880 17.167 -8.353 1.00 75.31 325 LYS A N 1
ATOM 2510 C CA . LYS A 1 325 ? 29.956 16.942 -6.900 1.00 75.31 325 LYS A CA 1
ATOM 2511 C C . LYS A 1 325 ? 31.175 17.674 -6.331 1.00 75.31 325 LYS A C 1
ATOM 2513 O O . LYS A 1 325 ? 32.230 17.700 -6.958 1.00 75.31 325 LYS A O 1
ATOM 2518 N N . VAL A 1 326 ? 31.017 18.220 -5.128 1.00 76.50 326 VAL A N 1
ATOM 2519 C CA . VAL A 1 326 ? 32.090 18.856 -4.347 1.00 76.50 326 VAL A CA 1
ATOM 2520 C C . VAL A 1 326 ? 32.652 17.824 -3.373 1.00 76.50 326 VAL A C 1
ATOM 2522 O O . VAL A 1 326 ? 31.864 17.111 -2.749 1.00 76.50 326 VAL A O 1
ATOM 2525 N N . LYS A 1 327 ? 33.981 17.747 -3.229 1.00 80.44 327 LYS A N 1
ATOM 2526 C CA . LYS A 1 327 ? 34.670 16.802 -2.324 1.00 80.44 327 LYS A CA 1
ATOM 2527 C C . LYS A 1 327 ? 34.169 15.351 -2.455 1.00 80.44 327 LYS A C 1
ATOM 2529 O O . LYS A 1 327 ? 33.733 14.745 -1.477 1.00 80.44 327 LYS A O 1
ATOM 2534 N N . ALA A 1 328 ? 34.228 14.788 -3.658 1.00 77.50 328 ALA A N 1
ATOM 2535 C CA . ALA A 1 328 ? 33.898 13.384 -3.885 1.00 77.50 328 ALA A CA 1
ATOM 2536 C C . ALA A 1 328 ? 35.094 12.463 -3.588 1.00 77.50 328 ALA A C 1
ATOM 2538 O O . ALA A 1 328 ? 36.246 12.836 -3.814 1.00 77.50 328 ALA A O 1
ATOM 2539 N N . GLU A 1 329 ? 34.809 11.240 -3.131 1.00 83.69 329 GLU A N 1
ATOM 2540 C CA . GLU A 1 329 ? 35.798 10.159 -3.096 1.00 83.69 329 GLU A CA 1
ATOM 2541 C C . GLU A 1 329 ? 36.198 9.776 -4.523 1.00 83.69 329 GLU A C 1
ATOM 2543 O O . GLU A 1 329 ? 35.343 9.601 -5.400 1.00 83.69 329 GLU A O 1
ATOM 2548 N N . VAL A 1 330 ? 37.500 9.633 -4.754 1.00 87.56 330 VAL A N 1
ATOM 2549 C CA . VAL A 1 330 ? 38.055 9.392 -6.085 1.00 87.56 330 VAL A CA 1
ATOM 2550 C C . VAL A 1 330 ? 39.143 8.324 -6.067 1.00 87.56 330 VAL A C 1
ATOM 2552 O O . VAL A 1 330 ? 39.806 8.064 -5.062 1.00 87.56 330 VAL A O 1
ATOM 2555 N N . VAL A 1 331 ? 39.324 7.697 -7.222 1.00 88.50 331 VAL A N 1
ATOM 2556 C CA . VAL A 1 331 ? 40.399 6.753 -7.509 1.00 88.50 331 VAL A CA 1
ATOM 2557 C C . VAL A 1 331 ? 41.277 7.299 -8.622 1.00 88.50 331 VAL A C 1
ATOM 2559 O O . VAL A 1 331 ? 40.791 7.894 -9.588 1.00 88.50 331 VAL A O 1
ATOM 2562 N N . LYS A 1 332 ? 42.581 7.067 -8.501 1.00 89.75 332 LYS A N 1
ATOM 2563 C CA . LYS A 1 332 ? 43.552 7.283 -9.564 1.00 89.75 332 LYS A CA 1
ATOM 2564 C C . LYS A 1 332 ? 43.708 5.992 -10.355 1.00 89.75 332 LYS A C 1
ATOM 2566 O O . LYS A 1 332 ? 44.091 4.964 -9.802 1.00 89.75 332 LYS A O 1
ATOM 2571 N N . VAL A 1 333 ? 43.407 6.057 -11.644 1.00 87.06 333 VAL A N 1
ATOM 2572 C CA . VAL A 1 333 ? 43.517 4.935 -12.578 1.00 87.06 333 VAL A CA 1
ATOM 2573 C C . VAL A 1 333 ? 44.771 5.130 -13.414 1.00 87.06 333 VAL A C 1
ATOM 2575 O O . VAL A 1 333 ? 44.975 6.208 -13.976 1.00 87.06 333 VAL A O 1
ATOM 2578 N N . LYS A 1 334 ? 45.607 4.094 -13.501 1.00 87.25 334 LYS A N 1
ATOM 2579 C CA . LYS A 1 334 ? 46.813 4.078 -14.334 1.00 87.25 334 LYS A CA 1
ATOM 2580 C C . LYS A 1 334 ? 46.673 3.042 -15.441 1.00 87.25 334 LYS A C 1
ATOM 2582 O O . LYS A 1 334 ? 46.374 1.882 -15.160 1.00 87.25 334 LYS A O 1
ATOM 2587 N N . LEU A 1 335 ? 46.902 3.458 -16.681 1.00 84.56 335 LEU A N 1
ATOM 2588 C CA . LEU A 1 335 ? 46.854 2.589 -17.853 1.00 84.56 335 LEU A CA 1
ATOM 2589 C C . LEU A 1 335 ? 48.230 1.991 -18.175 1.00 84.56 335 LEU A C 1
ATOM 2591 O O . LEU A 1 335 ? 49.272 2.522 -17.783 1.00 84.56 335 LEU A O 1
ATOM 2595 N N . ASP A 1 336 ? 48.233 0.904 -18.942 1.00 79.44 336 ASP A N 1
ATOM 2596 C CA . ASP A 1 336 ? 49.429 0.278 -19.520 1.00 79.44 336 ASP A CA 1
ATOM 2597 C C . ASP A 1 336 ? 50.154 1.130 -20.559 1.00 79.44 336 ASP A C 1
ATOM 2599 O O . ASP A 1 336 ? 51.355 0.957 -20.770 1.00 79.44 336 ASP A O 1
ATOM 2603 N N . THR A 1 337 ? 49.465 2.122 -21.113 1.00 76.06 337 THR A N 1
ATOM 2604 C CA . THR A 1 337 ? 50.048 3.174 -21.952 1.00 76.06 337 THR A CA 1
ATOM 2605 C C . THR A 1 337 ? 50.934 4.154 -21.170 1.00 76.06 337 THR A C 1
ATOM 2607 O O . THR A 1 337 ? 51.668 4.928 -21.779 1.00 76.06 337 THR A O 1
ATOM 2610 N N . GLY A 1 338 ? 50.897 4.125 -19.830 1.00 78.00 338 GLY A N 1
ATOM 2611 C CA . GLY A 1 338 ? 51.599 5.064 -18.949 1.00 78.00 338 GLY A CA 1
ATOM 2612 C C . GLY A 1 338 ? 50.769 6.290 -18.551 1.00 78.00 338 GLY A C 1
ATOM 2613 O O . GLY A 1 338 ? 51.156 7.004 -17.625 1.00 78.00 338 GLY A O 1
ATOM 2614 N N . GLU A 1 339 ? 49.616 6.495 -19.190 1.00 83.75 339 GLU A N 1
ATOM 2615 C CA . GLU A 1 339 ? 48.661 7.561 -18.877 1.00 83.75 339 GLU A CA 1
ATOM 2616 C C . GLU A 1 339 ? 47.940 7.314 -17.543 1.00 83.75 339 GLU A C 1
ATOM 2618 O O . GLU A 1 339 ? 47.746 6.173 -17.111 1.00 83.75 339 GLU A O 1
ATOM 2623 N N . SER A 1 340 ? 47.506 8.389 -16.881 1.00 86.81 340 SER A N 1
ATOM 2624 C CA . SER A 1 340 ? 46.701 8.282 -15.660 1.00 86.81 340 SER A CA 1
ATOM 2625 C C . SER A 1 340 ? 45.675 9.400 -15.542 1.00 86.81 340 SER A C 1
ATOM 2627 O O . SER A 1 340 ? 45.907 10.515 -16.000 1.00 86.81 340 SER A O 1
ATOM 2629 N N . PHE A 1 341 ? 44.548 9.104 -14.904 1.00 87.88 341 PHE A N 1
ATOM 2630 C CA . PHE A 1 341 ? 43.472 10.062 -14.653 1.00 87.88 341 PHE A CA 1
ATOM 2631 C C . PHE A 1 341 ? 42.761 9.740 -13.335 1.00 87.88 341 PHE A C 1
ATOM 2633 O O . PHE A 1 341 ? 42.936 8.664 -12.761 1.00 87.88 341 PHE A O 1
ATOM 2640 N N . ILE A 1 342 ? 41.971 10.693 -12.839 1.00 89.38 342 ILE A N 1
ATOM 2641 C CA . ILE A 1 342 ? 41.277 10.595 -11.551 1.00 89.38 342 ILE A CA 1
ATOM 2642 C C . ILE A 1 342 ? 39.769 10.646 -11.798 1.00 89.38 342 ILE A C 1
ATOM 2644 O O . ILE A 1 342 ? 39.276 11.566 -12.452 1.00 89.38 342 ILE A O 1
ATOM 2648 N N . CYS A 1 343 ? 39.033 9.670 -11.271 1.00 87.25 343 CYS A N 1
ATOM 2649 C CA . CYS A 1 343 ? 37.583 9.558 -11.439 1.00 87.25 343 CYS A CA 1
ATOM 2650 C C . CYS A 1 343 ? 36.911 8.988 -10.190 1.00 87.25 343 CYS A C 1
ATOM 2652 O O . CYS A 1 343 ? 37.581 8.504 -9.277 1.00 87.25 343 CYS A O 1
ATOM 2654 N N . THR A 1 344 ? 35.583 9.046 -10.128 1.00 83.62 344 THR A N 1
ATOM 2655 C CA . THR A 1 344 ? 34.839 8.386 -9.051 1.00 83.62 344 THR A CA 1
ATOM 2656 C C . THR A 1 344 ? 34.906 6.852 -9.198 1.00 83.62 344 THR A C 1
ATOM 2658 O O . THR A 1 344 ? 34.988 6.339 -10.319 1.00 83.62 344 THR A O 1
ATOM 2661 N N . PRO A 1 345 ? 34.878 6.081 -8.090 1.00 82.12 345 PRO A N 1
ATOM 2662 C CA . PRO A 1 345 ? 35.010 4.616 -8.126 1.00 82.12 345 PRO A CA 1
ATOM 2663 C C . PRO A 1 345 ? 33.952 3.896 -8.979 1.00 82.12 345 PRO A C 1
ATOM 2665 O O . PRO A 1 345 ? 34.188 2.800 -9.482 1.00 82.12 345 PRO A O 1
ATOM 2668 N N . ASP A 1 346 ? 32.781 4.508 -9.127 1.00 74.88 346 ASP A N 1
ATOM 2669 C CA . ASP A 1 346 ? 31.623 4.008 -9.861 1.00 74.88 346 ASP A CA 1
ATOM 2670 C C . ASP A 1 346 ? 31.622 4.398 -11.349 1.00 74.88 346 ASP A C 1
ATOM 2672 O O . ASP A 1 346 ? 30.679 4.046 -12.058 1.00 74.88 346 ASP A O 1
ATOM 2676 N N . HIS A 1 347 ? 32.643 5.113 -11.843 1.00 79.25 347 HIS A N 1
ATOM 2677 C CA . HIS A 1 347 ? 32.631 5.621 -13.212 1.00 79.25 347 HIS A CA 1
ATOM 2678 C C . HIS A 1 347 ? 32.678 4.483 -14.257 1.00 79.25 347 HIS A C 1
ATOM 2680 O O . HIS A 1 347 ? 33.581 3.648 -14.212 1.00 79.25 347 HIS A O 1
ATOM 2686 N N . PRO A 1 348 ? 31.728 4.423 -15.207 1.00 79.56 348 PRO A N 1
ATOM 2687 C CA . PRO A 1 348 ? 31.683 3.389 -16.244 1.00 79.56 348 PRO A CA 1
ATOM 2688 C C . PRO A 1 348 ? 32.677 3.628 -17.401 1.00 79.56 348 PRO A C 1
ATOM 2690 O O . PRO A 1 348 ? 32.605 4.629 -18.116 1.00 79.56 348 PRO A O 1
ATOM 2693 N N . PHE A 1 349 ? 33.550 2.653 -17.655 1.00 85.06 349 PHE A N 1
ATOM 2694 C CA . PHE A 1 349 ? 34.449 2.604 -18.812 1.00 85.06 349 PHE A CA 1
ATOM 2695 C C . PHE A 1 349 ? 33.922 1.650 -19.875 1.00 85.06 349 PHE A C 1
ATOM 2697 O O . PHE A 1 349 ? 33.383 0.591 -19.551 1.00 85.06 349 PHE A O 1
ATOM 2704 N N . MET A 1 350 ? 34.102 2.014 -21.146 1.00 83.31 350 MET A N 1
ATOM 2705 C CA . MET A 1 350 ? 33.727 1.154 -22.262 1.00 83.31 350 MET A CA 1
ATOM 2706 C C . MET A 1 350 ? 34.758 0.034 -22.432 1.00 83.31 350 MET A C 1
ATOM 2708 O O . MET A 1 350 ? 35.949 0.285 -22.621 1.00 83.31 350 MET A O 1
ATOM 2712 N N . MET A 1 351 ? 34.290 -1.207 -22.397 1.00 85.94 351 MET A N 1
ATOM 2713 C CA . MET A 1 351 ? 35.065 -2.415 -22.658 1.00 85.94 351 MET A CA 1
ATOM 2714 C C . MET A 1 351 ? 35.189 -2.651 -24.169 1.00 85.94 351 MET A C 1
ATOM 2716 O O . MET A 1 351 ? 34.419 -2.112 -24.965 1.00 85.94 351 MET A O 1
ATOM 2720 N N . ARG A 1 352 ? 36.137 -3.494 -24.600 1.00 80.50 352 ARG A N 1
ATOM 2721 C CA . ARG A 1 352 ? 36.334 -3.818 -26.032 1.00 80.50 352 ARG A CA 1
ATOM 2722 C C . ARG A 1 352 ? 35.104 -4.397 -26.742 1.00 80.50 352 ARG A C 1
ATOM 2724 O O . ARG A 1 352 ? 35.011 -4.274 -27.959 1.00 80.50 352 ARG A O 1
ATOM 2731 N N . ASP A 1 353 ? 34.195 -5.038 -26.016 1.00 77.06 353 ASP A N 1
ATOM 2732 C CA . ASP A 1 353 ? 32.943 -5.583 -26.555 1.00 77.06 353 ASP A CA 1
ATOM 2733 C C . ASP A 1 353 ? 31.816 -4.534 -26.662 1.00 77.06 353 ASP A C 1
ATOM 2735 O O . ASP A 1 353 ? 30.726 -4.848 -27.136 1.00 77.06 353 ASP A O 1
ATOM 2739 N N . GLY A 1 354 ? 32.082 -3.287 -26.252 1.00 75.00 354 GLY A N 1
ATOM 2740 C CA . GLY A 1 354 ? 31.120 -2.187 -26.218 1.00 75.00 354 GLY A CA 1
ATOM 2741 C C . GLY A 1 354 ? 30.253 -2.143 -24.954 1.00 75.00 354 GLY A C 1
ATOM 2742 O O . GLY A 1 354 ? 29.434 -1.234 -24.830 1.00 75.00 354 GLY A O 1
ATOM 2743 N N . SER A 1 355 ? 30.417 -3.086 -24.018 1.00 80.62 355 SER A N 1
ATOM 2744 C CA . SER A 1 355 ? 29.778 -3.028 -22.697 1.00 80.62 355 SER A CA 1
ATOM 2745 C C . SER A 1 355 ? 30.448 -1.983 -21.798 1.00 80.62 355 SER A C 1
ATOM 2747 O O . SER A 1 355 ? 31.553 -1.524 -22.082 1.00 80.62 355 SER A O 1
ATOM 2749 N N . PHE A 1 356 ? 29.788 -1.601 -20.703 1.00 79.94 356 PHE A N 1
ATOM 2750 C CA . PHE A 1 356 ? 30.347 -0.681 -19.713 1.00 79.94 356 PHE A CA 1
ATOM 2751 C C . PHE A 1 356 ? 30.559 -1.380 -18.373 1.00 79.94 356 PHE A C 1
ATOM 2753 O O . PHE A 1 356 ? 29.675 -2.092 -17.897 1.00 79.94 356 PHE A O 1
ATOM 2760 N N . LYS A 1 357 ? 31.711 -1.139 -17.742 1.00 80.06 357 LYS A N 1
ATOM 2761 C CA . LYS A 1 357 ? 32.019 -1.603 -16.380 1.00 80.06 357 LYS A CA 1
ATOM 2762 C C . LYS A 1 357 ? 32.497 -0.448 -15.513 1.00 80.06 357 LYS A C 1
ATOM 2764 O O . LYS A 1 357 ? 33.226 0.415 -15.990 1.00 80.06 357 LYS A O 1
ATOM 2769 N N . SER A 1 358 ? 32.094 -0.432 -14.244 1.00 81.19 358 SER A N 1
ATOM 2770 C CA . SER A 1 358 ? 32.562 0.574 -13.286 1.00 81.19 358 SER A CA 1
ATOM 2771 C C . SER A 1 358 ? 34.050 0.407 -12.986 1.00 81.19 358 SER A C 1
ATOM 2773 O O . SER A 1 358 ? 34.562 -0.713 -13.004 1.00 81.19 358 SER A O 1
ATOM 2775 N N . THR A 1 359 ? 34.734 1.507 -12.658 1.00 76.62 359 THR A N 1
ATOM 2776 C CA . THR A 1 359 ? 36.183 1.542 -12.413 1.00 76.62 359 THR A CA 1
ATOM 2777 C C . THR A 1 359 ? 36.648 0.417 -11.494 1.00 76.62 359 THR A C 1
ATOM 2779 O O . THR A 1 359 ? 37.569 -0.318 -11.827 1.00 76.62 359 THR A O 1
ATOM 2782 N N . VAL A 1 360 ? 35.979 0.233 -10.354 1.00 77.31 360 VAL A N 1
ATOM 2783 C CA . VAL A 1 360 ? 36.346 -0.781 -9.349 1.00 77.31 360 VAL A CA 1
ATOM 2784 C C . VAL A 1 360 ? 36.015 -2.226 -9.737 1.00 77.31 360 VAL A C 1
ATOM 2786 O O . VAL A 1 360 ? 36.495 -3.143 -9.078 1.00 77.31 360 VAL A O 1
ATOM 2789 N N . ALA A 1 361 ? 35.192 -2.443 -10.765 1.00 78.44 361 ALA A N 1
ATOM 2790 C CA . ALA A 1 361 ? 34.811 -3.773 -11.242 1.00 78.44 361 ALA A CA 1
ATOM 2791 C C . ALA A 1 361 ? 35.700 -4.282 -12.392 1.00 78.44 361 ALA A C 1
ATOM 2793 O O . ALA A 1 361 ? 35.551 -5.430 -12.814 1.00 78.44 361 ALA A O 1
ATOM 2794 N N . ILE A 1 362 ? 36.604 -3.446 -12.913 1.00 79.69 362 ILE A N 1
ATOM 2795 C CA . ILE A 1 362 ? 37.497 -3.803 -14.018 1.00 79.69 362 ILE A CA 1
ATOM 2796 C C . ILE A 1 362 ? 38.696 -4.567 -13.462 1.00 79.69 362 ILE A C 1
ATOM 2798 O O . ILE A 1 362 ? 39.413 -4.082 -12.586 1.00 79.69 362 ILE A O 1
ATOM 2802 N N . SER A 1 363 ? 38.924 -5.770 -13.987 1.00 75.31 363 SER A N 1
ATOM 2803 C CA . SER A 1 363 ? 40.111 -6.555 -13.632 1.00 75.31 363 SER A CA 1
ATOM 2804 C C . SER A 1 363 ? 41.326 -6.100 -14.458 1.00 75.31 363 SER A C 1
ATOM 2806 O O . SER A 1 363 ? 41.144 -5.743 -15.623 1.00 75.31 363 SER A O 1
ATOM 2808 N N . PRO A 1 364 ? 42.565 -6.149 -13.924 1.00 70.25 364 PRO A N 1
ATOM 2809 C CA . PRO A 1 364 ? 43.769 -5.693 -14.640 1.00 70.25 364 PRO A CA 1
ATOM 2810 C C . PRO A 1 364 ? 44.035 -6.379 -15.992 1.00 70.25 364 PRO A C 1
ATOM 2812 O O . PRO A 1 364 ? 44.721 -5.837 -16.859 1.00 70.25 364 PRO A O 1
ATOM 2815 N N . ASP A 1 365 ? 43.467 -7.568 -16.195 1.00 69.69 365 ASP A N 1
ATOM 2816 C CA . ASP A 1 365 ? 43.601 -8.341 -17.432 1.00 69.69 365 ASP A CA 1
ATOM 2817 C C . ASP A 1 365 ? 42.614 -7.906 -18.532 1.00 69.69 365 ASP A C 1
ATOM 2819 O O . ASP A 1 365 ? 42.755 -8.293 -19.697 1.00 69.69 365 ASP A O 1
ATOM 2823 N N . GLU A 1 366 ? 41.615 -7.089 -18.191 1.00 75.50 366 GLU A N 1
ATOM 2824 C CA . GLU A 1 366 ? 40.575 -6.644 -19.112 1.00 75.50 366 GLU A CA 1
ATOM 2825 C C . GLU A 1 366 ? 40.996 -5.382 -19.874 1.00 75.50 366 GLU A C 1
ATOM 2827 O O . GLU A 1 366 ? 41.601 -4.456 -19.337 1.00 75.50 366 GLU A O 1
ATOM 2832 N N . SER A 1 367 ? 40.685 -5.347 -21.172 1.00 80.56 367 SER A N 1
ATOM 2833 C CA . SER A 1 367 ? 41.066 -4.239 -22.054 1.00 80.56 367 SER A CA 1
ATOM 2834 C C . SER A 1 367 ? 39.897 -3.294 -22.305 1.00 80.56 367 SER A C 1
ATOM 2836 O O . SER A 1 367 ? 38.801 -3.728 -22.676 1.00 80.56 367 SER A O 1
ATOM 2838 N N . LEU A 1 368 ? 40.167 -1.999 -22.171 1.00 85.75 368 LEU A N 1
ATOM 2839 C CA . LEU A 1 368 ? 39.231 -0.924 -22.474 1.00 85.75 368 LEU A CA 1
ATOM 2840 C C . LEU A 1 368 ? 39.162 -0.659 -23.980 1.00 85.75 368 LEU A C 1
ATOM 2842 O O . LEU A 1 368 ? 40.068 -1.028 -24.733 1.00 85.75 368 LEU A O 1
ATOM 2846 N N . MET A 1 369 ? 38.076 -0.022 -24.414 1.00 83.25 369 MET A N 1
ATOM 2847 C CA . MET A 1 369 ? 37.894 0.436 -25.786 1.00 83.25 369 MET A CA 1
ATOM 2848 C C . MET A 1 369 ? 38.853 1.602 -26.074 1.00 83.25 369 MET A C 1
ATOM 2850 O O . MET A 1 369 ? 38.717 2.661 -25.451 1.00 83.25 369 MET A O 1
ATOM 2854 N N . PRO A 1 370 ? 39.801 1.443 -27.015 1.00 83.00 370 PRO A N 1
ATOM 2855 C CA . PRO A 1 370 ? 40.791 2.468 -27.300 1.00 83.00 370 PRO A CA 1
ATOM 2856 C C . PRO A 1 370 ? 40.324 3.447 -28.389 1.00 83.00 370 PRO A C 1
ATOM 2858 O O . PRO A 1 370 ? 39.601 3.090 -29.324 1.00 83.00 370 PRO A O 1
ATOM 2861 N N . LEU A 1 371 ? 40.804 4.685 -28.319 1.00 79.06 371 LEU A N 1
ATOM 2862 C CA . LEU A 1 371 ? 40.648 5.698 -29.356 1.00 79.06 371 LEU A CA 1
ATOM 2863 C C . LEU A 1 371 ? 41.720 5.510 -30.438 1.00 79.06 371 LEU A C 1
ATOM 2865 O O . LEU A 1 371 ? 42.826 6.039 -30.341 1.00 79.06 371 LEU A O 1
ATOM 2869 N N . TYR A 1 372 ? 41.377 4.806 -31.517 1.00 69.88 372 TYR A N 1
ATOM 2870 C CA . TYR A 1 372 ? 42.247 4.705 -32.691 1.00 69.88 372 TYR A CA 1
ATOM 2871 C C . TYR A 1 372 ? 42.163 5.968 -33.559 1.00 69.88 372 TYR A C 1
ATOM 2873 O O . TYR A 1 372 ? 41.102 6.303 -34.085 1.00 69.88 372 TYR A O 1
ATOM 2881 N N . ARG A 1 373 ? 43.300 6.640 -33.778 1.00 62.22 373 ARG A N 1
ATOM 2882 C CA . ARG A 1 373 ? 43.425 7.747 -34.741 1.00 62.22 373 ARG A CA 1
ATOM 2883 C C . ARG A 1 373 ? 44.215 7.283 -35.957 1.00 62.22 373 ARG A C 1
ATOM 2885 O O . ARG A 1 373 ? 45.314 6.753 -35.821 1.00 62.22 373 ARG A O 1
ATOM 2892 N N . LYS A 1 374 ? 43.669 7.496 -37.154 1.00 51.09 374 LYS A N 1
ATOM 2893 C CA . LYS A 1 374 ? 44.383 7.260 -38.412 1.00 51.09 374 LYS A CA 1
ATOM 2894 C C . LYS A 1 374 ? 44.854 8.610 -38.943 1.00 51.09 374 LYS A C 1
ATOM 2896 O O . LYS A 1 374 ? 44.066 9.349 -39.524 1.00 51.09 374 LYS A O 1
ATOM 2901 N N . PHE A 1 375 ? 46.109 8.958 -38.681 1.00 53.38 375 PHE A N 1
ATOM 2902 C CA . PHE A 1 375 ? 46.715 10.163 -39.245 1.00 53.38 375 PHE A CA 1
ATOM 2903 C C . PHE A 1 375 ? 46.968 9.947 -40.744 1.00 53.38 375 PHE A C 1
ATOM 2905 O O . PHE A 1 375 ? 47.317 8.841 -41.160 1.00 53.38 375 PHE A O 1
ATOM 2912 N N . SER A 1 376 ? 46.757 10.971 -41.572 1.00 45.00 376 SER A N 1
ATOM 2913 C CA . SER A 1 376 ? 47.167 10.925 -42.978 1.00 45.00 376 SER A CA 1
ATOM 2914 C C . SER A 1 376 ? 48.694 10.818 -43.059 1.00 45.00 376 SER A C 1
ATOM 2916 O O . SER A 1 376 ? 49.408 11.526 -42.350 1.00 45.00 376 SER A O 1
ATOM 2918 N N . ASP A 1 377 ? 49.191 9.894 -43.889 1.00 48.25 377 ASP A N 1
ATOM 2919 C CA . ASP A 1 377 ? 50.612 9.543 -44.004 1.00 48.25 377 ASP A CA 1
ATOM 2920 C C . ASP A 1 377 ? 51.461 10.771 -44.411 1.00 48.25 377 ASP A C 1
ATOM 2922 O O . ASP A 1 377 ? 51.583 11.084 -45.594 1.00 48.25 377 ASP A O 1
ATOM 2926 N N . VAL A 1 378 ? 52.063 11.474 -43.443 1.00 47.25 378 VAL A N 1
ATOM 2927 C CA . VAL A 1 378 ? 53.111 12.489 -43.704 1.00 47.25 378 VAL A CA 1
ATOM 2928 C C . VAL A 1 378 ? 54.338 12.316 -42.794 1.00 47.25 378 VAL A C 1
ATOM 2930 O O . VAL A 1 378 ? 55.333 13.010 -42.972 1.00 47.25 378 VAL A O 1
ATOM 2933 N N . ILE A 1 379 ? 54.353 11.367 -41.849 1.00 43.62 379 ILE A N 1
ATOM 2934 C CA . ILE A 1 379 ? 55.509 11.193 -40.953 1.00 43.62 379 ILE A CA 1
ATOM 2935 C C . ILE A 1 379 ? 55.965 9.737 -40.903 1.00 43.62 379 ILE A C 1
ATOM 2937 O O . ILE A 1 379 ? 55.225 8.822 -40.556 1.00 43.62 379 ILE A O 1
ATOM 2941 N N . THR A 1 380 ? 57.238 9.556 -41.240 1.00 41.66 380 THR A N 1
ATOM 2942 C CA . THR A 1 380 ? 58.019 8.321 -41.250 1.00 41.66 380 THR A CA 1
ATOM 2943 C C . THR A 1 380 ? 58.196 7.768 -39.827 1.00 41.66 380 THR A C 1
ATOM 2945 O O . THR A 1 380 ? 59.253 7.910 -39.217 1.00 41.66 380 THR A O 1
ATOM 2948 N N . LYS A 1 381 ? 57.168 7.131 -39.258 1.00 42.03 381 LYS A N 1
ATOM 2949 C CA . LYS A 1 381 ? 57.314 6.262 -38.078 1.00 42.03 381 LYS A CA 1
ATOM 2950 C C . LYS A 1 381 ? 56.791 4.858 -38.370 1.00 42.03 381 LYS A C 1
ATOM 2952 O O . LYS A 1 381 ? 55.869 4.649 -39.150 1.00 42.03 381 LYS A O 1
ATOM 2957 N N . CYS A 1 382 ? 57.473 3.872 -37.788 1.00 40.91 382 CYS A N 1
ATOM 2958 C CA . CYS A 1 382 ? 57.225 2.450 -37.998 1.00 40.91 382 CYS A CA 1
ATOM 2959 C C . CYS A 1 382 ? 55.779 2.080 -37.618 1.00 40.91 382 CYS A C 1
ATOM 2961 O O . CYS A 1 382 ? 55.428 2.102 -36.438 1.00 40.91 382 CYS A O 1
ATOM 2963 N N . ARG A 1 383 ? 54.969 1.671 -38.608 1.00 47.66 383 ARG A N 1
ATOM 2964 C CA . ARG A 1 383 ? 53.568 1.231 -38.433 1.00 47.66 383 ARG A CA 1
ATOM 2965 C C . ARG A 1 383 ? 53.397 0.114 -37.394 1.00 47.66 383 ARG A C 1
ATOM 2967 O O . ARG A 1 383 ? 52.347 0.022 -36.769 1.00 47.66 383 ARG A O 1
ATOM 2974 N N . ALA A 1 384 ? 54.421 -0.717 -37.182 1.00 37.94 384 ALA A N 1
ATOM 2975 C CA . ALA A 1 384 ? 54.392 -1.765 -36.163 1.00 37.94 384 ALA A CA 1
ATOM 2976 C C . ALA A 1 384 ? 54.501 -1.200 -34.734 1.00 37.94 384 ALA A C 1
ATOM 2978 O O . ALA A 1 384 ? 53.838 -1.702 -33.834 1.00 37.94 384 ALA A O 1
ATOM 2979 N N . CYS A 1 385 ? 55.269 -0.126 -34.520 1.00 40.47 385 CYS A N 1
ATOM 2980 C CA . CYS A 1 385 ? 55.424 0.481 -33.195 1.00 40.47 385 CYS A CA 1
ATOM 2981 C C . CYS A 1 385 ? 54.158 1.234 -32.746 1.00 40.47 385 CYS A C 1
ATOM 2983 O O . CYS A 1 385 ? 53.805 1.160 -31.571 1.00 40.47 385 CYS A O 1
ATOM 2985 N N . GLU A 1 386 ? 53.447 1.896 -33.670 1.00 46.19 386 GLU A N 1
ATOM 2986 C CA . GLU A 1 386 ? 52.152 2.560 -33.410 1.00 46.19 386 GLU A CA 1
ATOM 2987 C C . GLU A 1 386 ? 50.994 1.564 -33.232 1.00 46.19 386 GLU A C 1
ATOM 2989 O O . GLU A 1 386 ? 50.078 1.799 -32.443 1.00 46.19 386 GLU A O 1
ATOM 2994 N N . ALA A 1 387 ? 51.034 0.425 -33.932 1.00 43.50 387 ALA A N 1
ATOM 2995 C CA . ALA A 1 387 ? 50.059 -0.645 -33.744 1.00 43.50 387 ALA A CA 1
ATOM 2996 C C . ALA A 1 387 ? 50.192 -1.308 -32.362 1.00 43.50 387 ALA A C 1
ATOM 2998 O O . ALA A 1 387 ? 49.179 -1.679 -31.780 1.00 43.50 387 ALA A O 1
ATOM 2999 N N . VAL A 1 388 ? 51.416 -1.415 -31.827 1.00 41.66 388 VAL A N 1
ATOM 3000 C CA . VAL A 1 388 ? 51.705 -2.014 -30.510 1.00 41.66 388 VAL A CA 1
ATOM 3001 C C . VAL A 1 388 ? 51.340 -1.077 -29.351 1.00 41.66 388 VAL A C 1
ATOM 3003 O O . VAL A 1 388 ? 50.774 -1.548 -28.368 1.00 41.66 388 VAL A O 1
ATOM 3006 N N . THR A 1 389 ? 51.570 0.238 -29.467 1.00 47.50 389 THR A N 1
ATOM 3007 C CA . THR A 1 389 ? 51.168 1.219 -28.429 1.00 47.50 389 THR A CA 1
ATOM 3008 C C . THR A 1 389 ? 49.650 1.348 -28.290 1.00 47.50 389 THR A C 1
ATOM 3010 O O . THR A 1 389 ? 49.156 1.614 -27.202 1.00 47.50 389 THR A O 1
ATOM 3013 N N . ASN A 1 390 ? 48.900 1.104 -29.367 1.00 48.31 390 ASN A N 1
ATOM 3014 C CA . ASN A 1 390 ? 47.437 1.169 -29.368 1.00 48.31 390 ASN A CA 1
ATOM 3015 C C . ASN A 1 390 ? 46.750 -0.204 -29.183 1.00 48.31 390 ASN A C 1
ATOM 3017 O O . ASN A 1 390 ? 45.529 -0.315 -29.342 1.00 48.31 390 ASN A O 1
ATOM 3021 N N . TYR A 1 391 ? 47.499 -1.281 -28.901 1.00 51.88 391 TYR A N 1
ATOM 3022 C CA . TYR A 1 391 ? 46.931 -2.637 -28.894 1.00 51.88 391 TYR A CA 1
ATOM 3023 C C . TYR A 1 391 ? 46.324 -3.057 -27.553 1.00 51.88 391 TYR A C 1
ATOM 3025 O O . TYR A 1 391 ? 45.404 -3.869 -27.543 1.00 51.88 391 TYR A O 1
ATOM 3033 N N . ASN A 1 392 ? 46.760 -2.494 -26.428 1.00 57.97 392 ASN A N 1
ATOM 3034 C CA . ASN A 1 392 ? 46.173 -2.758 -25.115 1.00 57.97 392 ASN A CA 1
ATOM 3035 C C . ASN A 1 392 ? 46.003 -1.416 -24.385 1.00 57.97 392 ASN A C 1
ATOM 3037 O O . ASN A 1 392 ? 46.907 -0.595 -24.406 1.00 57.97 392 ASN A O 1
ATOM 3041 N N . HIS A 1 393 ? 44.791 -1.139 -23.900 1.00 69.25 393 HIS A N 1
ATOM 3042 C CA . HIS A 1 393 ? 44.492 -0.048 -22.965 1.00 69.25 393 HIS A CA 1
ATOM 3043 C C . HIS A 1 393 ? 43.947 -0.733 -21.713 1.00 69.25 393 HIS A C 1
ATOM 3045 O O . HIS A 1 393 ? 42.734 -0.839 -21.520 1.00 69.25 393 HIS A O 1
ATOM 3051 N N . ARG A 1 394 ? 44.843 -1.358 -20.952 1.00 79.12 394 ARG A N 1
ATOM 3052 C CA . ARG A 1 394 ? 44.522 -2.109 -19.734 1.00 79.12 394 ARG A CA 1
ATOM 3053 C C . ARG A 1 394 ? 44.785 -1.250 -18.515 1.00 79.12 394 ARG A C 1
ATOM 3055 O O . ARG A 1 394 ? 45.704 -0.434 -18.506 1.00 79.12 394 ARG A O 1
ATOM 3062 N N . ILE A 1 395 ? 43.994 -1.456 -17.471 1.00 80.75 395 ILE A N 1
ATOM 3063 C CA . ILE A 1 395 ? 44.219 -0.798 -16.187 1.00 80.75 395 ILE A CA 1
ATOM 3064 C C . ILE A 1 395 ? 45.310 -1.567 -15.433 1.00 80.75 395 ILE A C 1
ATOM 3066 O O . ILE A 1 395 ? 45.122 -2.726 -15.086 1.00 80.75 395 ILE A O 1
ATOM 3070 N N . ILE A 1 396 ? 46.447 -0.922 -15.163 1.00 80.69 396 ILE A N 1
ATOM 3071 C CA . ILE A 1 396 ? 47.540 -1.502 -14.365 1.00 80.69 396 ILE A CA 1
ATOM 3072 C C . ILE A 1 396 ? 47.244 -1.385 -12.872 1.00 80.69 396 ILE A C 1
ATOM 3074 O O . ILE A 1 396 ? 47.501 -2.318 -12.112 1.00 80.69 396 ILE A O 1
ATOM 3078 N N . SER A 1 397 ? 46.747 -0.229 -12.434 1.00 82.00 397 SER A N 1
ATOM 3079 C CA . SER A 1 397 ? 46.446 0.007 -11.025 1.00 82.00 397 SER A CA 1
ATOM 3080 C C . SER A 1 397 ? 45.281 0.971 -10.842 1.00 82.00 397 SER A C 1
ATOM 3082 O O . SER A 1 397 ? 45.042 1.869 -11.654 1.00 82.00 397 SER A O 1
ATOM 3084 N N . ILE A 1 398 ? 44.560 0.756 -9.742 1.00 84.50 398 ILE A N 1
ATOM 3085 C CA . ILE A 1 398 ? 43.505 1.630 -9.238 1.00 84.50 398 ILE A CA 1
ATOM 3086 C C . ILE A 1 398 ? 43.867 1.940 -7.789 1.00 84.50 398 ILE A C 1
ATOM 3088 O O . ILE A 1 398 ? 43.798 1.070 -6.922 1.00 84.50 398 ILE A O 1
ATOM 3092 N N . GLU A 1 399 ? 44.277 3.174 -7.529 1.00 86.50 399 GLU A N 1
ATOM 3093 C CA . GLU A 1 399 ? 44.692 3.638 -6.206 1.00 86.50 399 GLU A CA 1
ATOM 3094 C C . GLU A 1 399 ? 43.604 4.547 -5.633 1.00 86.50 399 GLU A C 1
ATOM 3096 O O . GLU A 1 399 ? 43.223 5.539 -6.255 1.00 86.50 399 GLU A O 1
ATOM 3101 N N . ARG A 1 400 ? 43.073 4.219 -4.451 1.00 86.81 400 ARG A N 1
ATOM 3102 C CA . ARG A 1 400 ? 42.160 5.123 -3.738 1.00 86.81 400 ARG A CA 1
ATOM 3103 C C . ARG A 1 400 ? 42.954 6.303 -3.193 1.00 86.81 400 ARG A C 1
ATOM 3105 O O . ARG A 1 400 ? 43.966 6.094 -2.531 1.00 86.81 400 ARG A O 1
ATOM 3112 N N . LEU A 1 401 ? 42.486 7.518 -3.464 1.00 86.25 401 LEU A N 1
ATOM 3113 C CA . LEU A 1 401 ? 43.081 8.726 -2.903 1.00 86.25 401 LEU A CA 1
ATOM 3114 C C . LEU A 1 401 ? 42.407 9.049 -1.565 1.00 86.25 401 LEU A C 1
ATOM 3116 O O . LEU A 1 401 ? 41.188 8.951 -1.447 1.00 86.25 401 LEU A O 1
ATOM 3120 N N . GLU A 1 402 ? 43.201 9.425 -0.561 1.00 78.81 402 GLU A N 1
ATOM 3121 C CA . GLU A 1 402 ? 42.684 9.862 0.748 1.00 78.81 402 GLU A CA 1
ATOM 3122 C C . GLU A 1 402 ? 42.020 11.247 0.667 1.00 78.81 402 GLU A C 1
ATOM 3124 O O . GLU A 1 402 ? 41.139 11.582 1.459 1.00 78.81 402 GLU A O 1
ATOM 3129 N N . GLU A 1 403 ? 42.422 12.052 -0.316 1.00 79.06 403 GLU A N 1
ATOM 3130 C CA . GLU A 1 403 ? 41.893 13.390 -0.547 1.00 79.06 403 GLU A CA 1
ATOM 3131 C C . GLU A 1 403 ? 40.608 13.348 -1.384 1.00 79.06 403 GLU A C 1
ATOM 3133 O O . GLU A 1 403 ? 40.537 12.718 -2.440 1.00 79.06 403 GLU A O 1
ATOM 3138 N N . CYS A 1 404 ? 39.585 14.068 -0.923 1.00 84.75 404 CYS A N 1
ATOM 3139 C CA . CYS A 1 404 ? 38.340 14.255 -1.660 1.00 84.75 404 CYS A CA 1
ATOM 3140 C C . CYS A 1 404 ? 38.475 15.425 -2.643 1.00 84.75 404 CYS A C 1
ATOM 3142 O O . CYS A 1 404 ? 38.858 16.525 -2.242 1.00 84.75 404 CYS A O 1
ATOM 3144 N N . ILE A 1 405 ? 38.110 15.208 -3.909 1.00 86.06 405 ILE A N 1
ATOM 3145 C CA . ILE A 1 405 ? 38.324 16.166 -5.005 1.00 86.06 405 ILE A CA 1
ATOM 3146 C C . ILE A 1 405 ? 36.980 16.566 -5.629 1.00 86.06 405 ILE A C 1
ATOM 3148 O O . ILE A 1 405 ? 36.031 15.781 -5.661 1.00 86.06 405 ILE A O 1
ATOM 3152 N N . ASP A 1 406 ? 36.886 17.800 -6.123 1.00 84.69 406 ASP A N 1
ATOM 3153 C CA . ASP A 1 406 ? 35.729 18.256 -6.898 1.00 84.69 406 ASP A CA 1
ATOM 3154 C C . ASP A 1 406 ? 35.709 17.578 -8.266 1.00 84.69 406 ASP A C 1
ATOM 3156 O O . ASP A 1 406 ? 36.699 17.597 -9.005 1.00 84.69 406 ASP A O 1
ATOM 3160 N N . VAL A 1 407 ? 34.567 16.991 -8.610 1.00 84.06 407 VAL A N 1
ATOM 3161 C CA . VAL A 1 407 ? 34.412 16.212 -9.837 1.00 84.06 407 VAL A CA 1
ATOM 3162 C C . VAL A 1 407 ? 33.468 16.888 -10.819 1.00 84.06 407 VAL A C 1
ATOM 3164 O O . VAL A 1 407 ? 32.560 17.632 -10.446 1.00 84.06 407 VAL A O 1
ATOM 3167 N N . TYR A 1 408 ? 33.720 16.630 -12.093 1.00 85.69 408 TYR A N 1
ATOM 3168 C CA . TYR A 1 408 ? 33.158 17.297 -13.251 1.00 85.69 408 TYR A CA 1
ATOM 3169 C C . TYR A 1 408 ? 32.659 16.257 -14.246 1.00 85.69 408 TYR A C 1
ATOM 3171 O O . TYR A 1 408 ? 33.093 15.101 -14.241 1.00 85.69 408 TYR A O 1
ATOM 3179 N N . ASP A 1 409 ? 31.732 16.679 -15.093 1.00 80.94 409 ASP A N 1
ATOM 3180 C CA . ASP A 1 409 ? 31.198 15.862 -16.173 1.00 80.94 409 ASP A CA 1
ATOM 3181 C C . ASP A 1 409 ? 30.831 16.746 -17.370 1.00 80.94 409 ASP A C 1
ATOM 3183 O O . ASP A 1 409 ? 30.627 17.960 -17.235 1.00 80.94 409 ASP A O 1
ATOM 3187 N N . ILE A 1 410 ? 30.738 16.120 -18.538 1.00 80.81 410 ILE A N 1
ATOM 3188 C CA . ILE A 1 410 ? 30.253 16.725 -19.774 1.00 80.81 410 ILE A CA 1
ATOM 3189 C C . ILE A 1 410 ? 29.104 15.898 -20.344 1.00 80.81 410 ILE A C 1
ATOM 3191 O O . ILE A 1 410 ? 28.940 14.719 -20.038 1.00 80.81 410 ILE A O 1
ATOM 3195 N N . GLU A 1 411 ? 28.285 16.516 -21.185 1.00 78.94 411 GLU A N 1
ATOM 3196 C CA . GLU A 1 411 ? 27.153 15.848 -21.809 1.00 78.94 411 GLU A CA 1
ATOM 3197 C C . GLU A 1 411 ? 27.383 15.708 -23.315 1.00 78.94 411 GLU A C 1
ATOM 3199 O O . GLU A 1 411 ? 27.781 16.647 -24.007 1.00 78.94 411 GLU A O 1
ATOM 3204 N N . VAL A 1 412 ? 27.137 14.493 -23.805 1.00 81.38 412 VAL A N 1
ATOM 3205 C CA . VAL A 1 412 ? 27.204 14.130 -25.220 1.00 81.38 412 VAL A CA 1
ATOM 3206 C C . VAL A 1 412 ? 25.850 13.521 -25.599 1.00 81.38 412 VAL A C 1
ATOM 3208 O O . VAL A 1 412 ? 25.543 12.406 -25.166 1.00 81.38 412 VAL A O 1
ATOM 3211 N N . PRO A 1 413 ? 25.004 14.244 -26.353 1.00 68.19 413 PRO A N 1
ATOM 3212 C CA . PRO A 1 413 ? 23.564 13.982 -26.401 1.00 68.19 413 PRO A CA 1
ATOM 3213 C C . PRO A 1 413 ? 23.152 12.740 -27.200 1.00 68.19 413 PRO A C 1
ATOM 3215 O O . PRO A 1 413 ? 22.091 12.191 -26.932 1.00 68.19 413 PRO A O 1
ATOM 3218 N N . HIS A 1 414 ? 23.941 12.302 -28.183 1.00 76.31 414 HIS A N 1
ATOM 3219 C CA . HIS A 1 414 ? 23.518 11.235 -29.103 1.00 76.31 414 HIS A CA 1
ATOM 3220 C C . HIS A 1 414 ? 24.140 9.875 -28.794 1.00 76.31 414 HIS A C 1
ATOM 3222 O O . HIS A 1 414 ? 23.463 8.853 -28.847 1.00 76.31 414 HIS A O 1
ATOM 3228 N N . THR A 1 415 ? 25.435 9.853 -28.492 1.00 78.44 415 THR A N 1
ATOM 3229 C CA . THR A 1 415 ? 26.193 8.614 -28.278 1.00 78.44 415 THR A CA 1
ATOM 3230 C C . THR A 1 415 ? 26.415 8.301 -26.804 1.00 78.44 415 THR A C 1
ATOM 3232 O O . THR A 1 415 ? 26.783 7.174 -26.484 1.00 78.44 415 THR A O 1
ATOM 3235 N N . HIS A 1 416 ? 26.210 9.276 -25.908 1.00 80.69 416 HIS A N 1
ATOM 3236 C CA . HIS A 1 416 ? 26.343 9.114 -24.454 1.00 80.69 416 HIS A CA 1
ATOM 3237 C C . HIS A 1 416 ? 27.711 8.583 -23.989 1.00 80.69 416 HIS A C 1
ATOM 3239 O O . HIS A 1 416 ? 27.863 8.050 -22.895 1.00 80.69 416 HIS A O 1
ATOM 3245 N N . ASN A 1 417 ? 28.735 8.755 -24.820 1.00 86.00 417 ASN A N 1
ATOM 3246 C CA . ASN A 1 417 ? 30.110 8.397 -24.520 1.00 86.00 417 ASN A CA 1
ATOM 3247 C C . ASN A 1 417 ? 31.059 9.383 -25.197 1.00 86.00 417 ASN A C 1
ATOM 3249 O O . ASN A 1 417 ? 30.700 9.972 -26.220 1.00 86.00 417 ASN A O 1
ATOM 3253 N N . PHE A 1 418 ? 32.252 9.536 -24.634 1.00 88.94 418 PHE A N 1
ATOM 3254 C CA . PHE A 1 418 ? 33.314 10.371 -25.184 1.00 88.94 418 PHE A CA 1
ATOM 3255 C C . PHE A 1 418 ? 34.691 9.773 -24.904 1.00 88.94 418 PHE A C 1
ATOM 3257 O O . PHE A 1 418 ? 34.852 8.946 -24.006 1.00 88.94 418 PHE A O 1
ATOM 3264 N N . ALA A 1 419 ? 35.689 10.189 -25.681 1.00 88.69 419 ALA A N 1
ATOM 3265 C CA . ALA A 1 419 ? 37.069 9.769 -25.488 1.00 88.69 419 ALA A CA 1
ATOM 3266 C C . ALA A 1 419 ? 37.857 10.743 -24.604 1.00 88.69 419 ALA A C 1
ATOM 3268 O O . ALA A 1 419 ? 37.881 11.957 -24.838 1.00 88.69 419 ALA A O 1
ATOM 3269 N N . LEU A 1 420 ? 38.587 10.190 -23.641 1.00 89.62 420 LEU A N 1
ATOM 3270 C CA . LEU A 1 420 ? 39.622 10.911 -22.911 1.00 89.62 420 LEU A CA 1
ATOM 3271 C C . LEU A 1 420 ? 40.892 11.039 -23.760 1.00 89.62 420 LEU A C 1
ATOM 3273 O O . LEU A 1 420 ? 41.157 10.227 -24.652 1.00 89.62 420 LEU A O 1
ATOM 3277 N N . ALA A 1 421 ? 41.721 12.039 -23.457 1.00 85.19 421 ALA A N 1
ATOM 3278 C CA . ALA A 1 421 ? 43.036 12.185 -24.085 1.00 85.19 421 ALA A CA 1
ATOM 3279 C C . ALA A 1 421 ? 43.970 11.004 -23.769 1.00 85.19 421 ALA A C 1
ATOM 3281 O O . ALA A 1 421 ? 44.836 10.689 -24.579 1.00 85.19 421 ALA A O 1
ATOM 3282 N N . SER A 1 422 ? 43.720 10.300 -22.659 1.00 83.31 422 SER A N 1
ATOM 3283 C CA . SER A 1 422 ? 44.377 9.041 -22.284 1.00 83.31 422 SER A CA 1
ATOM 3284 C C . SER A 1 422 ? 44.047 7.859 -23.207 1.00 83.31 422 SER A C 1
ATOM 3286 O O . SER A 1 422 ? 44.557 6.760 -23.005 1.00 83.31 422 SER A O 1
ATOM 3288 N N . GLY A 1 423 ? 43.199 8.070 -24.219 1.00 80.12 423 GLY A N 1
ATOM 3289 C CA . GLY A 1 423 ? 42.944 7.104 -25.281 1.00 80.12 423 GLY A CA 1
ATOM 3290 C C . GLY A 1 423 ? 41.811 6.125 -24.994 1.00 80.12 423 GLY A C 1
ATOM 3291 O O . GLY A 1 423 ? 41.655 5.179 -25.751 1.00 80.12 423 GLY A O 1
ATOM 3292 N N . VAL A 1 424 ? 41.003 6.324 -23.950 1.00 86.38 424 VAL A N 1
ATOM 3293 C CA . VAL A 1 424 ? 39.888 5.422 -23.591 1.00 86.38 424 VAL A CA 1
ATOM 3294 C C . VAL A 1 424 ? 38.526 6.091 -23.741 1.00 86.38 424 VAL A C 1
ATOM 3296 O O . VAL A 1 424 ? 38.401 7.299 -23.529 1.00 86.38 424 VAL A O 1
ATOM 3299 N N . PHE A 1 425 ? 37.501 5.303 -24.075 1.00 86.31 425 PHE A N 1
ATOM 3300 C CA . PHE A 1 425 ? 36.107 5.757 -24.092 1.00 86.31 425 PHE A CA 1
ATOM 3301 C C . PHE A 1 425 ? 35.406 5.533 -22.751 1.00 86.31 425 PHE A C 1
ATOM 3303 O O . PHE A 1 425 ? 35.524 4.473 -22.130 1.00 86.31 425 PHE A O 1
ATOM 3310 N N . VAL A 1 426 ? 34.635 6.534 -22.334 1.00 85.75 426 VAL A N 1
ATOM 3311 C CA . VAL A 1 426 ? 33.933 6.585 -21.045 1.00 85.75 426 VAL A CA 1
ATOM 3312 C C . VAL A 1 426 ? 32.475 6.997 -21.251 1.00 85.75 426 VAL A C 1
ATOM 3314 O O . VAL A 1 426 ? 32.161 7.650 -22.250 1.00 85.75 426 VAL A O 1
ATOM 3317 N N . HIS A 1 427 ? 31.568 6.576 -20.364 1.00 80.19 427 HIS A N 1
ATOM 3318 C CA . HIS A 1 427 ? 30.143 6.931 -20.466 1.00 80.19 427 HIS A CA 1
ATOM 3319 C C . HIS A 1 427 ? 29.881 8.315 -19.852 1.00 80.19 427 HIS A C 1
ATOM 3321 O O . HIS A 1 427 ? 30.593 8.761 -18.953 1.00 80.19 427 HIS A O 1
ATOM 3327 N N . ASN A 1 428 ? 28.807 8.974 -20.277 1.00 70.88 428 ASN A N 1
ATOM 3328 C CA . ASN A 1 428 ? 28.266 10.133 -19.565 1.00 70.88 428 ASN A CA 1
ATOM 3329 C C . ASN A 1 428 ? 27.492 9.710 -18.285 1.00 70.88 428 ASN A C 1
ATOM 3331 O O . ASN A 1 428 ? 27.141 8.552 -18.098 1.00 70.88 428 ASN A O 1
ATOM 3335 N N . SER A 1 429 ? 27.179 10.595 -17.343 1.00 56.34 429 SER A N 1
ATOM 3336 C CA . SER A 1 429 ? 26.349 10.210 -16.180 1.00 56.34 429 SER A CA 1
ATOM 3337 C C . SER A 1 429 ? 24.891 9.862 -16.590 1.00 56.34 429 SER A C 1
ATOM 3339 O O . SER A 1 429 ? 24.231 10.651 -17.255 1.00 56.34 429 SER A O 1
ATOM 3341 N N . ALA A 1 430 ? 24.303 8.735 -16.148 1.00 44.06 430 ALA A N 1
ATOM 3342 C CA . ALA A 1 430 ? 22.905 8.352 -16.455 1.00 44.06 430 ALA A CA 1
ATOM 3343 C C . ALA A 1 430 ? 21.814 9.256 -15.819 1.00 44.06 430 ALA A C 1
ATOM 3345 O O . ALA A 1 430 ? 20.640 9.148 -16.171 1.00 44.06 430 ALA A O 1
ATOM 3346 N N . LYS A 1 431 ? 22.179 10.256 -14.993 1.00 53.78 431 LYS A N 1
ATOM 3347 C CA . LYS A 1 431 ? 21.286 11.394 -14.660 1.00 53.78 431 LYS A CA 1
ATOM 3348 C C . LYS A 1 431 ? 20.810 12.158 -15.914 1.00 53.78 431 LYS A C 1
ATOM 3350 O O . LYS A 1 431 ? 19.951 13.034 -15.806 1.00 53.78 431 LYS A O 1
ATOM 3355 N N . GLN A 1 432 ? 21.402 11.885 -17.078 1.00 49.59 432 GLN A N 1
ATOM 3356 C CA . GLN A 1 432 ? 21.280 12.664 -18.307 1.00 49.59 432 GLN A CA 1
ATOM 3357 C C . GLN A 1 432 ? 20.239 12.142 -19.317 1.00 49.59 432 GLN A C 1
ATOM 3359 O O . GLN A 1 432 ? 19.946 12.864 -20.259 1.00 49.59 432 GLN A O 1
ATOM 3364 N N . GLY A 1 433 ? 19.637 10.959 -19.126 1.00 54.91 433 GLY A N 1
ATOM 3365 C CA . GLY A 1 433 ? 18.598 10.439 -20.039 1.00 54.91 433 GLY A CA 1
ATOM 3366 C C . GLY A 1 433 ? 17.199 11.044 -19.850 1.00 54.91 433 GLY A C 1
ATOM 3367 O O . GLY A 1 433 ? 16.289 10.750 -20.619 1.00 54.91 433 GLY A O 1
ATOM 3368 N N . ARG A 1 434 ? 17.015 11.862 -18.809 1.00 68.06 434 ARG A N 1
ATOM 3369 C CA . ARG A 1 434 ? 15.723 12.451 -18.439 1.00 68.06 434 ARG A CA 1
ATOM 3370 C C . ARG A 1 434 ? 15.516 13.815 -19.088 1.00 68.06 434 ARG A C 1
ATOM 3372 O O . ARG A 1 434 ? 16.461 14.602 -19.199 1.00 68.06 434 ARG A O 1
ATOM 3379 N N . ASP A 1 435 ? 14.268 14.169 -19.356 1.00 72.19 435 ASP A N 1
ATOM 3380 C CA . ASP A 1 435 ? 13.918 15.558 -19.627 1.00 72.19 435 ASP A CA 1
ATOM 3381 C C . ASP A 1 435 ? 13.910 16.352 -18.312 1.00 72.19 435 ASP A C 1
ATOM 3383 O O . ASP A 1 435 ? 12.986 16.273 -17.502 1.00 72.19 435 ASP A O 1
ATOM 3387 N N . ARG A 1 436 ? 14.961 17.149 -18.088 1.00 78.38 436 ARG A N 1
ATOM 3388 C CA . ARG A 1 436 ? 15.112 17.969 -16.872 1.00 78.38 436 ARG A CA 1
ATOM 3389 C C . ARG A 1 436 ? 14.009 19.014 -16.717 1.00 78.38 436 ARG A C 1
ATOM 3391 O O . ARG A 1 436 ? 13.876 19.562 -15.623 1.00 78.38 436 ARG A O 1
ATOM 3398 N N . LYS A 1 437 ? 13.244 19.297 -17.779 1.00 74.38 437 LYS A N 1
ATOM 3399 C CA . LYS A 1 437 ? 12.101 20.194 -17.704 1.00 74.38 437 LYS A CA 1
ATOM 3400 C C . LYS A 1 437 ? 11.074 19.650 -16.725 1.00 74.38 437 LYS A C 1
ATOM 3402 O O . LYS A 1 437 ? 10.697 20.379 -15.826 1.00 74.38 437 LYS A O 1
ATOM 3407 N N . PHE A 1 438 ? 10.690 18.382 -16.836 1.00 84.75 438 PHE A N 1
ATOM 3408 C CA . PHE A 1 438 ? 9.572 17.840 -16.059 1.00 84.75 438 PHE A CA 1
ATOM 3409 C C . PHE A 1 438 ? 9.885 16.558 -15.275 1.00 84.75 438 PHE A C 1
ATOM 3411 O O . PHE A 1 438 ? 9.056 16.125 -14.486 1.00 84.75 438 PHE A O 1
ATOM 3418 N N . GLN A 1 439 ? 11.074 15.964 -15.430 1.00 82.88 439 GLN A N 1
ATOM 3419 C CA . GLN A 1 439 ? 11.439 14.702 -14.779 1.00 82.88 439 GLN A CA 1
ATOM 3420 C C . GLN A 1 439 ? 12.478 14.897 -13.669 1.00 82.88 439 GLN A C 1
ATOM 3422 O O . GLN A 1 439 ? 13.635 15.264 -13.907 1.00 82.88 439 GLN A O 1
ATOM 3427 N N . ALA A 1 440 ? 12.074 14.596 -12.438 1.00 86.81 440 ALA A N 1
ATOM 3428 C CA . ALA A 1 440 ? 12.925 14.493 -11.263 1.00 86.81 440 ALA A CA 1
ATOM 3429 C C . ALA A 1 440 ? 13.396 13.043 -11.046 1.00 86.81 440 ALA A C 1
ATOM 3431 O O . ALA A 1 440 ? 12.769 12.089 -11.495 1.00 86.81 440 ALA A O 1
ATOM 3432 N N . ILE A 1 441 ? 14.523 12.862 -10.356 1.00 84.12 441 ILE A N 1
ATOM 3433 C CA . ILE A 1 441 ? 15.093 11.548 -10.026 1.00 84.12 441 ILE A CA 1
ATOM 3434 C C . ILE A 1 441 ? 15.466 11.547 -8.550 1.00 84.12 441 ILE A C 1
ATOM 3436 O O . ILE A 1 441 ? 16.227 12.405 -8.096 1.00 84.12 441 ILE A O 1
ATOM 3440 N N . LEU A 1 442 ? 14.972 10.546 -7.830 1.00 87.25 442 LEU A N 1
ATOM 3441 C CA . LEU A 1 442 ? 15.323 10.247 -6.455 1.00 87.25 442 LEU A CA 1
ATOM 3442 C C . LEU A 1 442 ? 15.980 8.859 -6.386 1.00 87.25 442 LEU A C 1
ATOM 3444 O O . LEU A 1 442 ? 15.276 7.851 -6.464 1.00 87.25 442 LEU A O 1
ATOM 3448 N N . PRO A 1 443 ? 17.310 8.787 -6.217 1.00 83.31 443 PRO A N 1
ATOM 3449 C CA . PRO A 1 443 ? 17.988 7.520 -6.009 1.00 83.31 443 PRO A CA 1
ATOM 3450 C C . PRO A 1 443 ? 17.736 6.995 -4.593 1.00 83.31 443 PRO A C 1
ATOM 3452 O O . PRO A 1 443 ? 17.722 7.751 -3.608 1.00 83.31 443 PRO A O 1
ATOM 3455 N N . LEU A 1 444 ? 17.541 5.683 -4.503 1.00 83.56 444 LEU A N 1
ATOM 3456 C CA . LEU A 1 444 ? 17.422 4.950 -3.256 1.00 83.56 444 LEU A CA 1
ATOM 3457 C C . LEU A 1 444 ? 18.643 4.071 -3.026 1.00 83.56 444 LEU A C 1
ATOM 3459 O O . LEU A 1 444 ? 19.067 3.329 -3.909 1.00 83.56 444 LEU A O 1
ATOM 3463 N N . ARG A 1 445 ? 19.207 4.132 -1.821 1.00 77.19 445 ARG A N 1
ATOM 3464 C CA . ARG A 1 445 ? 20.366 3.314 -1.452 1.00 77.19 445 ARG A CA 1
ATOM 3465 C C . ARG A 1 445 ? 19.926 2.082 -0.673 1.00 77.19 445 ARG A C 1
ATOM 3467 O O . ARG A 1 445 ? 19.496 2.181 0.474 1.00 77.19 445 ARG A O 1
ATOM 3474 N N . GLY A 1 446 ? 20.113 0.918 -1.289 1.00 72.69 446 GLY A N 1
ATOM 3475 C CA . GLY A 1 446 ? 19.805 -0.373 -0.682 1.00 72.69 446 GLY A CA 1
ATOM 3476 C C . GLY A 1 446 ? 18.306 -0.617 -0.483 1.00 72.69 446 GLY A C 1
ATOM 3477 O O . GLY A 1 446 ? 17.447 0.106 -0.986 1.00 72.69 446 GLY A O 1
ATOM 3478 N N . LYS A 1 447 ? 17.987 -1.679 0.262 1.00 79.81 447 LYS A N 1
ATOM 3479 C CA . LYS A 1 447 ? 16.603 -2.097 0.522 1.00 79.81 447 LYS A CA 1
ATOM 3480 C C . LYS A 1 447 ? 15.940 -1.179 1.548 1.00 79.81 447 LYS A C 1
ATOM 3482 O O . LYS A 1 447 ? 16.491 -0.915 2.617 1.00 79.81 447 LYS A O 1
ATOM 3487 N N . ILE A 1 448 ? 14.723 -0.737 1.239 1.00 84.25 448 ILE A N 1
ATOM 3488 C CA . ILE A 1 448 ? 13.921 0.110 2.128 1.00 84.25 448 ILE A CA 1
ATOM 3489 C C . ILE A 1 448 ? 13.502 -0.678 3.377 1.00 84.25 448 ILE A C 1
ATOM 3491 O O . ILE A 1 448 ? 13.296 -1.892 3.342 1.00 84.25 448 ILE A O 1
ATOM 3495 N N . LEU A 1 449 ? 13.351 0.018 4.506 1.00 86.75 449 LEU A N 1
ATOM 3496 C CA . LEU A 1 449 ? 12.780 -0.565 5.718 1.00 86.75 449 LEU A CA 1
ATOM 3497 C C . LEU A 1 449 ? 11.372 -1.115 5.436 1.00 86.75 449 LEU A C 1
ATOM 3499 O O . LEU A 1 449 ? 10.501 -0.386 4.966 1.00 86.75 449 LEU A O 1
ATOM 3503 N N . ASN A 1 450 ? 11.119 -2.372 5.805 1.00 87.31 450 ASN A N 1
ATOM 3504 C CA . ASN A 1 450 ? 9.768 -2.921 5.769 1.00 87.31 450 ASN A CA 1
ATOM 3505 C C . ASN A 1 450 ? 8.885 -2.223 6.815 1.00 87.31 450 ASN A C 1
ATOM 3507 O O . ASN A 1 450 ? 9.059 -2.411 8.024 1.00 87.31 450 ASN A O 1
ATOM 3511 N N . VAL A 1 451 ? 7.941 -1.421 6.328 1.00 86.00 451 VAL A N 1
ATOM 3512 C CA . VAL A 1 451 ? 7.086 -0.587 7.171 1.00 86.00 451 VAL A CA 1
ATOM 3513 C C . VAL A 1 451 ? 5.911 -1.332 7.797 1.00 86.00 451 VAL A C 1
ATOM 3515 O O . VAL A 1 451 ? 5.414 -0.896 8.825 1.00 86.00 451 VAL A O 1
ATOM 3518 N N . GLU A 1 452 ? 5.530 -2.495 7.262 1.00 80.75 452 GLU A N 1
ATOM 3519 C CA . GLU A 1 452 ? 4.419 -3.313 7.775 1.00 80.75 452 GLU A CA 1
ATOM 3520 C C . GLU A 1 452 ? 4.609 -3.702 9.251 1.00 80.75 452 GLU A C 1
ATOM 3522 O O . GLU A 1 452 ? 3.652 -3.840 10.008 1.00 80.75 452 GLU A O 1
ATOM 3527 N N . LYS A 1 453 ? 5.869 -3.873 9.669 1.00 76.06 453 LYS A N 1
ATOM 3528 C CA . LYS A 1 453 ? 6.251 -4.314 11.019 1.00 76.06 453 LYS A CA 1
ATOM 3529 C C . LYS A 1 453 ? 6.912 -3.215 11.855 1.00 76.06 453 LYS A C 1
ATOM 3531 O O . LYS A 1 453 ? 7.483 -3.507 12.907 1.00 76.06 453 LYS A O 1
ATOM 3536 N N . ALA A 1 454 ? 6.909 -1.966 11.394 1.00 80.31 454 ALA A N 1
ATOM 3537 C CA . ALA A 1 454 ? 7.629 -0.874 12.043 1.00 80.31 454 ALA A CA 1
ATOM 3538 C C . ALA A 1 454 ? 6.676 0.224 12.536 1.00 80.31 454 ALA A C 1
ATOM 3540 O O . ALA A 1 454 ? 5.738 0.604 11.850 1.00 80.31 454 ALA A O 1
ATOM 3541 N N . ARG A 1 455 ? 6.951 0.781 13.725 1.00 75.19 455 ARG A N 1
ATOM 3542 C CA . ARG A 1 455 ? 6.264 1.992 14.212 1.00 75.19 455 ARG A CA 1
ATOM 3543 C C . ARG A 1 455 ? 6.628 3.200 13.350 1.00 75.19 455 ARG A C 1
ATOM 3545 O O . ARG A 1 455 ? 7.779 3.320 12.916 1.00 75.19 455 ARG A O 1
ATOM 3552 N N . LEU A 1 456 ? 5.712 4.164 13.252 1.00 75.25 456 LEU A N 1
ATOM 3553 C CA . LEU A 1 456 ? 5.920 5.435 12.549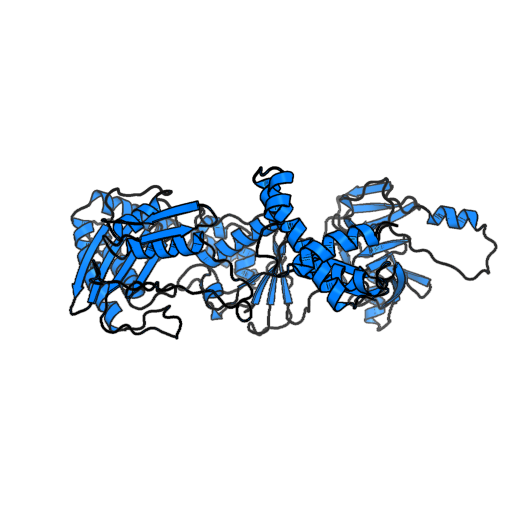 1.00 75.25 456 LEU A CA 1
ATOM 3554 C C . LEU A 1 456 ? 7.208 6.155 12.998 1.00 75.25 456 LEU A C 1
ATOM 3556 O O . LEU A 1 456 ? 7.982 6.635 12.174 1.00 75.25 456 LEU A O 1
ATOM 3560 N N . THR A 1 457 ? 7.525 6.140 14.296 1.00 74.88 457 THR A N 1
ATOM 3561 C CA . THR A 1 457 ? 8.758 6.737 14.843 1.00 74.88 457 THR A CA 1
ATOM 3562 C C . THR A 1 457 ? 10.036 6.113 14.274 1.00 74.88 457 THR A C 1
ATOM 3564 O O . THR A 1 457 ? 11.031 6.809 14.087 1.00 74.88 457 THR A O 1
ATOM 3567 N N . LYS A 1 458 ? 10.038 4.802 13.993 1.00 80.62 458 LYS A N 1
ATOM 3568 C CA . LYS A 1 458 ? 11.182 4.106 13.380 1.00 80.62 458 LYS A CA 1
ATOM 3569 C C . LYS A 1 458 ? 11.253 4.386 11.880 1.00 80.62 458 LYS A C 1
ATOM 3571 O O . LYS A 1 458 ? 12.344 4.586 11.355 1.00 80.62 458 LYS A O 1
ATOM 3576 N N . ILE A 1 459 ? 10.097 4.441 11.225 1.00 84.00 459 ILE A N 1
ATOM 3577 C CA . ILE A 1 459 ? 9.959 4.760 9.800 1.00 84.00 459 ILE A CA 1
ATOM 3578 C C . ILE A 1 459 ? 10.537 6.150 9.505 1.00 84.00 459 ILE A C 1
ATOM 3580 O O . ILE A 1 459 ? 11.348 6.300 8.601 1.00 84.00 459 ILE A O 1
ATOM 3584 N N . LEU A 1 460 ? 10.222 7.147 10.332 1.00 78.81 460 LEU A N 1
ATOM 3585 C CA . LEU A 1 460 ? 10.683 8.530 10.154 1.00 78.81 460 LEU A CA 1
ATOM 3586 C C . LEU A 1 460 ? 12.156 8.768 10.493 1.00 78.81 460 LEU A C 1
ATOM 3588 O O . LEU A 1 460 ? 12.726 9.780 10.088 1.00 78.81 460 LEU A O 1
ATOM 3592 N N . LYS A 1 461 ? 12.777 7.851 11.242 1.00 80.00 461 LYS A N 1
ATOM 3593 C CA . LYS A 1 461 ? 14.226 7.861 11.478 1.00 80.00 461 LYS A CA 1
ATOM 3594 C C . LYS A 1 461 ? 15.011 7.348 10.270 1.00 80.00 461 LYS A C 1
ATOM 3596 O O . LYS A 1 461 ? 16.216 7.564 10.217 1.00 80.00 461 LYS A O 1
ATOM 3601 N N . ASN A 1 462 ? 14.362 6.664 9.327 1.00 83.75 462 ASN A N 1
ATOM 3602 C CA . ASN A 1 462 ? 15.018 6.163 8.129 1.00 83.75 462 ASN A CA 1
ATOM 3603 C C . ASN A 1 462 ? 15.244 7.305 7.123 1.00 83.75 462 ASN A C 1
ATOM 3605 O O . ASN A 1 462 ? 14.306 8.004 6.738 1.00 83.75 462 ASN A O 1
ATOM 3609 N N . GLU A 1 463 ? 16.493 7.487 6.695 1.00 82.38 463 GLU A N 1
ATOM 3610 C CA . GLU A 1 463 ? 16.878 8.594 5.813 1.00 82.38 463 GLU A CA 1
ATOM 3611 C C . GLU A 1 463 ? 16.276 8.483 4.410 1.00 82.38 463 GLU A C 1
ATOM 3613 O O . GLU A 1 463 ? 15.877 9.498 3.840 1.00 82.38 463 GLU A O 1
ATOM 3618 N N . GLU A 1 464 ? 16.147 7.262 3.883 1.00 84.56 464 GLU A N 1
ATOM 3619 C CA . GLU A 1 464 ? 15.582 6.994 2.559 1.00 84.56 464 GLU A CA 1
ATOM 3620 C C . GLU A 1 464 ? 14.095 7.343 2.516 1.00 84.56 464 GLU A C 1
ATOM 3622 O O . GLU A 1 464 ? 13.650 8.064 1.622 1.00 84.56 464 GLU A O 1
ATOM 3627 N N . ILE A 1 465 ? 13.346 6.911 3.534 1.00 87.00 465 ILE A N 1
ATOM 3628 C CA . ILE A 1 465 ? 11.921 7.226 3.673 1.00 87.00 465 ILE A CA 1
ATOM 3629 C C . ILE A 1 465 ? 11.726 8.725 3.919 1.00 87.00 465 ILE A C 1
ATOM 3631 O O . ILE A 1 465 ? 10.864 9.336 3.293 1.00 87.00 465 ILE A O 1
ATOM 3635 N N . ARG A 1 466 ? 12.548 9.352 4.771 1.00 83.75 466 ARG A N 1
ATOM 3636 C CA . ARG A 1 466 ? 12.492 10.804 5.002 1.00 83.75 466 ARG A CA 1
ATOM 3637 C C . ARG A 1 466 ? 12.733 11.580 3.710 1.00 83.75 466 ARG A C 1
ATOM 3639 O O . ARG A 1 466 ? 11.992 12.510 3.418 1.00 83.75 466 ARG A O 1
ATOM 3646 N N . ALA A 1 467 ? 13.732 11.187 2.924 1.00 83.44 467 ALA A N 1
ATOM 3647 C CA . ALA A 1 467 ? 14.009 11.823 1.645 1.00 83.44 467 ALA A CA 1
ATOM 3648 C C . ALA A 1 467 ? 12.859 11.647 0.644 1.00 83.44 467 ALA A C 1
ATOM 3650 O O . ALA A 1 467 ? 12.535 12.600 -0.058 1.00 83.44 467 ALA A O 1
ATOM 3651 N N . LEU A 1 468 ? 12.219 10.474 0.611 1.00 89.00 468 LEU A N 1
ATOM 3652 C CA . LEU A 1 468 ? 11.042 10.226 -0.221 1.00 89.00 468 LEU A CA 1
ATOM 3653 C C . LEU A 1 468 ? 9.856 11.115 0.186 1.00 89.00 468 LEU A C 1
ATOM 3655 O O . LEU A 1 468 ? 9.272 11.773 -0.672 1.00 89.00 468 LEU A O 1
ATOM 3659 N N . ILE A 1 469 ? 9.545 11.198 1.485 1.00 87.06 469 ILE A N 1
ATOM 3660 C CA . ILE A 1 469 ? 8.471 12.057 2.013 1.00 87.06 469 ILE A CA 1
ATOM 3661 C C . ILE A 1 469 ? 8.735 13.526 1.658 1.00 87.06 469 ILE A C 1
ATOM 3663 O O . ILE A 1 469 ? 7.847 14.207 1.147 1.00 87.06 469 ILE A O 1
ATOM 3667 N N . THR A 1 470 ? 9.959 14.011 1.888 1.00 83.81 470 THR A N 1
ATOM 3668 C CA . THR A 1 470 ? 10.344 15.392 1.563 1.00 83.81 470 THR A CA 1
ATOM 3669 C C . THR A 1 470 ? 10.298 15.657 0.059 1.00 83.81 470 THR A C 1
ATOM 3671 O O . THR A 1 470 ? 9.876 16.733 -0.355 1.00 83.81 470 THR A O 1
ATOM 3674 N N . ALA A 1 471 ? 10.712 14.693 -0.770 1.00 87.12 471 ALA A N 1
ATOM 3675 C CA . ALA A 1 471 ? 10.658 14.835 -2.219 1.00 87.12 471 ALA A CA 1
ATOM 3676 C C . ALA A 1 471 ? 9.210 14.964 -2.707 1.00 87.12 471 ALA A C 1
ATOM 3678 O O . ALA A 1 471 ? 8.919 15.913 -3.430 1.00 87.12 471 ALA A O 1
ATOM 3679 N N . ILE A 1 472 ? 8.312 14.072 -2.269 1.00 90.00 472 ILE A N 1
ATOM 3680 C CA . ILE A 1 472 ? 6.892 14.076 -2.656 1.00 90.00 472 ILE A CA 1
ATOM 3681 C C . ILE A 1 472 ? 6.174 15.324 -2.129 1.00 90.00 472 ILE A C 1
ATOM 3683 O O . ILE A 1 472 ? 5.339 15.881 -2.832 1.00 90.00 472 ILE A O 1
ATOM 3687 N N . GLY A 1 473 ? 6.487 15.783 -0.914 1.00 85.62 473 GLY A N 1
ATOM 3688 C CA . GLY A 1 473 ? 5.950 17.029 -0.349 1.00 85.62 473 GLY A CA 1
ATOM 3689 C C . GLY A 1 473 ? 4.521 16.948 0.206 1.00 85.62 473 GLY A C 1
ATOM 3690 O O . GLY A 1 473 ? 4.067 17.903 0.830 1.00 85.62 473 GLY A O 1
ATOM 3691 N N . ALA A 1 474 ? 3.843 15.806 0.058 1.00 84.94 474 ALA A N 1
ATOM 3692 C CA . ALA A 1 474 ? 2.490 15.583 0.576 1.00 84.94 474 ALA A CA 1
ATOM 3693 C C . ALA A 1 474 ? 2.445 15.254 2.081 1.00 84.94 474 ALA A C 1
ATOM 3695 O O . ALA A 1 474 ? 1.374 15.279 2.670 1.00 84.94 474 ALA A O 1
ATOM 3696 N N . GLY A 1 475 ? 3.581 14.952 2.720 1.00 82.56 475 GLY A N 1
ATOM 3697 C CA . GLY A 1 475 ? 3.614 14.461 4.105 1.00 82.56 475 GLY A CA 1
ATOM 3698 C C . GLY A 1 475 ? 3.403 12.944 4.205 1.00 82.56 475 GLY A C 1
ATOM 3699 O O . GLY A 1 475 ? 3.636 12.227 3.233 1.00 82.56 475 GLY A O 1
ATOM 3700 N N . ILE A 1 476 ? 3.043 12.427 5.385 1.00 80.81 476 ILE A N 1
ATOM 3701 C CA . ILE A 1 476 ? 2.872 10.982 5.641 1.00 80.81 476 ILE A CA 1
ATOM 3702 C C . ILE A 1 476 ? 1.836 10.742 6.747 1.00 80.81 476 ILE A C 1
ATOM 3704 O O . ILE A 1 476 ? 1.855 11.451 7.747 1.00 80.81 476 ILE A O 1
ATOM 3708 N N . GLY A 1 477 ? 0.993 9.712 6.608 1.00 71.06 477 GLY A N 1
ATOM 3709 C CA . GLY A 1 477 ? -0.003 9.333 7.620 1.00 71.06 477 GLY A CA 1
ATOM 3710 C C . GLY A 1 477 ? -1.435 9.729 7.248 1.00 71.06 477 GLY A C 1
ATOM 3711 O O . GLY A 1 477 ? -1.744 9.904 6.072 1.00 71.06 477 GLY A O 1
ATOM 3712 N N . GLU A 1 478 ? -2.317 9.826 8.246 1.00 60.69 478 GLU A N 1
ATOM 3713 C CA . GLU A 1 478 ? -3.692 10.321 8.087 1.00 60.69 478 GLU A CA 1
ATOM 3714 C C . GLU A 1 478 ? -3.825 11.755 8.652 1.00 60.69 478 GLU A C 1
ATOM 3716 O O . GLU A 1 478 ? -2.932 12.283 9.314 1.00 60.69 478 GLU A O 1
ATOM 3721 N N . GLY A 1 479 ? -4.953 12.416 8.372 1.00 62.47 479 GLY A N 1
ATOM 3722 C CA . GLY A 1 479 ? -5.288 13.711 8.974 1.00 62.47 479 GLY A CA 1
ATOM 3723 C C . GLY A 1 479 ? -4.437 14.882 8.471 1.00 62.47 479 GLY A C 1
ATOM 3724 O O . GLY A 1 479 ? -4.155 14.990 7.284 1.00 62.47 479 GLY A O 1
ATOM 3725 N N . GLU A 1 480 ? -4.063 15.796 9.371 1.00 55.09 480 GLU A N 1
ATOM 3726 C CA . GLU A 1 480 ? -3.351 17.040 9.020 1.00 55.09 480 GLU A CA 1
ATOM 3727 C C . GLU A 1 480 ? -1.881 16.821 8.606 1.00 55.09 480 GLU A C 1
ATOM 3729 O O . GLU A 1 480 ? -1.243 17.746 8.097 1.00 55.09 480 GLU A O 1
ATOM 3734 N N . GLU A 1 481 ? -1.328 15.618 8.815 1.00 70.00 481 GLU A N 1
ATOM 3735 C CA . GLU A 1 481 ? 0.062 15.293 8.460 1.00 70.00 481 GLU A CA 1
ATOM 3736 C C . GLU A 1 481 ? 0.238 14.879 6.989 1.00 70.00 481 GLU A C 1
ATOM 3738 O O . GLU A 1 481 ? 1.370 14.901 6.498 1.00 70.00 481 GLU A O 1
ATOM 3743 N N . PHE A 1 482 ? -0.850 14.542 6.281 1.00 82.38 482 PHE A N 1
ATOM 3744 C CA . PHE A 1 482 ? -0.841 14.196 4.859 1.00 82.38 482 PHE A CA 1
ATOM 3745 C C . PHE A 1 482 ? -1.842 15.048 4.069 1.00 82.38 482 PHE A C 1
ATOM 3747 O O . PHE A 1 482 ? -3.037 15.060 4.351 1.00 82.38 482 PHE A O 1
ATOM 3754 N N . ASP A 1 483 ? -1.361 15.735 3.037 1.00 82.06 483 ASP A N 1
ATOM 3755 C CA . ASP A 1 483 ? -2.159 16.585 2.159 1.00 82.06 483 ASP A CA 1
ATOM 3756 C C . ASP A 1 483 ? -1.789 16.320 0.700 1.00 82.06 483 ASP A C 1
ATOM 3758 O O . ASP A 1 483 ? -0.736 16.739 0.209 1.00 82.06 483 ASP A O 1
ATOM 3762 N N . ILE A 1 484 ? -2.689 15.633 -0.002 1.00 87.38 484 ILE A N 1
ATOM 3763 C CA . ILE A 1 484 ? -2.533 15.294 -1.417 1.00 87.38 484 ILE A CA 1
ATOM 3764 C C . ILE A 1 484 ? -2.348 16.530 -2.304 1.00 87.38 484 ILE A C 1
ATOM 3766 O O . ILE A 1 484 ? -1.606 16.466 -3.280 1.00 87.38 484 ILE A O 1
ATOM 3770 N N . ASN A 1 485 ? -2.938 17.677 -1.948 1.00 86.81 485 ASN A N 1
ATOM 3771 C CA . ASN A 1 485 ? -2.829 18.904 -2.745 1.00 86.81 485 ASN A CA 1
ATOM 3772 C C . ASN A 1 485 ? -1.429 19.529 -2.675 1.00 86.81 485 ASN A C 1
ATOM 3774 O O . ASN A 1 485 ? -1.096 20.391 -3.484 1.00 86.81 485 ASN A O 1
ATOM 3778 N N . LYS A 1 486 ? -0.606 19.111 -1.705 1.00 87.25 486 LYS A N 1
ATOM 3779 C CA . LYS A 1 486 ? 0.801 19.518 -1.583 1.00 87.25 486 LYS A CA 1
ATOM 3780 C C . LYS A 1 486 ? 1.759 18.560 -2.286 1.00 87.25 486 LYS A C 1
ATOM 3782 O O . LYS A 1 486 ? 2.970 18.785 -2.241 1.00 87.25 486 LYS A O 1
ATOM 3787 N N . ALA A 1 487 ? 1.251 17.500 -2.918 1.00 90.19 487 ALA A N 1
ATOM 3788 C CA . ALA A 1 487 ? 2.077 16.614 -3.722 1.00 90.19 487 ALA A CA 1
ATOM 3789 C C . ALA A 1 487 ? 2.760 17.415 -4.839 1.00 90.19 487 ALA A C 1
ATOM 3791 O O . ALA A 1 487 ? 2.116 18.119 -5.608 1.00 90.19 487 ALA A O 1
ATOM 3792 N N . ARG A 1 488 ? 4.084 17.302 -4.922 1.00 90.06 488 ARG A N 1
ATOM 3793 C CA . ARG A 1 488 ? 4.912 18.016 -5.902 1.00 90.06 488 ARG A CA 1
ATOM 3794 C C . ARG A 1 488 ? 4.929 17.361 -7.281 1.00 90.06 488 ARG A C 1
ATOM 3796 O O . ARG A 1 488 ? 5.326 18.004 -8.244 1.00 90.06 488 ARG A O 1
ATOM 3803 N N . TYR A 1 489 ? 4.516 16.098 -7.360 1.00 93.12 489 TYR A N 1
ATOM 3804 C CA . TYR A 1 489 ? 4.509 15.297 -8.580 1.00 93.12 489 TYR A CA 1
ATOM 3805 C C . TYR A 1 489 ? 3.226 14.469 -8.621 1.00 93.12 489 TYR A C 1
ATOM 3807 O O . TYR A 1 489 ? 2.971 13.690 -7.700 1.00 93.12 489 TYR A O 1
ATOM 3815 N N . HIS A 1 490 ? 2.434 14.606 -9.684 1.00 93.56 490 HIS A N 1
ATOM 3816 C CA . HIS A 1 490 ? 1.253 13.769 -9.927 1.00 93.56 490 HIS A CA 1
ATOM 3817 C C . HIS A 1 490 ? 1.608 12.449 -10.625 1.00 93.56 490 HIS A C 1
ATOM 3819 O O . HIS A 1 490 ? 0.752 11.587 -10.808 1.00 93.56 490 HIS A O 1
ATOM 3825 N N . ARG A 1 491 ? 2.877 12.268 -11.008 1.00 93.88 491 ARG A N 1
ATOM 3826 C CA . ARG A 1 491 ? 3.406 11.007 -11.533 1.00 93.88 491 ARG A CA 1
ATOM 3827 C C . ARG A 1 491 ? 4.644 10.598 -10.751 1.00 93.88 491 ARG A C 1
ATOM 3829 O O . ARG A 1 491 ? 5.716 11.180 -10.885 1.00 93.88 491 ARG A O 1
ATOM 3836 N N . ILE A 1 492 ? 4.483 9.581 -9.921 1.00 95.44 492 ILE A N 1
ATOM 3837 C CA . ILE A 1 492 ? 5.533 8.978 -9.109 1.00 95.44 492 ILE A CA 1
ATOM 3838 C C . ILE A 1 492 ? 5.821 7.608 -9.712 1.00 95.44 492 ILE A C 1
ATOM 3840 O O . ILE A 1 492 ? 5.009 6.691 -9.612 1.00 95.44 492 ILE A O 1
ATOM 3844 N N . ILE A 1 493 ? 6.967 7.479 -10.369 1.00 92.44 493 ILE A N 1
ATOM 3845 C CA . ILE A 1 493 ? 7.327 6.317 -11.175 1.00 92.44 493 ILE A CA 1
ATOM 3846 C C . ILE A 1 493 ? 8.363 5.493 -10.415 1.00 92.44 493 ILE A C 1
ATOM 3848 O O . ILE A 1 493 ? 9.477 5.946 -10.154 1.00 92.44 493 ILE A O 1
ATOM 3852 N N . ILE A 1 494 ? 8.001 4.260 -10.066 1.00 92.31 494 ILE A N 1
ATOM 3853 C CA . ILE A 1 494 ? 8.921 3.276 -9.496 1.00 92.31 494 ILE A CA 1
ATOM 3854 C C . ILE A 1 494 ? 9.673 2.622 -10.654 1.00 92.31 494 ILE A C 1
ATOM 3856 O O . ILE A 1 494 ? 9.079 1.877 -11.437 1.00 92.31 494 ILE A O 1
ATOM 3860 N N . MET A 1 495 ? 10.971 2.901 -10.761 1.00 86.44 495 MET A N 1
ATOM 3861 C CA . MET A 1 495 ? 11.849 2.343 -11.785 1.00 86.44 495 MET A CA 1
ATOM 3862 C C . MET A 1 495 ? 12.928 1.497 -11.111 1.00 86.44 495 MET A C 1
ATOM 3864 O O . MET A 1 495 ? 13.980 1.996 -10.719 1.00 86.44 495 MET A O 1
ATOM 3868 N N . THR A 1 496 ? 12.621 0.214 -10.943 1.00 83.12 496 THR A N 1
ATOM 3869 C CA . THR A 1 496 ? 13.527 -0.792 -10.380 1.00 83.12 496 THR A CA 1
ATOM 3870 C C . THR A 1 496 ? 13.932 -1.803 -11.443 1.00 83.12 496 THR A C 1
ATOM 3872 O O . THR A 1 496 ? 13.220 -1.979 -12.437 1.00 83.12 496 THR A O 1
ATOM 3875 N N . ASP A 1 497 ? 15.064 -2.469 -11.227 1.00 77.12 497 ASP A N 1
ATOM 3876 C CA . ASP A 1 497 ? 15.572 -3.462 -12.165 1.00 77.12 497 ASP A CA 1
ATOM 3877 C C . ASP A 1 497 ? 14.636 -4.677 -12.261 1.00 77.12 497 ASP A C 1
ATOM 3879 O O . ASP A 1 497 ? 13.882 -5.015 -11.340 1.00 77.12 497 ASP A O 1
ATOM 3883 N N . ALA A 1 498 ? 14.657 -5.340 -13.420 1.00 72.75 498 ALA A N 1
ATOM 3884 C CA . ALA A 1 498 ? 13.845 -6.523 -13.705 1.00 72.75 498 ALA A CA 1
ATOM 3885 C C . ALA A 1 498 ? 14.442 -7.803 -13.085 1.00 72.75 498 ALA A C 1
ATOM 3887 O O . ALA A 1 498 ? 14.453 -8.862 -13.711 1.00 72.75 498 ALA A O 1
ATOM 3888 N N . ASP A 1 499 ? 14.948 -7.705 -11.857 1.00 77.06 499 ASP A N 1
ATOM 3889 C CA . ASP A 1 499 ? 15.535 -8.802 -11.099 1.00 77.06 499 ASP A CA 1
ATOM 3890 C C . ASP A 1 499 ? 14.792 -9.045 -9.769 1.00 77.06 499 ASP A C 1
ATOM 3892 O O . ASP A 1 499 ? 13.740 -8.463 -9.467 1.00 77.06 499 ASP A O 1
ATOM 3896 N N . VAL A 1 500 ? 15.310 -9.982 -8.972 1.00 76.25 500 VAL A N 1
ATOM 3897 C CA . VAL A 1 500 ? 14.707 -10.353 -7.687 1.00 76.25 500 VAL A CA 1
ATOM 3898 C C . VAL A 1 500 ? 14.768 -9.188 -6.691 1.00 76.25 500 VAL A C 1
ATOM 3900 O O . VAL A 1 500 ? 13.809 -8.986 -5.940 1.00 76.25 500 VAL A O 1
ATOM 3903 N N . ASP A 1 501 ? 15.843 -8.399 -6.696 1.00 76.62 501 ASP A N 1
ATOM 3904 C CA . ASP A 1 501 ? 16.048 -7.299 -5.753 1.00 76.62 501 ASP A CA 1
ATOM 3905 C C . ASP A 1 501 ? 15.168 -6.087 -6.095 1.00 76.62 501 ASP A C 1
ATOM 3907 O O . ASP A 1 501 ? 14.462 -5.575 -5.216 1.00 76.62 501 ASP A O 1
ATOM 3911 N N . GLY A 1 502 ? 15.059 -5.734 -7.373 1.00 82.12 502 GLY A N 1
ATOM 3912 C CA . GLY A 1 502 ? 14.150 -4.716 -7.875 1.00 82.12 502 GLY A CA 1
ATOM 3913 C C . GLY A 1 502 ? 12.679 -5.076 -7.647 1.00 82.12 502 GLY A C 1
ATOM 3914 O O . GLY A 1 502 ? 11.871 -4.207 -7.291 1.00 82.12 502 GLY A O 1
ATOM 3915 N N . SER A 1 503 ? 12.309 -6.361 -7.743 1.00 84.25 503 SER A N 1
ATOM 3916 C CA . SER A 1 503 ? 10.963 -6.831 -7.371 1.00 84.25 503 SER A CA 1
ATOM 3917 C C . SER A 1 503 ? 10.672 -6.665 -5.870 1.00 84.25 503 SER A C 1
ATOM 3919 O O . SER A 1 503 ? 9.553 -6.312 -5.472 1.00 84.25 503 SER A O 1
ATOM 3921 N N . HIS A 1 504 ? 11.690 -6.853 -5.027 1.00 85.00 504 HIS A N 1
ATOM 3922 C CA . HIS A 1 504 ? 11.587 -6.696 -3.582 1.00 85.00 504 HIS A CA 1
ATOM 3923 C C . HIS A 1 504 ? 11.462 -5.216 -3.194 1.00 85.00 504 HIS A C 1
ATOM 3925 O O . HIS A 1 504 ? 10.561 -4.865 -2.431 1.00 85.00 504 HIS A O 1
ATOM 3931 N N . ILE A 1 505 ? 12.284 -4.329 -3.765 1.00 87.81 505 ILE A N 1
ATOM 3932 C CA . ILE A 1 505 ? 12.196 -2.877 -3.536 1.00 87.81 505 ILE A CA 1
ATOM 3933 C C . ILE A 1 505 ? 10.838 -2.341 -3.983 1.00 87.81 505 ILE A C 1
ATOM 3935 O O . ILE A 1 505 ? 10.192 -1.610 -3.229 1.00 87.81 505 ILE A O 1
ATOM 3939 N N . ARG A 1 506 ? 10.354 -2.767 -5.156 1.00 90.81 506 ARG A N 1
ATOM 3940 C CA . ARG A 1 506 ? 9.013 -2.418 -5.640 1.00 90.81 506 ARG A CA 1
ATOM 3941 C C . ARG A 1 506 ? 7.933 -2.817 -4.637 1.00 90.81 506 ARG A C 1
ATOM 3943 O O . ARG A 1 506 ? 7.067 -2.009 -4.321 1.00 90.81 506 ARG A O 1
ATOM 3950 N N . THR A 1 507 ? 8.012 -4.025 -4.083 1.00 91.81 507 THR A N 1
ATOM 3951 C CA . THR A 1 507 ? 7.059 -4.505 -3.068 1.00 91.81 507 THR A CA 1
ATOM 3952 C C . THR A 1 507 ? 7.105 -3.657 -1.792 1.00 91.81 507 THR A C 1
ATOM 3954 O O . THR A 1 507 ? 6.059 -3.302 -1.246 1.00 91.81 507 THR A O 1
ATOM 3957 N N . LEU A 1 508 ? 8.299 -3.278 -1.328 1.00 92.06 508 LEU A N 1
ATOM 3958 C CA . LEU A 1 508 ? 8.477 -2.433 -0.143 1.00 92.06 508 LEU A CA 1
ATOM 3959 C C . LEU A 1 508 ? 7.931 -1.012 -0.357 1.00 92.06 508 LEU A C 1
ATOM 3961 O O . LEU A 1 508 ? 7.259 -0.482 0.528 1.00 92.06 508 LEU A O 1
ATOM 3965 N N . LEU A 1 509 ? 8.161 -0.422 -1.535 1.00 93.00 509 LEU A N 1
ATOM 3966 C CA . LEU A 1 509 ? 7.609 0.881 -1.920 1.00 93.00 509 LEU A CA 1
ATOM 3967 C C . LEU A 1 509 ? 6.085 0.849 -2.017 1.00 93.00 509 LEU A C 1
ATOM 3969 O O . LEU A 1 509 ? 5.419 1.710 -1.448 1.00 93.00 509 LEU A O 1
ATOM 3973 N N . LEU A 1 510 ? 5.521 -0.164 -2.679 1.00 94.00 510 LEU A N 1
ATOM 3974 C CA . LEU A 1 510 ? 4.070 -0.334 -2.767 1.00 94.00 510 LEU A CA 1
ATOM 3975 C C . LEU A 1 510 ? 3.446 -0.517 -1.382 1.00 94.00 510 LEU A C 1
ATOM 3977 O O . LEU A 1 510 ? 2.409 0.074 -1.101 1.00 94.00 510 LEU A O 1
ATOM 3981 N N . THR A 1 511 ? 4.107 -1.261 -0.492 1.00 91.81 511 THR A N 1
ATOM 3982 C CA . THR A 1 511 ? 3.669 -1.408 0.904 1.00 91.81 511 THR A CA 1
ATOM 3983 C C . THR A 1 511 ? 3.679 -0.059 1.627 1.00 91.81 511 THR A C 1
ATOM 3985 O O . THR A 1 511 ? 2.712 0.273 2.308 1.00 91.81 511 THR A O 1
ATOM 3988 N N . LEU A 1 512 ? 4.729 0.751 1.451 1.00 90.75 512 LEU A N 1
ATOM 3989 C CA . LEU A 1 512 ? 4.815 2.097 2.023 1.00 90.75 512 LEU A CA 1
ATOM 3990 C C . LEU A 1 512 ? 3.692 3.012 1.525 1.00 90.75 512 LEU A C 1
ATOM 3992 O O . LEU A 1 512 ? 2.999 3.614 2.348 1.00 90.75 512 LEU A O 1
ATOM 3996 N N . PHE A 1 513 ? 3.488 3.092 0.208 1.00 92.56 513 PHE A 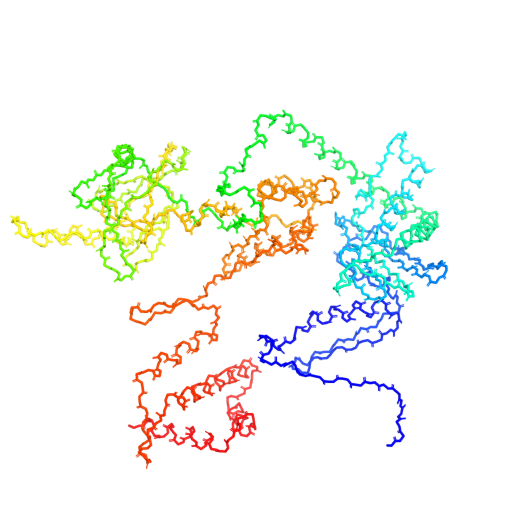N 1
ATOM 3997 C CA . PHE A 1 513 ? 2.437 3.923 -0.375 1.00 92.56 513 PHE A CA 1
ATOM 3998 C C . PHE A 1 513 ? 1.049 3.448 0.046 1.00 92.56 513 PHE A C 1
ATOM 4000 O O . PHE A 1 513 ? 0.235 4.257 0.478 1.00 92.56 513 PHE A O 1
ATOM 4007 N N . TYR A 1 514 ? 0.797 2.140 0.021 1.00 90.00 514 TYR A N 1
ATOM 4008 C CA . TYR A 1 514 ? -0.490 1.578 0.419 1.00 90.00 514 TYR A CA 1
ATOM 4009 C C . TYR A 1 514 ? -0.810 1.822 1.896 1.00 90.00 514 TYR A C 1
ATOM 4011 O O . TYR A 1 514 ? -1.952 2.124 2.236 1.00 90.00 514 TYR A O 1
ATOM 4019 N N . ARG A 1 515 ? 0.188 1.712 2.782 1.00 84.56 515 ARG A N 1
ATOM 4020 C CA . ARG A 1 515 ? -0.015 1.859 4.228 1.00 84.56 515 ARG A CA 1
ATOM 4021 C C . ARG A 1 515 ? -0.099 3.305 4.703 1.00 84.56 515 ARG A C 1
ATOM 4023 O O . ARG A 1 515 ? -0.888 3.573 5.601 1.00 84.56 515 ARG A O 1
ATOM 4030 N N . TYR A 1 516 ? 0.701 4.214 4.144 1.00 85.50 516 TYR A N 1
ATOM 4031 C CA . TYR A 1 516 ? 0.867 5.563 4.706 1.00 85.50 516 TYR A CA 1
ATOM 4032 C C . TYR A 1 516 ? 0.554 6.712 3.745 1.00 85.50 516 TYR A C 1
ATOM 4034 O O . TYR A 1 516 ? 0.550 7.863 4.175 1.00 85.50 516 TYR A O 1
ATOM 4042 N N . MET A 1 517 ? 0.333 6.431 2.458 1.00 88.81 517 MET A N 1
ATOM 4043 C CA . MET A 1 517 ? 0.056 7.440 1.426 1.00 88.81 517 MET A CA 1
ATOM 4044 C C . MET A 1 517 ? -0.994 6.935 0.427 1.00 88.81 517 MET A C 1
ATOM 4046 O O . MET A 1 517 ? -0.871 7.139 -0.781 1.00 88.81 517 MET A O 1
ATOM 4050 N N . ARG A 1 518 ? -2.022 6.236 0.927 1.00 85.62 518 ARG A N 1
ATOM 4051 C CA . ARG A 1 518 ? -2.992 5.501 0.100 1.00 85.62 518 ARG A CA 1
ATOM 4052 C C . ARG A 1 518 ? -3.672 6.378 -0.953 1.00 85.62 518 ARG A C 1
ATOM 4054 O O . ARG A 1 518 ? -3.860 5.934 -2.078 1.00 85.62 518 ARG A O 1
ATOM 4061 N N . GLN A 1 519 ? -3.917 7.647 -0.628 1.00 85.38 519 GLN A N 1
ATOM 4062 C CA . GLN A 1 519 ? -4.503 8.621 -1.553 1.00 85.38 519 GLN A CA 1
ATOM 4063 C C . GLN A 1 519 ? -3.677 8.826 -2.836 1.00 85.38 519 GLN A C 1
ATOM 4065 O O . GLN A 1 519 ? -4.261 9.115 -3.873 1.00 85.38 519 GLN A O 1
ATOM 4070 N N . LEU A 1 520 ? -2.347 8.637 -2.811 1.00 90.25 520 LEU A N 1
ATOM 4071 C CA . LEU A 1 520 ? -1.528 8.663 -4.035 1.00 90.25 520 LEU A CA 1
ATOM 4072 C C . LEU A 1 520 ? -1.891 7.512 -4.981 1.00 90.25 520 LEU A C 1
ATOM 4074 O O . LEU A 1 520 ? -1.808 7.663 -6.195 1.00 90.25 520 LEU A O 1
ATOM 4078 N N . ILE A 1 521 ? -2.278 6.358 -4.433 1.00 90.38 521 ILE A N 1
ATOM 4079 C CA . ILE A 1 521 ? -2.726 5.202 -5.214 1.00 90.38 521 ILE A CA 1
ATOM 4080 C C . ILE A 1 521 ? -4.151 5.443 -5.708 1.00 90.38 521 ILE A C 1
ATOM 4082 O O . ILE A 1 521 ? -4.406 5.272 -6.896 1.00 90.38 521 ILE A O 1
ATOM 4086 N N . ASP A 1 522 ? -5.048 5.887 -4.824 1.00 84.44 522 ASP A N 1
ATOM 4087 C CA . ASP A 1 522 ? -6.460 6.112 -5.159 1.00 84.44 522 ASP A CA 1
ATOM 4088 C C . ASP A 1 522 ? -6.623 7.190 -6.255 1.00 84.44 522 ASP A C 1
ATOM 4090 O O . ASP A 1 522 ? -7.465 7.052 -7.139 1.00 84.44 522 ASP A O 1
ATOM 4094 N N . MET A 1 523 ? -5.767 8.223 -6.259 1.00 85.00 523 MET A N 1
ATOM 4095 C CA . MET A 1 523 ? -5.720 9.259 -7.308 1.00 85.00 523 MET A CA 1
ATOM 4096 C C . MET A 1 523 ? -4.955 8.837 -8.574 1.00 85.00 523 MET A C 1
ATOM 4098 O O . MET A 1 523 ? -4.902 9.595 -9.542 1.00 85.00 523 MET A O 1
ATOM 4102 N N . GLY A 1 524 ? -4.342 7.649 -8.590 1.00 89.75 524 GLY A N 1
ATOM 4103 C CA . GLY A 1 524 ? -3.590 7.148 -9.741 1.00 89.75 524 GLY A CA 1
ATOM 4104 C C . GLY A 1 524 ? -2.258 7.865 -9.984 1.00 89.75 524 GLY A C 1
ATOM 4105 O O . GLY A 1 524 ? -1.847 8.020 -11.132 1.00 89.75 524 GLY A O 1
ATOM 4106 N N . TYR A 1 525 ? -1.578 8.329 -8.930 1.00 93.12 525 TYR A N 1
ATOM 4107 C CA . TYR A 1 525 ? -0.276 9.003 -9.043 1.00 93.12 525 TYR A CA 1
ATOM 4108 C C . TYR A 1 525 ? 0.909 8.031 -9.040 1.00 93.12 525 TYR A C 1
ATOM 4110 O O . TYR A 1 525 ? 2.006 8.418 -9.434 1.00 93.12 525 TYR A O 1
ATOM 4118 N N . ILE A 1 526 ? 0.725 6.784 -8.592 1.00 94.94 526 ILE A N 1
ATOM 4119 C CA . ILE A 1 526 ? 1.792 5.774 -8.539 1.00 94.94 526 ILE A CA 1
ATOM 4120 C C . ILE A 1 526 ? 1.828 4.958 -9.836 1.00 94.94 526 ILE A C 1
ATOM 4122 O O . ILE A 1 526 ? 0.848 4.315 -10.203 1.00 94.94 526 ILE A O 1
ATOM 4126 N N . TYR A 1 527 ? 2.995 4.917 -10.477 1.00 93.50 527 TYR A N 1
ATOM 4127 C CA . TYR A 1 527 ? 3.265 4.182 -11.710 1.00 93.50 527 TYR A CA 1
ATOM 4128 C C . TYR A 1 527 ? 4.447 3.230 -11.512 1.00 93.50 527 TYR A C 1
ATOM 4130 O O . TYR A 1 527 ? 5.344 3.479 -10.705 1.00 93.50 527 TYR A O 1
ATOM 4138 N N . ILE A 1 528 ? 4.473 2.141 -12.275 1.00 91.25 528 ILE A N 1
ATOM 4139 C CA . ILE A 1 528 ? 5.596 1.200 -12.320 1.00 91.25 528 ILE A CA 1
ATOM 4140 C C . ILE A 1 528 ? 6.176 1.265 -13.729 1.00 91.25 528 ILE A C 1
ATOM 4142 O O . ILE A 1 528 ? 5.451 1.061 -14.702 1.00 91.25 528 ILE A O 1
ATOM 4146 N N . ALA A 1 529 ? 7.470 1.558 -13.844 1.00 85.44 529 ALA A N 1
ATOM 4147 C CA . ALA A 1 529 ? 8.144 1.548 -15.133 1.00 85.44 529 ALA A CA 1
ATOM 4148 C C . ALA A 1 529 ? 8.217 0.115 -15.683 1.00 85.44 529 ALA A C 1
ATOM 4150 O O . ALA A 1 529 ? 8.5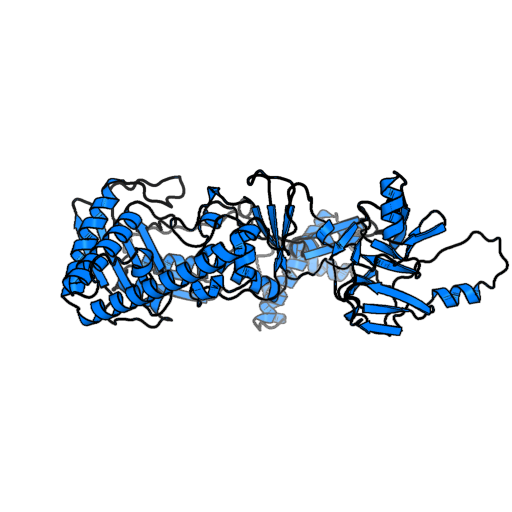27 -0.829 -14.954 1.00 85.44 529 ALA A O 1
ATOM 4151 N N . GLN A 1 530 ? 7.960 -0.038 -16.981 1.00 78.69 530 GLN A N 1
ATOM 4152 C CA . GLN A 1 530 ? 8.123 -1.295 -17.708 1.00 78.69 530 GLN A CA 1
ATOM 4153 C C . GLN A 1 530 ? 9.236 -1.130 -18.750 1.00 78.69 530 GLN A C 1
ATOM 4155 O O . GLN A 1 530 ? 8.959 -0.758 -19.894 1.00 78.69 530 GLN A O 1
ATOM 4160 N N . PRO A 1 531 ? 10.509 -1.335 -18.366 1.00 72.56 531 PRO A N 1
ATOM 4161 C CA . PRO A 1 531 ? 11.602 -1.320 -19.327 1.00 72.56 531 PRO A CA 1
ATOM 4162 C C . PRO A 1 531 ? 11.478 -2.504 -20.303 1.00 72.56 531 PRO A C 1
ATOM 4164 O O . PRO A 1 531 ? 10.898 -3.537 -19.955 1.00 72.56 531 PRO A O 1
ATOM 4167 N N . PRO A 1 532 ? 12.011 -2.381 -21.529 1.00 72.19 532 PRO A N 1
ATOM 4168 C CA . PRO A 1 532 ? 12.021 -3.489 -22.474 1.00 72.19 532 PRO A CA 1
ATOM 4169 C C . PRO A 1 532 ? 12.870 -4.647 -21.942 1.00 72.19 532 PRO A C 1
ATOM 4171 O O . PRO A 1 532 ? 13.967 -4.434 -21.428 1.00 72.19 532 PRO A O 1
ATOM 4174 N N . LEU A 1 533 ? 12.376 -5.876 -22.102 1.00 74.19 533 LEU A N 1
ATOM 4175 C CA . LEU A 1 533 ? 13.079 -7.084 -21.661 1.00 74.19 533 LEU A CA 1
ATOM 4176 C C . LEU A 1 533 ? 14.182 -7.496 -22.637 1.00 74.19 533 LEU A C 1
ATOM 4178 O O . LEU A 1 533 ? 15.213 -8.021 -22.224 1.00 74.19 533 LEU A O 1
ATOM 4182 N N . PHE A 1 534 ? 13.979 -7.254 -23.934 1.00 71.62 534 PHE A N 1
ATOM 4183 C CA . PHE A 1 534 ? 14.924 -7.646 -24.974 1.00 71.62 534 PHE A CA 1
ATOM 4184 C C . PHE A 1 534 ? 15.197 -6.495 -25.941 1.00 71.62 534 PHE A C 1
ATOM 4186 O O . PHE A 1 534 ? 14.304 -5.734 -26.317 1.00 71.62 534 PHE A O 1
ATOM 4193 N N . LYS A 1 535 ? 16.442 -6.417 -26.413 1.00 77.06 535 LYS A N 1
ATOM 4194 C CA . LYS A 1 535 ? 16.833 -5.616 -27.574 1.00 77.06 535 LYS A CA 1
ATOM 4195 C C . LYS A 1 535 ? 17.185 -6.570 -28.708 1.00 77.06 535 LYS A C 1
ATOM 4197 O O . LYS A 1 535 ? 18.149 -7.324 -28.608 1.00 77.06 535 LYS A O 1
ATOM 4202 N N . VAL A 1 536 ? 16.410 -6.542 -29.787 1.00 76.75 536 VAL A N 1
ATOM 4203 C CA . VAL A 1 536 ? 16.633 -7.381 -30.969 1.00 76.75 536 VAL A CA 1
ATOM 4204 C C . VAL A 1 536 ? 17.247 -6.561 -32.096 1.00 76.75 536 VAL A C 1
ATOM 4206 O O . VAL A 1 536 ? 16.836 -5.430 -32.358 1.00 76.75 536 VAL A O 1
ATOM 4209 N N . LYS A 1 537 ? 18.251 -7.125 -32.773 1.00 75.56 537 LYS A N 1
ATOM 4210 C CA . LYS A 1 537 ? 18.999 -6.445 -33.838 1.00 75.56 537 LYS A CA 1
ATOM 4211 C C . LYS A 1 537 ? 19.085 -7.320 -35.083 1.00 75.56 537 LYS A C 1
ATOM 4213 O O . LYS A 1 537 ? 19.527 -8.464 -35.011 1.00 75.56 537 LYS A O 1
ATOM 4218 N N . LYS A 1 538 ? 18.704 -6.767 -36.238 1.00 72.19 538 LYS A N 1
ATOM 4219 C CA . LYS A 1 538 ? 18.913 -7.369 -37.565 1.00 72.19 538 LYS A CA 1
ATOM 4220 C C . LYS A 1 538 ? 19.607 -6.352 -38.468 1.00 72.19 538 LYS A C 1
ATOM 4222 O O . LYS A 1 538 ? 18.989 -5.405 -38.956 1.00 72.19 538 LYS A O 1
ATOM 4227 N N . GLY A 1 539 ? 20.907 -6.535 -38.693 1.00 72.44 539 GLY A N 1
ATOM 4228 C CA . GLY A 1 539 ? 21.718 -5.573 -39.443 1.00 72.44 539 GLY A CA 1
ATOM 4229 C C . GLY A 1 539 ? 21.743 -4.203 -38.754 1.00 72.44 539 GLY A C 1
ATOM 4230 O O . GLY A 1 539 ? 22.232 -4.091 -37.632 1.00 72.44 539 GLY A O 1
ATOM 4231 N N . LYS A 1 540 ? 21.207 -3.173 -39.425 1.00 65.69 540 LYS A N 1
ATOM 4232 C CA . LYS A 1 540 ? 21.099 -1.797 -38.897 1.00 65.69 540 LYS A CA 1
ATOM 4233 C C . LYS A 1 540 ? 19.793 -1.511 -38.140 1.00 65.69 540 LYS A C 1
ATOM 4235 O O . LYS A 1 540 ? 19.665 -0.433 -37.575 1.00 65.69 540 LYS A O 1
ATOM 4240 N N . ILE A 1 541 ? 18.825 -2.431 -38.154 1.00 65.62 541 ILE A N 1
ATOM 4241 C CA . ILE A 1 541 ? 17.524 -2.241 -37.498 1.00 65.62 541 ILE A CA 1
ATOM 4242 C C . ILE A 1 541 ? 17.612 -2.792 -36.076 1.00 65.62 541 ILE A C 1
ATOM 4244 O O . ILE A 1 541 ? 17.914 -3.973 -35.887 1.00 65.62 541 ILE A O 1
ATOM 4248 N N . GLU A 1 542 ? 17.334 -1.936 -35.096 1.00 76.38 542 GLU A N 1
ATOM 4249 C CA . GLU A 1 542 ? 17.248 -2.270 -33.675 1.00 76.38 542 GLU A CA 1
ATOM 4250 C C . GLU A 1 542 ? 15.809 -2.045 -33.207 1.00 76.38 542 GLU A C 1
ATOM 4252 O O . GLU A 1 542 ? 15.266 -0.963 -33.414 1.00 76.38 542 GLU A O 1
ATOM 4257 N N . ASN A 1 543 ? 15.199 -3.052 -32.583 1.00 73.25 543 ASN A N 1
ATOM 4258 C CA . ASN A 1 543 ? 13.879 -2.941 -31.966 1.00 73.25 543 ASN A CA 1
ATOM 4259 C C . ASN A 1 543 ? 13.958 -3.369 -30.498 1.00 73.25 543 ASN A C 1
ATOM 4261 O O . ASN A 1 543 ? 14.715 -4.273 -30.141 1.00 73.25 543 ASN A O 1
ATOM 4265 N N . TYR A 1 544 ? 13.142 -2.741 -29.660 1.00 76.62 544 TYR A N 1
ATOM 4266 C CA . TYR A 1 544 ? 12.952 -3.128 -28.266 1.00 76.62 544 TYR A CA 1
ATOM 4267 C C . TYR A 1 544 ? 11.678 -3.955 -28.137 1.00 76.62 544 TYR A C 1
ATOM 4269 O O . TYR A 1 544 ? 10.686 -3.680 -28.810 1.00 76.62 544 TYR A O 1
ATOM 4277 N N . VAL A 1 545 ? 11.736 -4.990 -27.310 1.00 78.94 545 VAL A N 1
ATOM 4278 C CA . VAL A 1 545 ? 10.694 -6.002 -27.165 1.00 78.94 545 VAL A CA 1
ATOM 4279 C C . VAL A 1 545 ? 10.387 -6.185 -25.684 1.00 78.94 545 VAL A C 1
ATOM 4281 O O . VAL A 1 545 ? 11.303 -6.313 -24.867 1.00 78.94 545 VAL A O 1
ATOM 4284 N N . TYR A 1 546 ? 9.100 -6.194 -25.339 1.00 72.38 546 TYR A N 1
ATOM 4285 C CA . TYR A 1 546 ? 8.649 -6.093 -23.948 1.00 72.38 546 TYR A CA 1
ATOM 4286 C C . TYR A 1 546 ? 8.208 -7.427 -23.346 1.00 72.38 546 TYR A C 1
ATOM 4288 O O . TYR A 1 546 ? 8.102 -7.542 -22.129 1.00 72.38 546 TYR A O 1
ATOM 4296 N N . ASN A 1 547 ? 7.971 -8.447 -24.171 1.00 72.88 547 ASN A N 1
ATOM 4297 C CA . ASN A 1 547 ? 7.580 -9.781 -23.724 1.00 72.88 547 ASN A CA 1
ATOM 4298 C C . ASN A 1 547 ? 8.128 -10.874 -24.660 1.00 72.88 547 ASN A C 1
ATOM 4300 O O . ASN A 1 547 ? 8.526 -10.610 -25.795 1.00 72.88 547 ASN A O 1
ATOM 4304 N N . GLU A 1 548 ? 8.155 -12.117 -24.175 1.00 72.81 548 GLU A N 1
ATOM 4305 C CA . GLU A 1 548 ? 8.631 -13.272 -24.952 1.00 72.81 548 GLU A CA 1
ATOM 4306 C C . GLU A 1 548 ? 7.779 -13.530 -26.208 1.00 72.81 548 GLU A C 1
ATOM 4308 O O . GLU A 1 548 ? 8.312 -13.914 -27.245 1.00 72.81 548 GLU A O 1
ATOM 4313 N N . GLU A 1 549 ? 6.469 -13.259 -26.175 1.00 72.06 549 GLU A N 1
ATOM 4314 C CA . GLU A 1 549 ? 5.609 -13.462 -27.350 1.00 72.06 549 GLU A CA 1
ATOM 4315 C C . GLU A 1 549 ? 5.963 -12.517 -28.509 1.00 72.06 549 GLU A C 1
ATOM 4317 O O . GLU A 1 549 ? 5.947 -12.910 -29.676 1.00 72.06 549 GLU A O 1
ATOM 4322 N N . GLU A 1 550 ? 6.263 -11.255 -28.212 1.00 73.75 550 GLU A N 1
ATOM 4323 C CA . GLU A 1 550 ? 6.754 -10.278 -29.180 1.00 73.75 550 GLU A CA 1
ATOM 4324 C C . GLU A 1 550 ? 8.132 -10.666 -29.715 1.00 73.75 550 GLU A C 1
ATOM 4326 O O . GLU A 1 550 ? 8.392 -10.479 -30.907 1.00 73.75 550 GLU A O 1
ATOM 4331 N N . LEU A 1 551 ? 8.984 -11.255 -28.871 1.00 74.62 551 LEU A N 1
ATOM 4332 C CA . LEU A 1 551 ? 10.298 -11.760 -29.265 1.00 74.62 551 LEU A CA 1
ATOM 4333 C C . LEU A 1 551 ? 10.147 -12.896 -30.281 1.00 74.62 551 LEU A C 1
ATOM 4335 O O . LEU A 1 551 ? 10.733 -12.845 -31.366 1.00 74.62 551 LEU A O 1
ATOM 4339 N N . ASP A 1 552 ? 9.291 -13.870 -29.978 1.00 71.75 552 ASP A N 1
ATOM 4340 C CA . ASP A 1 552 ? 8.975 -14.995 -30.857 1.00 71.75 552 ASP A CA 1
ATOM 4341 C C . ASP A 1 552 ? 8.344 -14.534 -32.175 1.00 71.75 552 ASP A C 1
ATOM 4343 O O . ASP A 1 552 ? 8.702 -15.023 -33.254 1.00 71.75 552 ASP A O 1
ATOM 4347 N N . LYS A 1 553 ? 7.434 -13.551 -32.125 1.00 74.81 553 LYS A N 1
ATOM 4348 C CA . LYS A 1 553 ? 6.852 -12.927 -33.326 1.00 74.81 553 LYS A CA 1
ATOM 4349 C C . LYS A 1 553 ? 7.923 -12.235 -34.163 1.00 74.81 553 LYS A C 1
ATOM 4351 O O . LYS A 1 553 ? 7.925 -12.381 -35.388 1.00 74.81 553 LYS A O 1
ATOM 4356 N N . TRP A 1 554 ? 8.839 -11.504 -33.528 1.00 75.12 554 TRP A N 1
ATOM 4357 C CA . TRP A 1 554 ? 9.928 -10.819 -34.216 1.00 75.12 554 TRP A CA 1
ATOM 4358 C C . TRP A 1 554 ? 10.886 -11.812 -34.882 1.00 75.12 554 TRP A C 1
ATOM 4360 O O . TRP A 1 554 ? 11.207 -11.638 -36.062 1.00 75.12 554 TRP A O 1
ATOM 4370 N N . PHE A 1 555 ? 11.281 -12.887 -34.189 1.00 72.50 555 PHE A N 1
ATOM 4371 C CA . PHE A 1 555 ? 12.099 -13.960 -34.764 1.00 72.50 555 PHE A CA 1
ATOM 4372 C C . PHE A 1 555 ? 11.383 -14.674 -35.907 1.00 72.50 555 PHE A C 1
ATOM 4374 O O . PHE A 1 555 ? 11.983 -14.893 -36.959 1.00 72.50 555 PHE A O 1
ATOM 4381 N N . SER A 1 556 ? 10.098 -14.990 -35.744 1.00 70.69 556 SER A N 1
ATOM 4382 C CA . SER A 1 556 ? 9.292 -15.629 -36.788 1.00 70.69 556 SER A CA 1
ATOM 4383 C C . SER A 1 556 ? 9.234 -14.760 -38.042 1.00 70.69 556 SER A C 1
ATOM 4385 O O . SER A 1 556 ? 9.511 -15.234 -39.140 1.00 70.69 556 SER A O 1
ATOM 4387 N N . LYS A 1 557 ? 8.959 -13.460 -37.897 1.00 72.12 557 LYS A N 1
ATOM 4388 C CA . LYS A 1 557 ? 8.926 -12.517 -39.023 1.00 72.12 557 LYS A CA 1
ATOM 4389 C C . LYS A 1 557 ? 10.295 -12.394 -39.701 1.00 72.12 557 LYS A C 1
ATOM 4391 O O . LYS A 1 557 ? 10.394 -12.505 -40.919 1.00 72.12 557 LYS A O 1
ATOM 4396 N N . THR A 1 558 ? 11.348 -12.218 -38.908 1.00 69.06 558 THR A N 1
ATOM 4397 C CA . THR A 1 558 ? 12.725 -12.010 -39.375 1.00 69.06 558 THR A CA 1
ATOM 4398 C C . THR A 1 558 ? 13.295 -13.221 -40.113 1.00 69.06 558 THR A C 1
ATOM 4400 O O . THR A 1 558 ? 13.955 -13.045 -41.141 1.00 69.06 558 THR A O 1
ATOM 4403 N N . THR A 1 559 ? 13.042 -14.429 -39.607 1.00 67.44 559 THR A N 1
ATOM 4404 C CA . THR A 1 559 ? 13.515 -15.698 -40.182 1.00 67.44 559 THR A CA 1
ATOM 4405 C C . THR A 1 559 ? 12.802 -16.004 -41.502 1.00 67.44 559 THR A C 1
ATOM 4407 O O . THR A 1 559 ? 13.433 -16.441 -42.461 1.00 67.44 559 THR A O 1
ATOM 4410 N N . LEU A 1 560 ? 11.506 -15.690 -41.604 1.00 65.56 560 LEU A N 1
ATOM 4411 C CA . LEU A 1 560 ? 10.705 -15.916 -42.813 1.00 65.56 560 LEU A CA 1
ATOM 4412 C C . LEU A 1 560 ? 10.981 -14.938 -43.962 1.00 65.56 560 LEU A C 1
ATOM 4414 O O . LEU A 1 560 ? 10.548 -15.178 -45.087 1.00 65.56 560 LEU A O 1
ATOM 4418 N N . GLU A 1 561 ? 11.690 -13.834 -43.721 1.00 64.19 561 GLU A N 1
ATOM 4419 C CA . GLU A 1 561 ? 12.043 -12.889 -44.788 1.00 64.19 561 GLU A CA 1
ATOM 4420 C C . GLU A 1 561 ? 13.019 -13.480 -45.814 1.00 64.19 561 GLU A C 1
ATOM 4422 O O . GLU A 1 561 ? 12.937 -13.111 -46.984 1.00 64.19 561 GLU A O 1
ATOM 4427 N N . ASN A 1 562 ? 13.882 -14.414 -45.395 1.00 59.41 562 ASN A N 1
ATOM 4428 C CA . ASN A 1 562 ? 14.964 -14.971 -46.217 1.00 59.41 562 ASN A CA 1
ATOM 4429 C C . ASN A 1 562 ? 14.732 -16.432 -46.645 1.00 59.41 562 ASN A C 1
ATOM 4431 O O . ASN A 1 562 ? 15.605 -17.026 -47.275 1.00 59.41 562 ASN A O 1
ATOM 4435 N N . ILE A 1 563 ? 13.586 -17.026 -46.300 1.00 62.47 563 ILE A N 1
ATOM 4436 C CA . ILE A 1 563 ? 13.296 -18.443 -46.555 1.00 62.47 563 ILE A CA 1
ATOM 4437 C C . ILE A 1 563 ? 12.177 -18.554 -47.590 1.00 62.47 563 ILE A C 1
ATOM 4439 O O . ILE A 1 563 ? 11.058 -18.098 -47.367 1.00 62.47 563 ILE A O 1
ATOM 4443 N N . ALA A 1 564 ? 12.476 -19.202 -48.716 1.00 60.16 564 ALA A N 1
ATOM 4444 C CA . ALA A 1 564 ? 11.489 -19.636 -49.696 1.00 60.16 564 ALA A CA 1
ATOM 4445 C C . ALA A 1 564 ? 11.441 -21.167 -49.691 1.00 60.16 564 ALA A C 1
ATOM 4447 O O . ALA A 1 564 ? 12.394 -21.823 -50.105 1.00 60.16 564 ALA A O 1
ATOM 4448 N N . LEU A 1 565 ? 10.336 -21.731 -49.207 1.00 64.00 565 LEU A N 1
ATOM 4449 C CA . LEU A 1 565 ? 10.114 -23.176 -49.180 1.00 64.00 565 LEU A CA 1
ATOM 4450 C C . LEU A 1 565 ? 9.355 -23.612 -50.435 1.00 64.00 565 LEU A C 1
ATOM 4452 O O . LEU A 1 565 ? 8.307 -23.049 -50.766 1.00 64.00 565 LEU A O 1
ATOM 4456 N N . VAL A 1 566 ? 9.891 -24.621 -51.121 1.00 65.00 566 VAL A N 1
ATOM 4457 C CA . VAL A 1 566 ? 9.273 -25.266 -52.285 1.00 65.00 566 VAL A CA 1
ATOM 4458 C C . VAL A 1 566 ? 9.147 -26.754 -51.989 1.00 65.00 566 VAL A C 1
ATOM 4460 O O . VAL A 1 566 ? 10.135 -27.393 -51.640 1.00 65.00 566 VAL A O 1
ATOM 4463 N N . SER A 1 567 ? 7.942 -27.307 -52.122 1.00 58.34 567 SER A N 1
ATOM 4464 C CA . SER A 1 567 ? 7.739 -28.754 -52.006 1.00 58.34 567 SER A CA 1
ATOM 4465 C C . SER A 1 567 ? 8.443 -29.486 -53.153 1.00 58.34 567 SER A C 1
ATOM 4467 O O . SER A 1 567 ? 8.220 -29.163 -54.322 1.00 58.34 567 SER A O 1
ATOM 4469 N N . LYS A 1 568 ? 9.246 -30.509 -52.829 1.00 55.91 568 LYS A N 1
ATOM 4470 C CA . LYS A 1 568 ? 9.911 -31.374 -53.821 1.00 55.91 568 LYS A CA 1
ATOM 4471 C C . LYS A 1 568 ? 8.940 -32.267 -54.603 1.00 55.91 568 LYS A C 1
ATOM 4473 O O . LYS A 1 568 ? 9.243 -32.609 -55.740 1.00 55.91 568 LYS A O 1
ATOM 4478 N N . SER A 1 569 ? 7.796 -32.643 -54.026 1.00 55.94 569 SER A N 1
ATOM 4479 C CA . SER A 1 569 ? 6.838 -33.558 -54.669 1.00 55.94 569 SER A CA 1
ATOM 4480 C C . SER A 1 569 ? 5.782 -32.842 -55.512 1.00 55.94 569 SER A C 1
ATOM 4482 O O . SER A 1 569 ? 5.307 -33.404 -56.491 1.00 55.94 569 SER A O 1
ATOM 4484 N N . GLU A 1 570 ? 5.397 -31.619 -55.132 1.00 58.69 570 GLU A N 1
ATOM 4485 C CA . GLU A 1 570 ? 4.283 -30.883 -55.756 1.00 58.69 570 GLU A CA 1
ATOM 4486 C C . GLU A 1 570 ? 4.719 -29.582 -56.453 1.00 58.69 570 GLU A C 1
ATOM 4488 O O . GLU A 1 570 ? 3.904 -28.922 -57.092 1.00 58.69 570 GLU A O 1
ATOM 4493 N N . GLY A 1 571 ? 5.979 -29.153 -56.304 1.00 60.66 571 GLY A N 1
ATOM 4494 C CA . GLY A 1 571 ? 6.475 -27.883 -56.856 1.00 60.66 571 GLY A CA 1
ATOM 4495 C C . GLY A 1 571 ? 5.829 -26.629 -56.246 1.00 60.66 571 GLY A C 1
ATOM 4496 O O . GLY A 1 571 ? 6.102 -25.510 -56.686 1.00 60.66 571 GLY A O 1
ATOM 4497 N N . LYS A 1 572 ? 4.972 -26.784 -55.226 1.00 67.44 572 LYS A N 1
ATOM 4498 C CA . LYS A 1 572 ? 4.265 -25.678 -54.575 1.00 67.44 572 LYS A CA 1
ATOM 4499 C C . LYS A 1 572 ? 5.247 -24.801 -53.794 1.00 67.44 572 LYS A C 1
ATOM 4501 O O . LYS A 1 572 ? 5.932 -25.279 -52.890 1.00 67.44 572 LYS A O 1
ATOM 4506 N N . LYS A 1 573 ? 5.260 -23.502 -54.108 1.00 68.94 573 LYS A N 1
ATOM 4507 C CA . LYS A 1 573 ? 5.885 -22.452 -53.289 1.00 68.94 573 LYS A CA 1
ATOM 4508 C C . LYS A 1 573 ? 4.956 -22.067 -52.143 1.00 68.94 573 LYS A C 1
ATOM 4510 O O . LYS A 1 573 ? 3.801 -21.725 -52.386 1.00 68.94 573 LYS A O 1
ATOM 4515 N N . TYR A 1 574 ? 5.473 -22.091 -50.921 1.00 67.94 574 TYR A N 1
ATOM 4516 C CA . TYR A 1 574 ? 4.738 -21.633 -49.745 1.00 67.94 574 TYR A CA 1
ATOM 4517 C C . TYR A 1 574 ? 4.856 -20.118 -49.590 1.00 67.94 574 TYR A C 1
ATOM 4519 O O . TYR A 1 574 ? 5.936 -19.546 -49.770 1.00 67.94 574 TYR A O 1
ATOM 4527 N N . THR A 1 575 ? 3.745 -19.461 -49.258 1.00 70.69 575 THR A N 1
ATOM 4528 C CA . THR A 1 575 ? 3.744 -18.017 -48.984 1.00 70.69 575 THR A CA 1
ATOM 4529 C C . THR A 1 575 ? 4.263 -17.723 -47.574 1.00 70.69 575 THR A C 1
ATOM 4531 O O . THR A 1 575 ? 4.284 -18.592 -46.699 1.00 70.69 575 THR A O 1
ATOM 4534 N N . LYS A 1 576 ? 4.667 -16.470 -47.322 1.00 67.69 576 LYS A N 1
ATOM 4535 C CA . LYS A 1 576 ? 5.133 -16.032 -45.993 1.00 67.69 576 LYS A CA 1
ATOM 4536 C C . LYS A 1 576 ? 4.082 -16.267 -44.900 1.00 67.69 576 LYS A C 1
ATOM 4538 O O . LYS A 1 576 ? 4.436 -16.702 -43.808 1.00 67.69 576 LYS A O 1
ATOM 4543 N N . ASP A 1 577 ? 2.805 -16.056 -45.212 1.00 66.44 577 ASP A N 1
ATOM 4544 C CA . ASP A 1 577 ? 1.703 -16.264 -44.267 1.00 66.44 577 ASP A CA 1
ATOM 4545 C C . ASP A 1 577 ? 1.477 -17.752 -43.961 1.00 66.44 577 ASP A C 1
ATOM 4547 O O . ASP A 1 577 ? 1.230 -18.122 -42.812 1.00 66.44 577 ASP A O 1
ATOM 4551 N N . GLU A 1 578 ? 1.614 -18.635 -44.958 1.00 67.19 578 GLU A N 1
ATOM 4552 C CA . GLU A 1 578 ? 1.537 -20.088 -44.750 1.00 67.19 578 GLU A CA 1
ATOM 4553 C C . GLU A 1 578 ? 2.670 -20.580 -43.832 1.00 67.19 578 GLU A C 1
ATOM 4555 O O . GLU A 1 578 ? 2.426 -21.371 -42.917 1.00 67.19 578 GLU A O 1
ATOM 4560 N N . LEU A 1 579 ? 3.891 -20.069 -44.022 1.00 67.00 579 LEU A N 1
ATOM 4561 C CA . LEU A 1 579 ? 5.048 -20.419 -43.194 1.00 67.00 579 LEU A CA 1
ATOM 4562 C C . LEU A 1 579 ? 4.978 -19.823 -41.780 1.00 67.00 579 LEU A C 1
ATOM 4564 O O . LEU A 1 579 ? 5.357 -20.487 -40.817 1.00 67.00 579 LEU A O 1
ATOM 4568 N N . SER A 1 580 ? 4.452 -18.606 -41.628 1.00 66.81 580 SER A N 1
ATOM 4569 C CA . SER A 1 580 ? 4.228 -17.989 -40.313 1.00 66.81 580 SER A CA 1
ATOM 4570 C C . SER A 1 580 ? 3.199 -18.761 -39.499 1.00 66.81 580 SER A C 1
ATOM 4572 O O . SER A 1 580 ? 3.435 -19.079 -38.332 1.00 66.81 580 SER A O 1
ATOM 4574 N N . ASN A 1 581 ? 2.096 -19.164 -40.132 1.00 66.44 581 ASN A N 1
ATOM 4575 C CA . ASN A 1 581 ? 1.115 -20.036 -39.499 1.00 66.44 581 ASN A CA 1
ATOM 4576 C C . ASN A 1 581 ? 1.741 -21.370 -39.074 1.00 66.44 581 ASN A C 1
ATOM 4578 O O . ASN A 1 581 ? 1.497 -21.827 -37.958 1.00 66.44 581 ASN A O 1
ATOM 4582 N N . PHE A 1 582 ? 2.586 -21.966 -39.917 1.00 67.69 582 PHE A N 1
ATOM 4583 C CA . PHE A 1 582 ? 3.296 -23.204 -39.599 1.00 67.69 582 PHE A CA 1
ATOM 4584 C C . PHE A 1 582 ? 4.261 -23.063 -38.410 1.00 67.69 582 PHE A C 1
ATOM 4586 O O . PHE A 1 582 ? 4.215 -23.882 -37.492 1.00 67.69 582 PHE A O 1
ATOM 4593 N N . LEU A 1 583 ? 5.079 -22.006 -38.367 1.00 65.88 583 LEU A N 1
ATOM 4594 C CA . LEU A 1 583 ? 5.965 -21.728 -37.229 1.00 65.88 583 LEU A CA 1
ATOM 4595 C C . LEU A 1 583 ? 5.176 -21.534 -35.932 1.00 65.88 583 LEU A C 1
ATOM 4597 O O . LEU A 1 583 ? 5.521 -22.124 -34.911 1.00 65.88 583 LEU A O 1
ATOM 4601 N N . ASN A 1 584 ? 4.061 -20.803 -35.984 1.00 65.94 584 ASN A N 1
ATOM 4602 C CA . ASN A 1 584 ? 3.171 -20.648 -34.835 1.00 65.94 584 ASN A CA 1
ATOM 4603 C C . ASN A 1 584 ? 2.622 -21.999 -34.341 1.00 65.94 584 ASN A C 1
ATOM 4605 O O . ASN A 1 584 ? 2.443 -22.190 -33.136 1.00 65.94 584 ASN A O 1
ATOM 4609 N N . TYR A 1 585 ? 2.364 -22.954 -35.241 1.00 67.56 585 TYR A N 1
ATOM 4610 C CA . TYR A 1 585 ? 1.981 -24.313 -34.852 1.00 67.56 585 TYR A CA 1
ATOM 4611 C C . TYR A 1 585 ? 3.132 -25.084 -34.199 1.00 67.56 585 TYR A C 1
ATOM 4613 O O . TYR A 1 585 ? 2.890 -25.762 -33.202 1.00 67.56 585 TYR A O 1
ATOM 4621 N N . LEU A 1 586 ? 4.364 -24.960 -34.700 1.00 65.81 586 LEU A N 1
ATOM 4622 C CA . LEU A 1 586 ? 5.541 -25.603 -34.103 1.00 65.81 586 LEU A CA 1
ATOM 4623 C C . LEU A 1 586 ? 5.887 -25.039 -32.722 1.00 65.81 586 LEU A C 1
ATOM 4625 O O . LEU A 1 586 ? 6.206 -25.804 -31.815 1.00 65.81 586 LEU A O 1
ATOM 4629 N N . ILE A 1 587 ? 5.770 -23.725 -32.526 1.00 66.12 587 ILE A N 1
ATOM 4630 C CA . ILE A 1 587 ? 5.968 -23.094 -31.214 1.00 66.12 587 ILE A CA 1
ATOM 4631 C C . ILE A 1 587 ? 4.911 -23.607 -30.228 1.00 66.12 587 ILE A C 1
ATOM 4633 O O . ILE A 1 587 ? 5.242 -24.058 -29.132 1.00 66.12 587 ILE A O 1
ATOM 4637 N N . LYS A 1 588 ? 3.634 -23.651 -30.639 1.00 66.25 588 LYS A N 1
ATOM 4638 C CA . LYS A 1 588 ? 2.559 -24.248 -29.824 1.00 66.25 588 LYS A CA 1
ATOM 4639 C C . LYS A 1 588 ? 2.818 -25.720 -29.506 1.00 66.25 588 LYS A C 1
ATOM 4641 O O . LYS A 1 588 ? 2.556 -26.142 -28.382 1.00 66.25 588 LYS A O 1
ATOM 4646 N N . TYR A 1 589 ? 3.322 -26.487 -30.474 1.00 69.19 589 TYR A N 1
ATOM 4647 C CA . TYR A 1 589 ? 3.718 -27.881 -30.287 1.00 69.19 589 TYR A CA 1
ATOM 4648 C C . TYR A 1 589 ? 4.812 -28.005 -29.224 1.00 69.19 589 TYR A C 1
ATOM 4650 O O . TYR A 1 589 ? 4.636 -28.750 -28.264 1.00 69.19 589 TYR A O 1
ATOM 4658 N N . LYS A 1 590 ? 5.899 -27.236 -29.359 1.00 66.69 590 LYS A N 1
ATOM 4659 C CA . LYS A 1 590 ? 7.031 -27.232 -28.425 1.00 66.69 590 LYS A CA 1
ATOM 4660 C C . LYS A 1 590 ? 6.577 -26.875 -27.010 1.00 66.69 590 LYS A C 1
ATOM 4662 O O . LYS A 1 590 ? 6.847 -27.627 -26.080 1.00 66.69 590 LYS A O 1
ATOM 4667 N N . ASN A 1 591 ? 5.796 -25.806 -26.861 1.00 67.25 591 ASN A N 1
ATOM 4668 C CA . ASN A 1 591 ? 5.295 -25.363 -25.558 1.00 67.25 591 ASN A CA 1
ATOM 4669 C C . ASN A 1 591 ? 4.370 -26.407 -24.912 1.00 67.25 591 ASN A C 1
ATOM 4671 O O . ASN A 1 591 ? 4.431 -26.635 -23.704 1.00 67.25 591 ASN A O 1
ATOM 4675 N N . PHE A 1 592 ? 3.517 -27.070 -25.704 1.00 69.06 592 PHE A N 1
ATOM 4676 C CA . PHE A 1 592 ? 2.680 -28.168 -25.215 1.00 69.06 592 PHE A CA 1
ATOM 4677 C C . PHE A 1 592 ? 3.544 -29.357 -24.781 1.00 69.06 592 PHE A C 1
ATOM 4679 O O . PHE A 1 592 ? 3.360 -29.877 -23.682 1.00 69.06 592 PHE A O 1
ATOM 4686 N N . TYR A 1 593 ? 4.514 -29.750 -25.606 1.00 71.38 593 TYR A N 1
ATOM 4687 C CA . TYR A 1 593 ? 5.420 -30.855 -25.321 1.00 71.38 593 TYR A CA 1
ATOM 4688 C C . TYR A 1 593 ? 6.207 -30.625 -24.022 1.00 71.38 593 TYR A C 1
ATOM 4690 O O . TYR A 1 593 ? 6.133 -31.441 -23.105 1.00 71.38 593 TYR A O 1
ATOM 4698 N N . GLU A 1 594 ? 6.867 -29.472 -23.886 1.00 72.62 594 GLU A N 1
ATOM 4699 C CA . GLU A 1 594 ? 7.650 -29.114 -22.697 1.00 72.62 594 GLU A CA 1
ATOM 4700 C C . GLU A 1 594 ? 6.790 -29.036 -21.429 1.00 72.62 594 GLU A C 1
ATOM 4702 O O . GLU A 1 594 ? 7.197 -29.511 -20.365 1.00 72.62 594 GLU A O 1
ATOM 4707 N N . LYS A 1 595 ? 5.570 -28.488 -21.529 1.00 72.38 595 LYS A N 1
ATOM 4708 C CA . LYS A 1 595 ? 4.637 -28.389 -20.397 1.00 72.38 595 LYS A CA 1
ATOM 4709 C C . LYS A 1 595 ? 4.287 -29.759 -19.818 1.00 72.38 595 LYS A C 1
ATOM 4711 O O . LYS A 1 595 ? 4.253 -29.910 -18.598 1.00 72.38 595 LYS A O 1
ATOM 4716 N N . TYR A 1 596 ? 3.998 -30.744 -20.666 1.00 69.50 596 TYR A N 1
ATOM 4717 C CA . TYR A 1 596 ? 3.599 -32.077 -20.207 1.00 69.50 596 TYR A CA 1
ATOM 4718 C C . TYR A 1 596 ? 4.792 -32.969 -19.869 1.00 69.50 596 TYR A C 1
ATOM 4720 O O . TYR A 1 596 ? 4.691 -33.777 -18.946 1.00 69.50 596 TYR A O 1
ATOM 4728 N N . GLN A 1 597 ? 5.945 -32.754 -20.504 1.00 75.00 597 GLN A N 1
ATOM 4729 C CA . GLN A 1 597 ? 7.189 -33.411 -20.116 1.00 75.00 597 GLN A CA 1
ATOM 4730 C C . GLN A 1 597 ? 7.612 -32.998 -18.697 1.00 75.00 597 GLN A C 1
ATOM 4732 O O . GLN A 1 597 ? 7.934 -33.856 -17.879 1.00 75.00 597 GLN A O 1
ATOM 4737 N N . LYS A 1 598 ? 7.507 -31.704 -18.349 1.00 73.44 598 LYS A N 1
ATOM 4738 C CA . LYS A 1 598 ? 7.736 -31.212 -16.974 1.00 73.44 598 LYS A CA 1
ATOM 4739 C C . LYS A 1 598 ? 6.768 -31.807 -15.945 1.00 73.44 598 LYS A C 1
ATOM 4741 O O . LYS A 1 598 ? 7.110 -31.893 -14.772 1.00 73.44 598 LYS A O 1
ATOM 4746 N N . LYS A 1 599 ? 5.577 -32.239 -16.371 1.00 74.19 599 LYS A N 1
ATOM 4747 C CA . LYS A 1 599 ? 4.598 -32.947 -15.529 1.00 74.19 599 LYS A CA 1
ATOM 4748 C C . LYS A 1 599 ? 4.838 -34.464 -15.453 1.00 74.19 599 LYS A C 1
ATOM 4750 O O . LYS A 1 599 ? 4.008 -35.172 -14.893 1.00 74.19 599 LYS A O 1
ATOM 4755 N N . GLY A 1 600 ? 5.949 -34.961 -16.003 1.00 75.19 600 GLY A N 1
ATOM 4756 C CA . GLY A 1 600 ? 6.349 -36.367 -15.920 1.00 75.19 600 GLY A CA 1
ATOM 4757 C C . GLY A 1 600 ? 5.674 -37.289 -16.935 1.00 75.19 600 GLY A C 1
ATOM 4758 O O . GLY A 1 600 ? 5.763 -38.506 -16.791 1.00 75.19 600 GLY A O 1
ATOM 4759 N N . LEU A 1 601 ? 4.996 -36.751 -17.958 1.00 74.44 601 LEU A N 1
ATOM 4760 C CA . LEU A 1 601 ? 4.437 -37.593 -19.015 1.00 74.44 601 LEU A CA 1
ATOM 4761 C C . LEU A 1 601 ? 5.542 -38.127 -19.946 1.00 74.44 601 LEU A C 1
ATOM 4763 O O . LEU A 1 601 ? 6.384 -37.344 -20.396 1.00 74.44 601 LEU A O 1
ATOM 4767 N N . PRO A 1 602 ? 5.525 -39.430 -20.294 1.00 78.25 602 PRO A N 1
ATOM 4768 C CA . PRO A 1 602 ? 6.449 -39.995 -21.272 1.00 78.25 602 PRO A CA 1
ATOM 4769 C C . PRO A 1 602 ? 6.312 -39.311 -22.635 1.00 78.25 602 PRO A C 1
ATOM 4771 O O . PRO A 1 602 ? 5.197 -39.088 -23.116 1.00 78.25 602 PRO A O 1
ATOM 4774 N N . ALA A 1 603 ? 7.446 -39.034 -23.281 1.00 68.44 603 ALA A N 1
ATOM 4775 C CA . ALA A 1 603 ? 7.522 -38.385 -24.592 1.00 68.44 603 ALA A CA 1
ATOM 4776 C C . ALA A 1 603 ? 6.615 -39.051 -25.643 1.00 68.44 603 ALA A C 1
ATOM 4778 O O . ALA A 1 603 ? 5.929 -38.377 -26.410 1.00 68.44 603 ALA A O 1
ATOM 4779 N N . GLU A 1 604 ? 6.561 -40.382 -25.631 1.00 69.31 604 GLU A N 1
ATOM 4780 C CA . GLU A 1 604 ? 5.738 -41.200 -26.528 1.00 69.31 604 GLU A CA 1
ATOM 4781 C C . GLU A 1 604 ? 4.242 -40.924 -26.352 1.00 69.31 604 GLU A C 1
ATOM 4783 O O . GLU A 1 604 ? 3.513 -40.793 -27.337 1.00 69.31 604 GLU A O 1
ATOM 4788 N N . LEU A 1 605 ? 3.784 -40.768 -25.105 1.00 64.69 605 LEU A N 1
ATOM 4789 C CA . LEU A 1 605 ? 2.382 -40.492 -24.805 1.00 64.69 605 LEU A CA 1
ATOM 4790 C C . LEU A 1 605 ? 2.010 -39.055 -25.178 1.00 64.69 605 LEU A C 1
ATOM 4792 O O . LEU A 1 605 ? 0.934 -38.825 -25.722 1.00 64.69 605 LEU A O 1
ATOM 4796 N N . ILE A 1 606 ? 2.912 -38.097 -24.953 1.00 66.06 606 ILE A N 1
ATOM 4797 C CA . ILE A 1 606 ? 2.730 -36.700 -25.368 1.00 66.06 606 ILE A CA 1
ATOM 4798 C C . ILE A 1 606 ? 2.596 -36.619 -26.893 1.00 66.06 606 ILE A C 1
ATOM 4800 O O . ILE A 1 606 ? 1.643 -36.024 -27.396 1.00 66.06 606 ILE A O 1
ATOM 4804 N N . ASN A 1 607 ? 3.487 -37.281 -27.633 1.00 64.75 607 ASN A N 1
ATOM 4805 C CA . ASN A 1 607 ? 3.434 -37.335 -29.093 1.00 64.75 607 ASN A CA 1
ATOM 4806 C C . ASN A 1 607 ? 2.132 -37.994 -29.586 1.00 64.75 607 ASN A C 1
ATOM 4808 O O . ASN A 1 607 ? 1.483 -37.479 -30.499 1.00 64.75 607 ASN A O 1
ATOM 4812 N N . LEU A 1 608 ? 1.692 -39.082 -28.941 1.00 62.97 608 LEU A N 1
ATOM 4813 C CA . LEU A 1 608 ? 0.429 -39.769 -29.244 1.00 62.97 608 LEU A CA 1
ATOM 4814 C C . LEU A 1 608 ? -0.827 -38.948 -28.928 1.00 62.97 608 LEU A C 1
ATOM 4816 O O . LEU A 1 608 ? -1.833 -39.143 -29.608 1.00 62.97 608 LEU A O 1
ATOM 4820 N N . LEU A 1 609 ? -0.782 -38.087 -27.905 1.00 60.31 609 LEU A N 1
ATOM 4821 C CA . LEU A 1 609 ? -1.866 -37.183 -27.502 1.00 60.31 609 LEU A CA 1
ATOM 4822 C C . LEU A 1 609 ? -1.939 -35.924 -28.369 1.00 60.31 609 LEU A C 1
ATOM 4824 O O . LEU A 1 609 ? -3.015 -35.343 -28.500 1.00 60.31 609 LEU A O 1
ATOM 4828 N N . ILE A 1 610 ? -0.818 -35.490 -28.950 1.00 59.00 610 ILE A N 1
ATOM 4829 C CA . ILE A 1 610 ? -0.764 -34.369 -29.896 1.00 59.00 610 ILE A CA 1
ATOM 4830 C C . ILE A 1 610 ? -1.225 -34.805 -31.288 1.00 59.00 610 ILE A C 1
ATOM 4832 O O . ILE A 1 610 ? -2.053 -34.140 -31.918 1.00 59.00 610 ILE A O 1
ATOM 4836 N N . LEU A 1 611 ? -0.777 -35.978 -31.746 1.00 54.59 611 LEU A N 1
ATOM 4837 C CA . LEU A 1 611 ? -1.566 -36.750 -32.701 1.00 54.59 611 LEU A CA 1
ATOM 4838 C C . LEU A 1 611 ? -2.937 -37.026 -32.021 1.00 54.59 611 LEU A C 1
ATOM 4840 O O . LEU A 1 611 ? -2.999 -36.964 -30.834 1.00 54.59 611 LEU A O 1
ATOM 4844 N N . LYS A 1 612 ? -4.094 -37.300 -32.616 1.00 49.91 612 LYS A N 1
ATOM 4845 C CA . LYS A 1 612 ? -5.376 -37.551 -31.876 1.00 49.91 612 LYS A CA 1
ATOM 4846 C C . LYS A 1 612 ? -6.029 -36.342 -31.172 1.00 49.91 612 LYS A C 1
ATOM 4848 O O . LYS A 1 612 ? -7.251 -36.328 -31.095 1.00 49.91 612 LYS A O 1
ATOM 4853 N N . SER A 1 613 ? -5.298 -35.324 -30.721 1.00 45.16 613 SER A N 1
ATOM 4854 C CA . SER A 1 613 ? -5.870 -34.066 -30.215 1.00 45.16 613 SER A CA 1
ATOM 4855 C C . SER A 1 613 ? -6.607 -33.301 -31.332 1.00 45.16 613 SER A C 1
ATOM 4857 O O . SER A 1 613 ? -6.002 -32.858 -32.307 1.00 45.16 613 SER A O 1
ATOM 4859 N N . ASN A 1 614 ? -7.922 -33.091 -31.167 1.00 45.41 614 ASN A N 1
ATOM 4860 C CA . ASN A 1 614 ? -8.770 -32.266 -32.055 1.00 45.41 614 ASN A CA 1
ATOM 4861 C C . ASN A 1 614 ? -8.498 -30.751 -31.934 1.00 45.41 614 ASN A C 1
ATOM 4863 O O . ASN A 1 614 ? -9.120 -29.939 -32.620 1.00 45.41 614 ASN A O 1
ATOM 4867 N N . THR A 1 615 ? -7.579 -30.359 -31.050 1.00 43.19 615 THR A N 1
ATOM 4868 C CA . THR A 1 615 ? -7.187 -28.964 -30.806 1.00 43.19 615 THR A CA 1
ATOM 4869 C C . THR A 1 615 ? -6.410 -28.373 -31.986 1.00 43.19 615 THR A C 1
ATOM 4871 O O . THR A 1 615 ? -6.451 -27.165 -32.217 1.00 43.19 615 THR A O 1
ATOM 4874 N N . PHE A 1 616 ? -5.755 -29.225 -32.780 1.00 45.16 616 PHE A N 1
ATOM 4875 C CA . PHE A 1 616 ? -5.163 -28.878 -34.067 1.00 45.16 616 PHE A CA 1
ATOM 4876 C C . PHE A 1 616 ? -6.184 -29.194 -35.166 1.00 45.16 616 PHE A C 1
ATOM 4878 O O . PHE A 1 616 ? -6.166 -30.271 -35.756 1.00 45.16 616 PHE A O 1
ATOM 4885 N N . ARG A 1 617 ? -7.140 -28.287 -35.409 1.00 37.72 617 ARG A N 1
ATOM 4886 C CA . ARG A 1 617 ? -8.120 -28.468 -36.491 1.00 37.72 617 ARG A CA 1
ATOM 4887 C C . ARG A 1 617 ? -7.399 -28.580 -37.839 1.00 37.72 617 ARG A C 1
ATOM 4889 O O . ARG A 1 617 ? -6.804 -27.615 -38.310 1.00 37.72 617 ARG A O 1
ATOM 4896 N N . GLY A 1 618 ? -7.495 -29.764 -38.440 1.00 39.22 618 GLY A N 1
ATOM 4897 C CA . GLY A 1 618 ? -7.082 -30.076 -39.805 1.00 39.22 618 GLY A CA 1
ATOM 4898 C C . GLY A 1 618 ? -6.447 -31.462 -39.901 1.00 39.22 618 GLY A C 1
ATOM 4899 O O . GLY A 1 618 ? -5.277 -31.628 -39.564 1.00 39.22 618 GLY A O 1
ATOM 4900 N N . GLU A 1 619 ? -7.173 -32.450 -40.436 1.00 38.44 619 GLU A N 1
ATOM 4901 C CA . GLU A 1 619 ? -6.585 -33.721 -40.914 1.00 38.44 619 GLU A CA 1
ATOM 4902 C C . GLU A 1 619 ? -5.438 -33.474 -41.913 1.00 38.44 619 GLU A C 1
ATOM 4904 O O . GLU A 1 619 ? -4.471 -34.233 -41.984 1.00 38.44 619 GLU A O 1
ATOM 4909 N N . THR A 1 620 ? -5.478 -32.332 -42.601 1.00 42.03 620 THR A N 1
ATOM 4910 C CA . THR A 1 620 ? -4.418 -31.815 -43.466 1.00 42.03 620 THR A CA 1
ATOM 4911 C C . THR A 1 620 ? -3.134 -31.432 -42.726 1.00 42.03 620 THR A C 1
ATOM 4913 O O . THR A 1 620 ? -2.082 -31.453 -43.349 1.00 42.03 620 THR A O 1
ATOM 4916 N N . THR A 1 621 ? -3.151 -31.112 -41.430 1.00 41.66 621 THR A N 1
ATOM 4917 C CA . THR A 1 621 ? -1.975 -30.598 -40.696 1.00 41.66 621 THR A CA 1
ATOM 4918 C C . THR A 1 621 ? -1.044 -31.718 -40.228 1.00 41.66 621 THR A C 1
ATOM 4920 O O . THR A 1 621 ? 0.171 -31.580 -40.320 1.00 41.66 621 THR A O 1
ATOM 4923 N N . LYS A 1 622 ? -1.593 -32.866 -39.808 1.00 41.75 622 LYS A N 1
ATOM 4924 C CA . LYS A 1 622 ? -0.808 -34.076 -39.490 1.00 41.75 622 LYS A CA 1
ATOM 4925 C C . LYS A 1 622 ? -0.093 -34.638 -40.717 1.00 41.75 622 LYS A C 1
ATOM 4927 O O . LYS A 1 622 ? 1.098 -34.920 -40.660 1.00 41.75 622 LYS A O 1
ATOM 4932 N N . SER A 1 623 ? -0.835 -34.761 -41.819 1.00 42.50 623 SER A N 1
ATOM 4933 C CA . SER A 1 623 ? -0.312 -35.193 -43.117 1.00 42.50 623 SER A CA 1
ATOM 4934 C C . SER A 1 623 ? 0.717 -34.193 -43.655 1.00 42.50 623 SER A C 1
ATOM 4936 O O . SER A 1 623 ? 1.770 -34.604 -44.128 1.00 42.50 623 SER A O 1
ATOM 4938 N N . LYS A 1 624 ? 0.485 -32.879 -43.502 1.00 44.03 624 LYS A N 1
ATOM 4939 C CA . LYS A 1 624 ? 1.439 -31.849 -43.936 1.00 44.03 624 LYS A CA 1
ATOM 4940 C C . LYS A 1 624 ? 2.712 -31.803 -43.101 1.00 44.03 624 LYS A C 1
ATOM 4942 O O . LYS A 1 624 ? 3.755 -31.678 -43.711 1.00 44.03 624 LYS A O 1
ATOM 4947 N N . ILE A 1 625 ? 2.676 -31.910 -41.767 1.00 43.38 625 ILE A N 1
ATOM 4948 C CA . ILE A 1 625 ? 3.915 -31.914 -40.959 1.00 43.38 625 ILE A CA 1
ATOM 4949 C C . ILE A 1 625 ? 4.739 -33.178 -41.253 1.00 43.38 625 ILE A C 1
ATOM 4951 O O . ILE A 1 625 ? 5.940 -33.058 -41.463 1.00 43.38 625 ILE A O 1
ATOM 4955 N N . GLY A 1 626 ? 4.103 -34.356 -41.343 1.00 44.19 626 GLY A N 1
ATOM 4956 C CA . GLY A 1 626 ? 4.786 -35.600 -41.728 1.00 44.19 626 GLY A CA 1
ATOM 4957 C C . GLY A 1 626 ? 5.409 -35.518 -43.125 1.00 44.19 626 GLY A C 1
ATOM 4958 O O . GLY A 1 626 ? 6.611 -35.699 -43.271 1.00 44.19 626 GLY A O 1
ATOM 4959 N N . ASN A 1 627 ? 4.626 -35.116 -44.133 1.00 43.12 627 ASN A N 1
ATOM 4960 C CA . ASN A 1 627 ? 5.120 -34.980 -45.506 1.00 43.12 627 ASN A CA 1
ATOM 4961 C C . ASN A 1 627 ? 6.153 -33.849 -45.684 1.00 43.12 627 ASN A C 1
ATOM 4963 O O . ASN A 1 627 ? 7.008 -33.964 -46.554 1.00 43.12 627 ASN A O 1
ATOM 4967 N N . LEU A 1 628 ? 6.115 -32.755 -44.904 1.00 41.09 628 LEU A N 1
ATOM 4968 C CA . LEU A 1 628 ? 7.110 -31.677 -45.028 1.00 41.09 628 LEU A CA 1
ATOM 4969 C C . LEU A 1 628 ? 8.453 -32.050 -44.401 1.00 41.09 628 LEU A C 1
ATOM 4971 O O . LEU A 1 628 ? 9.481 -31.658 -44.936 1.00 41.09 628 LEU A O 1
ATOM 4975 N N . VAL A 1 629 ? 8.464 -32.776 -43.279 1.00 41.50 629 VAL A N 1
ATOM 4976 C CA . VAL A 1 629 ? 9.718 -33.216 -42.641 1.00 41.50 629 VAL A CA 1
ATOM 4977 C C . VAL A 1 629 ? 10.474 -34.175 -43.567 1.00 41.50 629 VAL A C 1
ATOM 4979 O O . VAL A 1 629 ? 11.677 -33.996 -43.755 1.00 41.50 629 VAL A O 1
ATOM 4982 N N . ASP A 1 630 ? 9.756 -35.072 -44.249 1.00 39.00 630 ASP A N 1
ATOM 4983 C CA . ASP A 1 630 ? 10.322 -35.961 -45.273 1.00 39.00 630 ASP A CA 1
ATOM 4984 C C . ASP A 1 630 ? 10.741 -35.214 -46.561 1.00 39.00 630 ASP A C 1
ATOM 4986 O O . ASP A 1 630 ? 11.611 -35.674 -47.297 1.00 39.00 630 ASP A O 1
ATOM 4990 N N . GLN A 1 631 ? 10.167 -34.037 -46.841 1.00 38.88 631 GLN A N 1
ATOM 4991 C CA . GLN A 1 631 ? 10.521 -33.210 -48.007 1.00 38.88 631 GLN A CA 1
ATOM 4992 C C . GLN A 1 631 ? 11.632 -32.184 -47.748 1.00 38.88 631 GLN A C 1
ATOM 4994 O O . GLN A 1 631 ? 12.274 -31.748 -48.704 1.00 38.88 631 GLN A O 1
ATOM 4999 N N . ILE A 1 632 ? 11.848 -31.778 -46.494 1.00 39.25 632 ILE A N 1
ATOM 5000 C CA . ILE A 1 632 ? 12.841 -30.765 -46.099 1.00 39.25 632 ILE A CA 1
ATOM 5001 C C . ILE A 1 632 ? 14.213 -31.400 -45.816 1.00 39.25 632 ILE A C 1
ATOM 5003 O O . ILE A 1 632 ? 15.229 -30.733 -45.990 1.00 39.25 632 ILE A O 1
ATOM 5007 N N . TYR A 1 633 ? 14.271 -32.691 -45.470 1.00 31.75 633 TYR A N 1
ATOM 5008 C CA . TYR A 1 633 ? 15.521 -33.453 -45.380 1.00 31.75 633 TYR A CA 1
ATOM 5009 C C . TYR A 1 633 ? 15.791 -34.266 -46.659 1.00 31.75 633 TYR A C 1
ATOM 5011 O O . TYR A 1 633 ? 15.682 -35.488 -46.681 1.00 31.75 633 TYR A O 1
ATOM 5019 N N . SER A 1 634 ? 16.167 -33.576 -47.742 1.00 34.03 634 SER A N 1
ATOM 5020 C CA . SER A 1 634 ? 17.135 -34.082 -48.737 1.00 34.03 634 SER A CA 1
ATOM 5021 C C . SER A 1 634 ? 17.766 -32.948 -49.525 1.00 34.03 634 SER A C 1
ATOM 5023 O O . SER A 1 634 ? 17.005 -32.089 -50.031 1.00 34.03 634 SER A O 1
#

Radius of gyration: 33.83 Å; chains: 1; bounding box: 98×74×93 Å

pLDDT: mean 80.13, std 15.07, range [31.75, 97.81]

Secondary structure (DSSP, 8-state):
---SS----------TTT-S-----HHHHHHHHHHHHHHSTT--EEEEETTTTEEEEE--SSTHHHHHHHHHTTS-BS-SS-EEEEEEETTEEEEEEEEEBSSS--EEEEEETTEE-TT-BHHHHHHHHHHHHHHHHHHHHTT-S-TT----HHHHHTTEEEEEEEE-SS--EETTTT-EE--HHHHHHHHHHHHHHHHHHHHH-HHHHHHHHHHHHHHHHHHHHHHHHHHHHHHHTTTTTT---TT-B--S---TTT-EEEEEESSTT---EETTPEEEBTTS-EEEHHHHHHHHHTT---EEEEE-TTS-EEEEE-EEEEEEEEEE--EEEEETTS-EEEE-TTPEEEBTTS-EEEGGG--TTPBBPB------S-S---HHHHHHHTS--BEEEEEE-SS-EEEEEEE-TTTSEEEBTTSBEEEPPGGGSS-TTTEEEEEE-SPPP-GGGS-HHHHHT-HHHHHHHHHH-SBSSSGGGB-GGG-S-SEEEEE--SSHHHHHHHHHHHHHHHHH-HHHHHTT-EEE----SEEEEETTEEEEE-SHHHHHHHHHHHHHTS---B-TTT-PBPPHHHHHHHHHHHHHHHHHHHHHHHTT--HHHHHHHHSS-TTS--HHHHHHHHHHHHHH--

Sequence (634 aa):
GKAEGTGTTVTFKPDKTIFETTQFDIDVLAGRLRELAFLNKGLKVTIRDDFAQKEEVFQYEGGIVSFVEFLNKNKNVLHEKTIYFQKQKDTTVVEIAMQYNDSYVENIYAFANNINTHEGGTHLIGFKAALTRVANDYAKSKGILKGDEKLSGEDVREGLTAIINVKLTNPQFEGQTKTKLGNSDIKGIVETLVSEGLSEFLEENPAASKNILSKALEASEAREAARKARELTRRKNALEVSSLPGKLADCSEKDPAHSEIYIVEGDSAGGCFSGDTLVALADGRALSFKEIIAEQEMGIKHFCYTIRNDGTIGLECIINPRMTKVKAEVVKVKLDTGESFICTPDHPFMMRDGSFKSTVAISPDESLMPLYRKFSDVITKCRACEAVTNYNHRIISIERLEECIDVYDIEVPHTHNFALASGVFVHNSAKQGRDRKFQAILPLRGKILNVEKARLTKILKNEEIRALITAIGAGIGEGEEFDINKARYHRIIIMTDADVDGSHIRTLLLTLFYRYMRQLIDMGYIYIAQPPLFKVKKGKIENYVYNEEELDKWFSKTTLENIALVSKSEGKKYTKDELSNFLNYLIKYKNFYEKYQKKGLPAELINLLILKSNTFRGETTKSKIGNLVDQIYS

Foldseek 3Di:
DDDPDDDDDDDDFDDVVVDVDRDDDQVVVVVLQLLVQLQDAQDWDWDADPVVRDIDIHHHNNRVQVVQCVVCVPFAFLDDDWQWDWDDDDQKIKTKTKTATPAFFFAEWEEEPSHTQQVEELLNLLLLLLQQVLLQVVCVVVVVDDDPDGQDSSLLRGRMHMYIYMYDDDFDADDDSRNYTYDNVNSNVNNVVNNVSVNVVCVVCVSSSVSSSVSSVVSVVVVVVLVVVVVVVCVVCVVPLPDADPQKLAFQDFPQAQAAEEEEEDLQQQKFFFQQFWFQWPVRDTDGLVVVVVVVVVVDWTWFWFQAPVRDIDIFIWPDKDFDDAQAWWKWWAWPLRDITIMHQQWWFQFPVRDTDGNVRADQVGFADFADDDDDPDDDDDPVVVCVSRVGGGTPDIGTDPTGGTTIFIDGDRRQWGDTPSGTITGGGPVPPDDSNRYMYRYDYAAQDQPSRDHPSVNCVDPRSVSVQSQQQQAKADDPRGHPVRGRHLAYEHEADPDPRSVRNVVSVCSRCVRIVVVSVVSPRYHYDQAFPDWDDDPPDIDGHRDVVSVLVVCLLVVLVPDWDAFPVPRDIDDSVNSSVVSVVVVVLVVQQVVVVVVVDDSVVSVVCVVVDCVPPDPPSVVVVVSVVVRVPD